Protein AF-A0A0D0S6A4-F1 (afdb_monomer)

Secondary structure (DSSP, 8-state):
-HHHHHHHHHTTPPPEEEEESSSS-HHHHHS--TTTTTT-S-TT-HHHHHIIIIIIS--SEEEEE-HHHHHTT--HHHHHHHHHHHHHHHHHHHTS--EEEE-SSS---GGGGGT-SEEE-SSPP-SSHHHHHHHHHHHGGGGGG-BTTBEEE---B-TTSS--HHHHHHHHHHHHHHT----B-S-TTS--HHHHHHHT-HHHHHHHT-TT-PPPEEEEEEE-TTS-SEEEEEEEEESSSTT-SEEEEEEEE-SSS-EEEE--TGGGTEEEEEEEEETTTTEEETT--SEEEE-TT-EEEEEEEEEEE-----GGGS--EEPPTTS-TTTS-TTSEEEE-S-HHHHHH---TTPEE--GGGHHHHHHHH---TTS-EEEEESSSHHHHHHHHHHHHTT--SEEEEE---

Sequence (410 aa):
MKSLADYIHHLGLKAGIYSEAGKNTCGHYYDDEGDNGKGVGLYGHEKEDLIMYLKEWGYDFIKVDYCGGIHLALDEQTQYTKIGHIIEQIRREEHRPIVYNVCRWQFPGEWVATIADSWRTGGDITPDFESVLYQIDRIKPLRRFCMPGHVNDLDMLQVGNGMSKNEDEAHFAMWCMMSTPLMLGCDLTKISKELIDLVSNEELIAINQDSACLQAFVVKEILSKDDTQCLAEVWVKNLGKDSSNSKAVAFLNRSTTPVKITVTPEELGLVGELKVRDVLLHKDLNNFNFEVEVPAHSCKVYRMEASDSCFVQEISTILPEYIESRYSLNELRKDAILIDVRDTEDFKTYHLEHAIHLPYQEIYHRIKSMVPDIHQEIIFYCNTGKKSSQAARNVFYLGYRNVHFCALYI

pLDDT: mean 91.74, std 9.39, range [52.12, 98.88]

Mean predicted aligned error: 6.6 Å

Solvent-accessible surface area (backbone atoms only — not comparable to full-atom values): 21883 Å² total; per-residue (Å²): 113,35,73,57,28,53,50,38,42,74,72,75,45,82,28,70,49,78,45,14,58,12,39,22,26,52,49,44,79,70,59,84,64,59,69,85,15,60,76,59,20,33,51,97,40,53,65,63,51,48,43,45,46,38,66,74,25,53,32,32,28,40,40,35,32,37,52,21,21,59,79,66,68,56,61,63,69,63,53,52,46,56,51,28,54,52,51,53,50,50,31,63,75,66,75,44,85,59,46,37,34,44,35,68,44,32,68,90,51,81,70,48,68,81,51,34,36,27,32,23,43,41,61,90,64,55,56,44,66,68,42,50,50,51,38,59,40,61,46,62,87,47,40,90,60,28,35,77,74,19,27,54,22,65,53,62,37,47,51,84,58,70,51,53,72,45,38,33,51,23,49,55,49,49,42,20,43,46,30,28,73,88,41,82,66,46,65,76,93,71,61,50,69,71,54,48,58,57,80,62,34,64,60,46,48,47,56,26,65,30,81,41,25,43,34,41,43,46,52,44,75,40,59,41,98,83,66,82,42,74,38,27,38,33,33,43,21,46,42,68,36,86,92,31,31,35,31,40,39,36,40,39,24,68,28,94,50,69,45,78,44,76,63,54,56,54,65,73,14,35,35,82,61,76,48,40,27,34,53,84,75,74,38,77,45,80,85,73,67,50,67,42,77,30,52,40,38,17,49,50,48,32,44,37,40,29,75,34,56,51,84,60,73,48,58,79,72,70,63,55,50,76,50,76,64,87,52,60,70,88,71,57,55,88,83,46,48,40,34,36,30,46,54,72,69,56,48,73,74,58,68,65,87,89,45,43,85,46,35,55,92,46,37,89,82,43,42,62,82,75,48,70,57,44,73,53,38,35,38,22,28,21,66,79,27,61,59,6,48,52,45,22,44,56,45,36,55,75,64,30,73,42,34,24,18,27,40,46,89,123

Structure (mmCIF, N/CA/C/O backbone):
data_AF-A0A0D0S6A4-F1
#
_entry.id   AF-A0A0D0S6A4-F1
#
loop_
_atom_site.group_PDB
_atom_site.id
_atom_site.type_symbol
_atom_site.label_atom_id
_atom_site.label_alt_id
_atom_site.label_comp_id
_atom_site.label_asym_id
_atom_site.label_entity_id
_atom_site.label_seq_id
_atom_site.pdbx_PDB_ins_code
_atom_site.Cartn_x
_atom_site.Cartn_y
_atom_site.Cartn_z
_atom_site.occupancy
_atom_site.B_iso_or_equiv
_atom_site.auth_seq_id
_atom_site.auth_comp_id
_atom_site.auth_asym_id
_atom_site.auth_atom_id
_atom_site.pdbx_PDB_model_num
ATOM 1 N N . MET A 1 1 ? 13.987 -17.748 -20.002 1.00 96.00 1 MET A N 1
ATOM 2 C CA . MET A 1 1 ? 12.970 -17.639 -18.934 1.00 96.00 1 MET A CA 1
ATOM 3 C C . MET A 1 1 ? 11.567 -18.087 -19.349 1.00 96.00 1 MET A C 1
ATOM 5 O O . MET A 1 1 ? 10.824 -18.488 -18.466 1.00 96.00 1 MET A O 1
ATOM 9 N N . LYS A 1 2 ? 11.212 -18.137 -20.649 1.00 98.06 2 LYS A N 1
ATOM 10 C CA . LYS A 1 2 ? 9.913 -18.672 -21.123 1.00 98.06 2 LYS A CA 1
ATOM 11 C C . LYS A 1 2 ? 9.473 -19.990 -20.470 1.00 98.06 2 LYS A C 1
ATOM 13 O O . LYS A 1 2 ? 8.337 -20.105 -20.042 1.00 98.06 2 LYS A O 1
ATOM 18 N N . SER A 1 3 ? 10.371 -20.970 -20.352 1.00 98.44 3 SER A N 1
ATOM 19 C CA . SER A 1 3 ? 10.052 -22.274 -19.752 1.00 98.44 3 SER A CA 1
ATOM 20 C C . SER A 1 3 ? 9.523 -22.180 -18.315 1.00 98.44 3 SER A C 1
ATOM 22 O O . SER A 1 3 ? 8.707 -23.006 -17.919 1.00 98.44 3 SER A O 1
ATOM 24 N N . LEU A 1 4 ? 9.967 -21.185 -17.539 1.00 98.50 4 LEU A N 1
ATOM 25 C CA . LEU A 1 4 ? 9.460 -20.941 -16.189 1.00 98.50 4 LEU A CA 1
ATOM 26 C C . LEU A 1 4 ? 8.057 -20.324 -16.232 1.00 98.50 4 LEU A C 1
ATOM 28 O O . LEU A 1 4 ? 7.189 -20.771 -15.489 1.00 98.50 4 LEU A O 1
ATOM 32 N N . ALA A 1 5 ? 7.823 -19.342 -17.108 1.00 98.38 5 ALA A N 1
ATOM 33 C CA . ALA A 1 5 ? 6.492 -18.768 -17.301 1.00 98.38 5 ALA A CA 1
ATOM 34 C C . ALA A 1 5 ? 5.485 -19.840 -17.755 1.00 98.38 5 ALA A C 1
ATOM 36 O O . ALA A 1 5 ? 4.446 -19.996 -17.122 1.00 98.38 5 ALA A O 1
ATOM 37 N N . ASP A 1 6 ? 5.852 -20.664 -18.744 1.00 98.50 6 ASP A N 1
ATOM 38 C CA . ASP A 1 6 ? 5.029 -21.780 -19.225 1.00 98.50 6 ASP A CA 1
ATOM 39 C C . ASP A 1 6 ? 4.690 -22.770 -18.095 1.00 98.50 6 ASP A C 1
ATOM 41 O O . ASP A 1 6 ? 3.560 -23.250 -18.001 1.00 98.50 6 ASP A O 1
ATOM 45 N N . TYR A 1 7 ? 5.653 -23.069 -17.213 1.00 98.69 7 TYR A N 1
ATOM 46 C CA . TYR A 1 7 ? 5.417 -23.924 -16.048 1.00 98.69 7 TYR A CA 1
ATOM 47 C C . TYR A 1 7 ? 4.428 -23.289 -15.059 1.00 98.69 7 TYR A C 1
ATOM 49 O O . TYR A 1 7 ? 3.493 -23.954 -14.621 1.00 98.69 7 TYR A O 1
ATOM 57 N N . ILE A 1 8 ? 4.591 -22.000 -14.743 1.00 98.56 8 ILE A N 1
ATOM 58 C CA . ILE A 1 8 ? 3.677 -21.255 -13.862 1.00 98.56 8 ILE A CA 1
ATOM 59 C C . ILE A 1 8 ? 2.259 -21.226 -14.458 1.00 98.56 8 ILE A C 1
ATOM 61 O O . ILE A 1 8 ? 1.286 -21.494 -13.752 1.00 98.56 8 ILE A O 1
ATOM 65 N N . HIS A 1 9 ? 2.131 -20.990 -15.766 1.00 98.38 9 HIS A N 1
ATOM 66 C CA . HIS A 1 9 ? 0.847 -21.023 -16.470 1.00 98.38 9 HIS A CA 1
ATOM 67 C C . HIS A 1 9 ? 0.217 -22.416 -16.484 1.00 98.38 9 HIS A C 1
ATOM 69 O O . HIS A 1 9 ? -0.999 -22.534 -16.346 1.00 98.38 9 HIS A O 1
ATOM 75 N N . HIS A 1 10 ? 1.017 -23.482 -16.601 1.00 98.44 10 HIS A N 1
ATOM 76 C CA . HIS A 1 10 ? 0.520 -24.859 -16.523 1.00 98.44 10 HIS A CA 1
ATOM 77 C C . HIS A 1 10 ? -0.121 -25.178 -15.161 1.00 98.44 10 HIS A C 1
ATOM 79 O O . HIS A 1 10 ? -1.022 -26.011 -15.088 1.00 98.44 10 HIS A O 1
ATOM 85 N N . LEU A 1 11 ? 0.291 -24.480 -14.098 1.00 98.38 11 LEU A N 1
ATOM 86 C CA . LEU 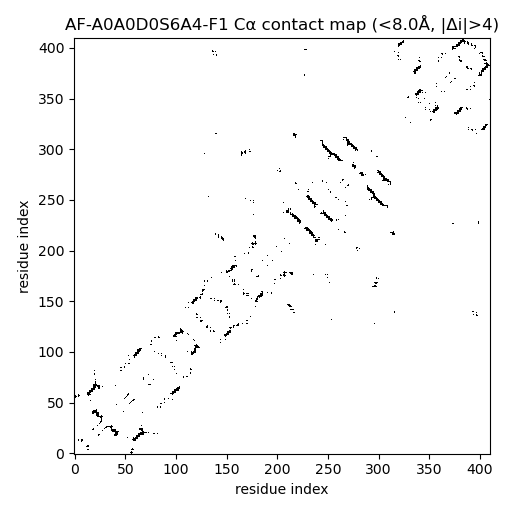A 1 11 ? -0.327 -24.553 -12.769 1.00 98.38 11 LEU A CA 1
ATOM 87 C C . LEU A 1 11 ? -1.590 -23.679 -12.632 1.00 98.38 11 LEU A C 1
ATOM 89 O O . LEU A 1 11 ? -2.187 -23.640 -11.559 1.00 98.38 11 LEU A O 1
ATOM 93 N N . GLY A 1 12 ? -2.005 -22.970 -13.688 1.00 98.12 12 GLY A N 1
ATOM 94 C CA . GLY A 1 12 ? -3.144 -22.046 -13.670 1.00 98.12 12 GLY A CA 1
ATOM 95 C C . GLY A 1 12 ? -2.846 -20.690 -13.020 1.00 98.12 12 GLY A C 1
ATOM 96 O O . GLY A 1 12 ? -3.774 -19.932 -12.739 1.00 98.12 12 GLY A O 1
ATOM 97 N N . LEU A 1 13 ? -1.571 -20.380 -12.771 1.00 98.31 13 LEU A N 1
ATOM 98 C CA . LEU A 1 13 ? -1.115 -19.122 -12.175 1.00 98.31 13 LEU A CA 1
ATOM 99 C C . LEU A 1 13 ? -0.635 -18.143 -13.256 1.00 98.31 13 LEU A C 1
ATOM 101 O O . LEU A 1 13 ? -0.488 -18.514 -14.416 1.00 98.31 13 LEU A O 1
ATOM 105 N N . LYS A 1 14 ? -0.374 -16.889 -12.870 1.00 98.19 14 LYS A N 1
ATOM 106 C CA . LYS A 1 14 ? 0.248 -15.858 -13.720 1.00 98.19 14 LYS A CA 1
ATOM 107 C C . LYS A 1 14 ? 1.717 -15.670 -13.350 1.00 98.19 14 LYS A C 1
ATOM 109 O O . LYS A 1 14 ? 2.070 -15.798 -12.179 1.00 98.19 14 LYS A O 1
ATOM 114 N N . ALA A 1 15 ? 2.559 -15.340 -14.326 1.00 98.38 15 ALA A N 1
ATOM 115 C CA . ALA A 1 15 ? 4.000 -15.194 -14.122 1.00 98.38 15 ALA A CA 1
ATOM 116 C C . ALA A 1 15 ? 4.416 -13.718 -14.021 1.00 98.38 15 ALA A C 1
ATOM 118 O O . ALA A 1 15 ? 4.031 -12.907 -14.859 1.00 98.38 15 ALA A O 1
ATOM 119 N N . GLY A 1 16 ? 5.245 -13.370 -13.032 1.00 98.25 16 GLY A N 1
ATOM 120 C CA . GLY A 1 16 ? 5.818 -12.028 -12.870 1.00 98.25 16 GLY A CA 1
ATOM 121 C C . GLY A 1 16 ? 7.334 -11.995 -13.060 1.00 98.25 16 GLY A C 1
ATOM 122 O O . GLY A 1 16 ? 8.014 -12.970 -12.745 1.00 98.25 16 GLY A O 1
ATOM 123 N N . ILE A 1 17 ? 7.857 -10.884 -13.581 1.00 98.12 17 ILE A N 1
ATOM 124 C CA . ILE A 1 17 ? 9.297 -10.624 -13.722 1.00 98.12 17 ILE A CA 1
ATOM 125 C C . ILE A 1 17 ? 9.681 -9.262 -13.129 1.00 98.12 17 ILE A C 1
ATOM 127 O O . ILE A 1 17 ? 8.827 -8.447 -12.775 1.00 98.12 17 ILE A O 1
ATOM 131 N N . TYR A 1 18 ? 10.982 -9.034 -13.004 1.00 97.69 18 TYR A N 1
ATOM 132 C CA . TYR A 1 18 ? 11.590 -7.819 -12.481 1.00 97.69 18 TYR A CA 1
ATOM 133 C C . TYR A 1 18 ? 12.518 -7.207 -13.530 1.00 97.69 18 TYR A C 1
ATOM 135 O O . TYR A 1 18 ? 13.186 -7.936 -14.263 1.00 97.69 18 TYR A O 1
ATOM 143 N N . SER A 1 19 ? 12.583 -5.879 -13.569 1.00 96.88 19 SER A N 1
ATOM 144 C CA . SER A 1 19 ? 13.639 -5.143 -14.258 1.00 96.88 19 SER A CA 1
ATOM 145 C C . SER A 1 19 ? 13.918 -3.809 -13.558 1.00 96.88 19 SER A C 1
ATOM 147 O O . SER A 1 19 ? 13.319 -3.494 -12.532 1.00 96.88 19 SER A O 1
ATOM 149 N N . GLU A 1 20 ? 14.816 -3.007 -14.120 1.00 96.75 20 GLU A N 1
ATOM 150 C CA . GLU A 1 20 ? 15.202 -1.691 -13.605 1.00 96.75 20 GLU A CA 1
ATOM 151 C C . GLU A 1 20 ? 15.084 -0.626 -14.708 1.00 96.75 20 GLU A C 1
ATOM 153 O O . GLU A 1 20 ? 15.278 -0.922 -15.888 1.00 96.75 20 GLU A O 1
ATOM 158 N N . ALA A 1 21 ? 14.704 0.602 -14.350 1.00 97.75 21 ALA A N 1
ATOM 159 C CA . ALA A 1 21 ? 14.449 1.685 -15.301 1.00 97.75 21 ALA A CA 1
ATOM 160 C C . ALA A 1 21 ? 15.726 2.265 -15.938 1.00 97.75 21 ALA A C 1
ATOM 162 O O . ALA A 1 21 ? 15.676 2.779 -17.058 1.00 97.75 21 ALA A O 1
ATOM 163 N N . GLY A 1 22 ? 16.846 2.223 -15.222 1.00 97.00 22 GLY A N 1
ATOM 164 C CA . GLY A 1 22 ? 18.198 2.535 -15.672 1.00 97.00 22 GLY A CA 1
ATOM 165 C C . GLY A 1 22 ? 18.943 1.329 -16.264 1.00 97.00 22 GLY A C 1
ATOM 166 O O . GLY A 1 22 ? 18.351 0.437 -16.866 1.00 97.00 22 GLY A O 1
ATOM 167 N N . LYS A 1 23 ? 20.283 1.353 -16.184 1.00 94.62 23 LYS A N 1
ATOM 168 C CA . LYS A 1 23 ? 21.171 0.345 -16.808 1.00 94.62 23 LYS A CA 1
ATOM 169 C C . LYS A 1 23 ? 21.519 -0.835 -15.901 1.00 94.62 23 LYS A C 1
ATOM 171 O O . LYS A 1 23 ? 21.931 -1.875 -16.406 1.00 94.62 23 LYS A O 1
ATOM 176 N N . ASN A 1 24 ? 21.449 -0.657 -14.584 1.00 92.94 24 ASN A N 1
ATOM 177 C CA . ASN A 1 24 ? 21.914 -1.645 -13.614 1.00 92.94 24 ASN A CA 1
ATOM 178 C C . ASN A 1 24 ? 20.885 -1.779 -12.496 1.00 92.94 24 ASN A C 1
ATOM 180 O O . ASN A 1 24 ? 20.348 -0.778 -12.022 1.00 92.94 24 ASN A O 1
ATOM 184 N N . THR A 1 25 ? 20.657 -3.008 -12.049 1.00 92.00 25 THR A N 1
ATOM 185 C CA . THR A 1 25 ? 19.686 -3.305 -10.996 1.00 92.00 25 THR A CA 1
ATOM 186 C C . THR A 1 25 ? 20.186 -2.858 -9.624 1.00 92.00 25 THR A C 1
ATOM 188 O O . THR A 1 25 ? 21.360 -2.533 -9.438 1.00 92.00 25 THR A O 1
ATOM 191 N N . CYS A 1 26 ? 19.302 -2.881 -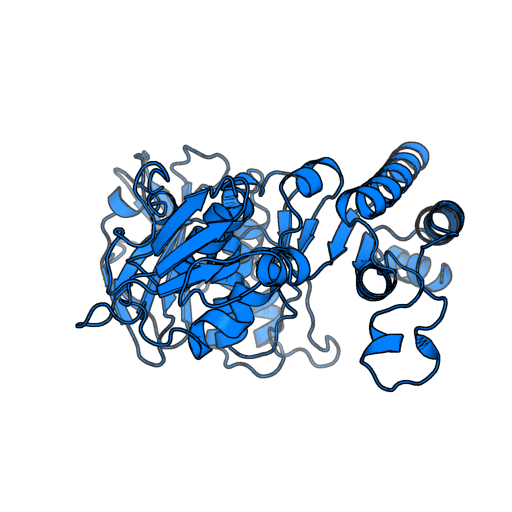8.631 1.00 88.06 26 CYS A N 1
ATOM 192 C CA . CYS A 1 26 ? 19.671 -2.614 -7.242 1.00 88.06 26 CYS A CA 1
ATOM 193 C C . CYS A 1 26 ? 20.741 -3.568 -6.709 1.00 88.06 26 CYS A C 1
ATOM 195 O O . CYS A 1 26 ? 21.664 -3.113 -6.038 1.00 88.06 26 CYS A O 1
ATOM 197 N N . GLY A 1 27 ? 20.702 -4.842 -7.114 1.00 87.12 27 GLY A N 1
ATOM 198 C CA . GLY A 1 27 ? 21.715 -5.820 -6.720 1.00 87.12 27 GLY A CA 1
ATOM 199 C C . GLY A 1 27 ? 23.133 -5.479 -7.182 1.00 87.12 27 GLY A C 1
ATOM 200 O O . GLY A 1 27 ? 24.096 -5.865 -6.530 1.00 87.12 27 GLY A O 1
ATOM 201 N N . HIS A 1 28 ? 23.295 -4.677 -8.245 1.00 87.38 28 HIS A N 1
ATOM 202 C CA . HIS A 1 28 ? 24.613 -4.154 -8.621 1.00 87.38 28 HIS A CA 1
ATOM 203 C C . HIS A 1 28 ? 25.152 -3.119 -7.629 1.00 87.38 28 HIS A C 1
ATOM 205 O O . HIS A 1 28 ? 26.359 -3.043 -7.414 1.00 87.38 28 HIS A O 1
ATOM 211 N N . TYR A 1 29 ? 24.270 -2.279 -7.087 1.00 84.38 29 TYR A N 1
ATOM 212 C CA . TYR A 1 29 ? 24.662 -1.143 -6.258 1.00 84.38 29 TYR A CA 1
ATOM 213 C C . TYR A 1 29 ? 24.727 -1.479 -4.768 1.00 84.38 29 TYR A C 1
ATOM 215 O O . TYR A 1 29 ? 25.488 -0.826 -4.056 1.00 84.38 29 TYR A O 1
ATOM 223 N N . TYR A 1 30 ? 23.948 -2.462 -4.303 1.00 82.69 30 TYR A N 1
ATOM 224 C CA . TYR A 1 30 ? 23.718 -2.673 -2.871 1.00 82.69 30 TYR A CA 1
ATOM 225 C C . TYR A 1 30 ? 23.992 -4.091 -2.356 1.00 82.69 30 TYR A C 1
ATOM 227 O O . TYR A 1 30 ? 24.316 -4.217 -1.178 1.00 82.69 30 TYR A O 1
ATOM 235 N N . ASP A 1 31 ? 23.925 -5.136 -3.189 1.00 74.25 31 ASP A N 1
ATOM 236 C CA . ASP A 1 31 ? 23.891 -6.514 -2.666 1.00 74.25 31 ASP A CA 1
ATOM 237 C C . ASP A 1 31 ? 25.271 -7.190 -2.544 1.00 74.25 31 ASP A C 1
ATOM 239 O O . ASP A 1 31 ? 25.351 -8.352 -2.164 1.00 74.25 31 ASP A O 1
ATOM 243 N N . ASP A 1 32 ? 26.386 -6.502 -2.827 1.00 63.44 32 ASP A N 1
ATOM 244 C CA . ASP A 1 32 ? 27.756 -7.068 -2.785 1.00 63.44 32 ASP A CA 1
ATOM 245 C C . ASP A 1 32 ? 27.929 -8.400 -3.575 1.00 63.44 32 ASP A C 1
ATOM 247 O O . ASP A 1 32 ? 28.955 -9.077 -3.479 1.00 63.44 32 ASP A O 1
ATOM 251 N N . GLU A 1 33 ? 26.969 -8.765 -4.437 1.00 62.22 33 GLU A N 1
ATOM 252 C CA . GLU A 1 33 ? 26.934 -10.022 -5.205 1.00 62.22 33 GLU A CA 1
ATOM 253 C C . GLU A 1 33 ? 27.772 -9.980 -6.503 1.00 62.22 33 GLU A C 1
ATOM 255 O O . GLU A 1 33 ? 27.601 -10.793 -7.417 1.00 62.22 33 GLU A O 1
ATOM 260 N N . GLY A 1 34 ? 28.704 -9.033 -6.617 1.00 64.38 34 GLY A N 1
ATOM 261 C CA . GLY A 1 34 ? 29.550 -8.863 -7.800 1.00 64.38 34 GLY A CA 1
ATOM 262 C C . GLY A 1 34 ? 28.807 -8.288 -9.017 1.00 64.38 34 GLY A C 1
ATOM 263 O O . GLY A 1 34 ? 28.071 -7.310 -8.913 1.00 64.38 34 GLY A O 1
ATOM 264 N N . ASP A 1 35 ? 29.036 -8.852 -10.209 1.00 69.75 35 ASP A N 1
ATOM 265 C CA . ASP A 1 35 ? 28.526 -8.314 -11.488 1.00 69.75 35 ASP A CA 1
ATOM 266 C C . ASP A 1 35 ? 27.063 -8.719 -11.813 1.00 69.75 35 ASP A C 1
ATOM 268 O O . ASP A 1 35 ? 26.544 -8.322 -12.857 1.00 69.75 35 ASP A O 1
ATOM 272 N N . ASN A 1 36 ? 26.364 -9.462 -10.942 1.00 72.88 36 ASN A N 1
ATOM 273 C CA . ASN A 1 36 ? 25.054 -10.083 -11.231 1.00 72.88 36 ASN A CA 1
ATOM 274 C C . ASN A 1 36 ? 23.898 -9.098 -11.531 1.00 72.88 36 ASN A C 1
ATOM 276 O O . ASN A 1 36 ? 22.868 -9.512 -12.059 1.00 72.88 36 ASN A O 1
ATOM 280 N N . GLY A 1 37 ? 24.064 -7.802 -11.249 1.00 82.44 37 GLY A N 1
ATOM 281 C CA . GLY A 1 37 ? 23.089 -6.747 -11.570 1.00 82.44 37 GLY A CA 1
ATOM 282 C C . GLY A 1 37 ? 23.531 -5.750 -12.648 1.00 82.44 37 GLY A C 1
ATOM 283 O O . GLY A 1 37 ? 22.812 -4.791 -12.947 1.00 82.44 37 GLY A O 1
ATOM 284 N N . LYS A 1 38 ? 24.734 -5.916 -13.206 1.00 90.12 38 LYS A N 1
ATOM 285 C CA . LYS A 1 38 ? 25.349 -4.941 -14.111 1.00 90.12 38 LYS A CA 1
ATOM 286 C C . LYS A 1 38 ? 24.894 -5.151 -15.553 1.00 90.12 38 LYS A C 1
ATOM 288 O O . LYS A 1 38 ? 25.062 -6.229 -16.110 1.00 90.12 38 LYS A O 1
ATOM 293 N N . GLY A 1 39 ? 24.377 -4.101 -16.187 1.00 90.62 39 GLY A N 1
ATOM 294 C CA . GLY A 1 39 ? 23.879 -4.145 -17.564 1.00 90.62 39 GLY A CA 1
ATOM 295 C C . GLY A 1 39 ? 22.566 -4.914 -17.725 1.00 90.62 39 GLY A C 1
ATOM 296 O O . GLY A 1 39 ? 22.258 -5.332 -18.835 1.00 90.62 39 GLY A O 1
ATOM 297 N N . VAL A 1 40 ? 21.823 -5.124 -16.631 1.00 89.94 40 VAL A N 1
ATOM 298 C CA . VAL A 1 40 ? 20.569 -5.904 -16.585 1.00 89.94 40 VAL A CA 1
ATOM 299 C C . VAL A 1 40 ? 19.345 -4.997 -16.338 1.00 89.94 40 VAL A C 1
ATOM 301 O O . VAL A 1 40 ? 18.326 -5.433 -15.813 1.00 89.94 40 VAL A O 1
ATOM 304 N N . GLY A 1 41 ? 19.450 -3.706 -16.666 1.00 94.94 41 GLY A N 1
ATOM 305 C CA . GLY A 1 41 ? 18.332 -2.755 -16.662 1.00 94.94 41 GLY A CA 1
ATOM 306 C C . GLY A 1 41 ? 17.864 -2.401 -18.080 1.00 94.94 41 GLY A C 1
ATOM 307 O O . GLY A 1 41 ? 18.590 -2.612 -19.048 1.00 94.94 41 GLY A O 1
ATOM 308 N N . LEU A 1 42 ? 16.660 -1.837 -18.204 1.00 98.12 42 LEU A N 1
ATOM 309 C CA . LEU A 1 42 ? 15.994 -1.573 -19.488 1.00 98.12 42 LEU A CA 1
ATOM 310 C C . LEU A 1 42 ? 16.602 -0.410 -20.286 1.00 98.12 42 LEU A C 1
ATOM 312 O O . LEU A 1 42 ? 16.291 -0.245 -21.464 1.00 98.12 42 LEU A O 1
ATOM 316 N N . TYR A 1 43 ? 17.398 0.464 -19.669 1.00 97.81 43 TYR A N 1
ATOM 317 C CA . TYR A 1 43 ? 17.796 1.722 -20.302 1.00 97.81 43 TYR A CA 1
ATOM 318 C C . TYR A 1 43 ? 18.615 1.514 -21.584 1.00 97.81 43 TYR A C 1
ATOM 320 O O . TYR A 1 43 ? 19.740 1.012 -21.551 1.00 97.81 43 TYR A O 1
ATOM 328 N N . GLY A 1 44 ? 18.075 1.988 -22.712 1.00 97.44 44 GLY A N 1
ATOM 329 C CA . GLY A 1 44 ? 18.653 1.811 -24.049 1.00 97.44 44 GLY A CA 1
ATOM 330 C C . GLY A 1 44 ? 18.182 0.554 -24.790 1.00 97.44 44 GLY A C 1
ATOM 331 O O . GLY A 1 44 ? 18.485 0.426 -25.975 1.00 97.44 44 GLY A O 1
ATOM 332 N N . HIS A 1 45 ? 17.427 -0.320 -24.120 1.00 98.00 45 HIS A N 1
ATOM 333 C CA . HIS A 1 45 ? 16.885 -1.581 -24.636 1.00 98.00 45 HIS A CA 1
ATOM 334 C C . HIS A 1 45 ? 15.409 -1.775 -24.245 1.00 98.00 45 HIS A C 1
ATOM 336 O O . HIS A 1 45 ? 14.901 -2.894 -24.251 1.00 98.00 45 HIS A O 1
ATOM 342 N N . GLU A 1 46 ? 14.696 -0.696 -23.883 1.00 98.38 46 GLU A N 1
ATOM 343 C CA . GLU A 1 46 ? 13.388 -0.808 -23.231 1.00 98.38 46 GLU A CA 1
ATOM 344 C C . GLU A 1 46 ? 12.396 -1.585 -24.096 1.00 98.38 46 GLU A C 1
ATOM 346 O O . GLU A 1 46 ? 11.625 -2.392 -23.589 1.00 98.38 46 GLU A O 1
ATOM 351 N N . LYS A 1 47 ? 12.404 -1.352 -25.412 1.00 98.50 47 LYS A N 1
ATOM 352 C CA . LYS A 1 47 ? 11.460 -1.997 -26.324 1.00 98.50 47 LYS A CA 1
ATOM 353 C C . LYS A 1 47 ? 11.809 -3.463 -26.545 1.00 98.50 47 LYS A C 1
ATOM 355 O O . LYS A 1 47 ? 10.918 -4.307 -26.500 1.00 98.50 47 LYS A O 1
ATOM 360 N N . GLU A 1 48 ? 13.075 -3.745 -26.817 1.00 98.50 48 GLU A N 1
ATOM 361 C CA . GLU A 1 48 ? 13.589 -5.083 -27.087 1.00 98.50 48 GLU A CA 1
ATOM 362 C C . GLU A 1 48 ? 13.352 -6.002 -25.884 1.00 98.50 48 GLU A C 1
ATOM 364 O O . GLU A 1 48 ? 12.752 -7.069 -26.031 1.00 98.50 48 GLU A O 1
ATOM 369 N N . ASP A 1 49 ? 13.718 -5.544 -24.687 1.00 98.44 49 ASP A N 1
ATOM 370 C CA . ASP A 1 49 ? 13.588 -6.327 -23.461 1.00 98.44 49 ASP A CA 1
ATOM 371 C C . ASP A 1 49 ? 12.124 -6.524 -23.064 1.00 98.44 49 ASP A C 1
ATOM 373 O O . ASP A 1 49 ? 11.725 -7.633 -22.715 1.00 98.44 49 ASP A O 1
ATOM 377 N N . LEU A 1 50 ? 11.277 -5.492 -23.171 1.00 98.69 50 LEU A N 1
ATOM 378 C CA . LEU A 1 50 ? 9.852 -5.633 -22.854 1.00 98.69 50 LEU A CA 1
ATOM 379 C C . LEU A 1 50 ? 9.131 -6.567 -23.834 1.00 98.69 50 LEU A C 1
ATOM 381 O O . LEU A 1 50 ? 8.271 -7.336 -23.404 1.00 98.69 50 LEU A O 1
ATOM 385 N N . ILE A 1 51 ? 9.484 -6.555 -25.125 1.00 98.50 51 ILE A N 1
ATOM 386 C CA . ILE A 1 51 ? 8.969 -7.539 -26.090 1.00 98.50 51 ILE A CA 1
ATOM 387 C C . ILE A 1 51 ? 9.418 -8.945 -25.686 1.00 98.50 51 ILE A C 1
ATOM 389 O O . ILE A 1 51 ? 8.586 -9.849 -25.600 1.00 98.50 51 ILE A O 1
ATOM 393 N N . MET A 1 52 ? 10.699 -9.133 -25.373 1.00 98.56 52 MET A N 1
ATOM 394 C CA . MET A 1 52 ? 11.213 -10.433 -24.949 1.00 98.56 52 MET A CA 1
ATOM 395 C C . MET A 1 52 ? 10.509 -10.941 -23.680 1.00 98.56 52 MET A C 1
ATOM 397 O O . MET A 1 52 ? 10.022 -12.071 -23.647 1.00 98.56 52 MET A O 1
ATOM 401 N N . TYR A 1 53 ? 10.399 -10.111 -22.642 1.00 98.50 53 TYR A N 1
ATOM 402 C CA . TYR A 1 53 ? 9.810 -10.490 -21.357 1.00 98.50 53 TYR A CA 1
ATOM 403 C C . TYR A 1 53 ? 8.316 -10.754 -21.470 1.00 98.50 53 TYR A C 1
ATOM 405 O O . TYR A 1 53 ? 7.818 -11.803 -21.055 1.00 98.50 53 TYR A O 1
ATOM 413 N N . LEU A 1 54 ? 7.586 -9.793 -22.023 1.00 98.62 54 LEU A N 1
ATOM 414 C CA . LEU A 1 54 ? 6.140 -9.815 -21.962 1.00 98.62 54 LEU A CA 1
ATOM 415 C C . LEU A 1 54 ? 5.587 -10.654 -23.104 1.00 98.62 54 LEU A C 1
ATOM 417 O O . LEU A 1 54 ? 4.776 -11.530 -22.842 1.00 98.62 54 LEU A O 1
ATOM 421 N N . LYS A 1 55 ? 6.030 -10.460 -24.347 1.00 97.50 55 LYS A N 1
ATOM 422 C CA . LYS A 1 55 ? 5.461 -11.138 -25.521 1.00 97.50 55 LYS A CA 1
ATOM 423 C C . LYS A 1 55 ? 6.088 -12.505 -25.783 1.00 97.50 55 LYS A C 1
ATOM 425 O O . LYS A 1 55 ? 5.369 -13.492 -25.893 1.00 97.50 55 LYS A O 1
ATOM 430 N N . GLU A 1 56 ? 7.412 -12.592 -25.866 1.00 98.12 56 GLU A N 1
ATOM 431 C CA . GLU A 1 56 ? 8.074 -13.846 -26.256 1.00 98.12 56 GLU A CA 1
ATOM 432 C C . GLU A 1 56 ? 8.110 -14.872 -25.117 1.00 98.12 56 GLU A C 1
ATOM 434 O O . GLU A 1 56 ? 7.895 -16.069 -25.335 1.00 98.12 56 GLU A O 1
ATOM 439 N N . TRP A 1 57 ? 8.383 -14.418 -23.891 1.00 98.50 57 TRP A N 1
ATOM 440 C CA . TRP A 1 57 ? 8.407 -15.278 -22.709 1.00 98.50 57 TRP A CA 1
ATOM 441 C C . TRP A 1 57 ? 7.055 -15.405 -22.011 1.00 98.50 57 TRP A C 1
ATOM 443 O O . TRP A 1 57 ? 6.875 -16.372 -21.278 1.00 98.50 57 TRP A O 1
ATOM 453 N N . GLY A 1 58 ? 6.115 -14.489 -22.256 1.00 97.88 58 GLY A N 1
ATOM 454 C CA . GLY A 1 58 ? 4.743 -14.590 -21.757 1.00 97.88 58 GLY A CA 1
ATOM 455 C C . GLY A 1 58 ? 4.531 -14.113 -20.317 1.00 97.88 58 GLY A C 1
ATOM 456 O O . GLY A 1 58 ? 3.554 -14.517 -19.700 1.00 97.88 58 GLY A O 1
ATOM 457 N N . TYR A 1 59 ? 5.403 -13.273 -19.751 1.00 98.69 59 TYR A N 1
ATOM 458 C CA . TYR A 1 59 ? 5.199 -12.750 -18.392 1.00 98.69 59 TYR A CA 1
ATOM 459 C C . TYR A 1 59 ? 4.020 -11.769 -18.316 1.00 98.69 59 TYR A C 1
ATOM 461 O O . TYR A 1 59 ? 3.874 -10.895 -19.171 1.00 98.69 59 TYR A O 1
ATOM 469 N N . ASP A 1 60 ? 3.186 -11.902 -17.284 1.00 98.44 60 ASP A N 1
ATOM 470 C CA . ASP A 1 60 ? 1.914 -11.188 -17.070 1.00 98.44 60 ASP A CA 1
ATOM 471 C C . ASP A 1 60 ? 2.012 -10.047 -16.056 1.00 98.44 60 ASP A C 1
ATOM 473 O O . ASP A 1 60 ? 1.055 -9.302 -15.852 1.00 98.44 60 ASP A O 1
ATOM 477 N N . PHE A 1 61 ? 3.146 -9.933 -15.378 1.00 98.62 61 PHE A N 1
ATOM 478 C CA . PHE A 1 61 ? 3.435 -8.884 -14.415 1.00 98.62 61 PHE A CA 1
ATOM 479 C C . PHE A 1 61 ? 4.888 -8.445 -14.582 1.00 98.62 61 PHE A C 1
ATOM 481 O O . PHE A 1 61 ? 5.774 -9.284 -14.764 1.00 98.62 61 PHE A O 1
ATOM 488 N N . ILE A 1 62 ? 5.145 -7.145 -14.480 1.00 98.69 62 ILE A N 1
ATOM 489 C CA . ILE A 1 62 ? 6.499 -6.603 -14.394 1.00 98.69 62 ILE A CA 1
ATOM 490 C C . ILE A 1 62 ? 6.595 -5.539 -13.301 1.00 98.69 62 ILE A C 1
ATOM 492 O O . ILE A 1 62 ? 5.850 -4.557 -13.303 1.00 98.69 62 ILE A O 1
ATOM 496 N N . LYS A 1 63 ? 7.549 -5.733 -12.386 1.00 98.75 63 LYS A N 1
ATOM 497 C CA . LYS A 1 63 ? 8.041 -4.701 -11.465 1.00 98.75 63 LYS A CA 1
ATOM 498 C C . LYS A 1 63 ? 9.241 -4.017 -12.103 1.00 98.75 63 LYS A C 1
ATOM 500 O O . LYS A 1 63 ? 10.176 -4.702 -12.515 1.00 98.75 63 LYS A O 1
ATOM 505 N N . VAL A 1 64 ? 9.220 -2.689 -12.177 1.00 98.62 64 VAL A N 1
ATOM 506 C CA . VAL A 1 64 ? 10.351 -1.897 -12.677 1.00 98.62 64 VAL A CA 1
ATOM 507 C C . VAL A 1 64 ? 10.877 -1.015 -11.559 1.00 98.62 64 VAL A C 1
ATOM 509 O O . VAL A 1 64 ? 10.154 -0.151 -11.070 1.00 98.62 64 VAL A O 1
ATOM 512 N N . ASP A 1 65 ? 12.120 -1.271 -11.170 1.00 97.75 65 ASP A N 1
ATOM 513 C CA . ASP A 1 65 ? 12.835 -0.578 -10.099 1.00 97.75 65 ASP A CA 1
ATOM 514 C C . ASP A 1 65 ? 13.564 0.691 -10.574 1.00 97.75 65 ASP A C 1
ATOM 516 O O . ASP A 1 65 ? 13.575 0.970 -11.776 1.00 97.75 65 ASP A O 1
ATOM 520 N N . TYR A 1 66 ? 14.202 1.442 -9.662 1.00 96.19 66 TYR A N 1
ATOM 521 C CA . TYR A 1 66 ? 14.811 2.745 -10.000 1.00 96.19 66 TYR A CA 1
ATOM 522 C C . TYR A 1 66 ? 16.275 2.981 -9.578 1.00 96.19 66 TYR A C 1
ATOM 524 O O . TYR A 1 66 ? 16.752 4.117 -9.647 1.00 96.19 66 TYR A O 1
ATOM 532 N N . CYS A 1 67 ? 17.019 1.959 -9.136 1.00 92.62 67 CYS A N 1
ATOM 533 C CA . CYS A 1 67 ? 18.403 2.141 -8.664 1.00 92.62 67 CYS A CA 1
ATOM 534 C C . CYS A 1 67 ? 19.326 2.735 -9.736 1.00 92.62 67 CYS A C 1
ATOM 536 O O . CYS A 1 67 ? 19.910 3.805 -9.549 1.00 92.62 67 CYS A O 1
ATOM 538 N N . GLY A 1 68 ? 19.437 2.082 -10.891 1.00 92.81 68 GLY A N 1
ATOM 539 C CA . GLY A 1 68 ? 20.200 2.595 -12.024 1.00 92.81 68 GLY A CA 1
ATOM 540 C C . GLY A 1 68 ? 19.649 3.910 -12.569 1.00 92.81 68 GLY A C 1
ATOM 541 O O . GLY A 1 68 ? 20.434 4.735 -13.037 1.00 92.81 68 GLY A O 1
ATOM 542 N N . GLY A 1 69 ? 18.337 4.144 -12.471 1.00 93.19 69 GLY A N 1
ATOM 543 C CA . GLY A 1 69 ? 17.712 5.423 -12.810 1.00 93.19 69 GLY A CA 1
ATOM 544 C C . GLY A 1 69 ? 18.278 6.595 -12.002 1.00 93.19 69 GLY A C 1
ATOM 545 O O . GLY A 1 69 ? 18.653 7.616 -12.585 1.00 93.19 69 GLY A O 1
ATOM 546 N N . ILE A 1 70 ? 18.434 6.423 -10.682 1.00 88.44 70 ILE A N 1
ATOM 547 C CA . ILE A 1 70 ? 19.071 7.417 -9.800 1.00 88.44 70 ILE A CA 1
ATOM 548 C C . ILE A 1 70 ? 20.519 7.670 -10.216 1.00 88.44 70 ILE A C 1
ATOM 550 O O . ILE A 1 70 ? 20.922 8.820 -10.384 1.00 88.44 70 ILE A O 1
ATOM 554 N N . HIS A 1 71 ? 21.305 6.611 -10.417 1.00 89.00 71 HIS A N 1
ATOM 555 C CA . HIS A 1 71 ? 22.727 6.741 -10.752 1.00 89.00 71 HIS A CA 1
ATOM 556 C C . HIS A 1 71 ? 22.984 7.378 -12.123 1.00 89.00 71 HIS A C 1
ATOM 558 O O . HIS A 1 71 ? 24.041 7.969 -12.343 1.00 89.00 71 HIS A O 1
ATOM 564 N N . LEU A 1 72 ? 22.025 7.273 -13.041 1.00 92.50 72 LEU A N 1
ATOM 565 C CA . LEU A 1 72 ? 22.058 7.939 -14.341 1.00 92.50 72 LEU A CA 1
ATOM 566 C C . LEU A 1 72 ? 21.430 9.338 -14.319 1.00 92.50 72 LEU A C 1
ATOM 568 O O . LEU A 1 72 ? 21.412 9.991 -15.362 1.00 92.50 72 LEU A O 1
ATOM 572 N N . ALA A 1 73 ? 20.928 9.791 -13.165 1.00 90.12 73 ALA A N 1
ATOM 573 C CA . ALA A 1 73 ? 20.190 11.041 -13.010 1.00 90.12 73 ALA A CA 1
ATOM 574 C C . ALA A 1 73 ? 19.035 11.174 -14.023 1.00 90.12 73 ALA A C 1
ATOM 576 O O . ALA A 1 73 ? 18.838 12.229 -14.630 1.00 90.12 73 ALA A O 1
ATOM 577 N N . LEU A 1 74 ? 18.293 10.082 -14.241 1.00 92.12 74 LEU A N 1
ATOM 578 C CA . LEU A 1 74 ? 17.144 10.086 -15.143 1.00 92.12 74 LEU A CA 1
ATOM 579 C C . LEU A 1 74 ? 15.966 10.845 -14.527 1.00 92.12 74 LEU A C 1
ATOM 581 O O . LEU A 1 74 ? 15.711 10.763 -13.323 1.00 92.12 74 LEU A O 1
ATOM 585 N N . ASP A 1 75 ? 15.197 11.510 -15.386 1.00 93.62 75 ASP A N 1
ATOM 586 C CA . ASP A 1 75 ? 13.875 12.015 -15.029 1.00 93.62 75 ASP A CA 1
ATOM 587 C C . ASP A 1 75 ? 12.885 10.843 -14.906 1.00 93.62 75 ASP A C 1
ATOM 589 O O . ASP A 1 75 ? 12.592 10.155 -15.890 1.00 93.62 75 ASP A O 1
ATOM 593 N N . GLU A 1 76 ? 12.380 10.614 -13.691 1.00 92.75 76 GLU A N 1
ATOM 594 C CA . GLU A 1 76 ? 11.552 9.442 -13.369 1.00 92.75 76 GLU A CA 1
ATOM 595 C C . GLU A 1 76 ? 10.237 9.428 -14.142 1.00 92.75 76 GLU A C 1
ATOM 597 O O . GLU A 1 76 ? 9.846 8.385 -14.668 1.00 92.75 76 GLU A O 1
ATOM 602 N N . GLN A 1 77 ? 9.589 10.586 -14.292 1.00 95.00 77 GLN A N 1
ATOM 603 C CA . GLN A 1 77 ? 8.335 10.681 -15.028 1.00 95.00 77 GLN A CA 1
ATOM 604 C C . GLN A 1 77 ? 8.544 10.323 -16.502 1.00 95.00 77 GLN A C 1
ATOM 606 O O . GLN A 1 77 ? 7.787 9.519 -17.049 1.00 95.00 77 GLN A O 1
ATOM 611 N N . THR A 1 78 ? 9.574 10.872 -17.146 1.00 97.75 78 THR A N 1
ATOM 612 C CA . THR A 1 78 ? 9.892 10.592 -18.551 1.00 97.75 78 THR A CA 1
ATOM 613 C C . THR A 1 78 ? 10.208 9.115 -18.761 1.00 97.75 78 THR A C 1
ATOM 615 O O . THR A 1 78 ? 9.637 8.490 -19.660 1.00 97.75 78 THR A O 1
ATOM 618 N N . GLN A 1 79 ? 11.080 8.536 -17.929 1.00 98.44 79 GLN A N 1
ATOM 619 C CA . GLN A 1 79 ? 11.525 7.157 -18.120 1.00 98.44 79 GLN A CA 1
ATOM 620 C C . GLN A 1 79 ? 10.406 6.146 -17.845 1.00 98.44 79 GLN A C 1
ATOM 622 O O . GLN A 1 79 ? 10.165 5.263 -18.672 1.00 98.44 79 GLN A O 1
ATOM 627 N N . TYR A 1 80 ? 9.660 6.299 -16.748 1.00 98.62 80 TYR A N 1
ATOM 628 C CA . TYR A 1 80 ? 8.537 5.408 -16.458 1.00 98.62 80 TYR A CA 1
ATOM 629 C C . TYR A 1 80 ? 7.396 5.556 -17.467 1.00 98.62 80 TYR A C 1
ATOM 631 O O . TYR A 1 80 ? 6.819 4.553 -17.879 1.00 98.62 80 TYR A O 1
ATOM 639 N N . THR A 1 81 ? 7.115 6.770 -17.955 1.00 98.56 81 THR A N 1
ATOM 640 C CA . THR A 1 81 ? 6.104 6.977 -19.009 1.00 98.56 81 THR A CA 1
ATOM 641 C C . THR A 1 81 ? 6.500 6.275 -20.309 1.00 98.56 81 THR A C 1
ATOM 643 O O . THR A 1 81 ? 5.665 5.625 -20.938 1.00 98.56 81 THR A O 1
ATOM 646 N N . LYS A 1 82 ? 7.780 6.348 -20.710 1.00 98.69 82 LYS A N 1
ATOM 647 C CA . LYS A 1 82 ? 8.297 5.627 -21.885 1.00 98.69 82 LYS A CA 1
ATOM 648 C C . LYS A 1 82 ? 8.077 4.117 -21.752 1.00 98.69 82 LYS A C 1
ATOM 650 O O . LYS A 1 82 ? 7.574 3.495 -22.686 1.00 98.69 82 LYS A O 1
ATOM 655 N N . ILE A 1 83 ? 8.423 3.548 -20.598 1.00 98.75 83 ILE A N 1
ATOM 656 C CA . ILE A 1 83 ? 8.243 2.122 -20.290 1.00 98.75 83 ILE A CA 1
ATOM 657 C C . ILE A 1 83 ? 6.753 1.747 -20.309 1.00 98.75 83 ILE A C 1
ATOM 659 O O . ILE A 1 83 ? 6.367 0.819 -21.019 1.00 98.75 83 ILE A O 1
ATOM 663 N N . GLY A 1 84 ? 5.902 2.511 -19.617 1.00 98.56 84 GLY A N 1
ATOM 664 C CA . GLY A 1 84 ? 4.456 2.284 -19.559 1.00 98.56 84 GLY A CA 1
ATOM 665 C C . GLY A 1 84 ? 3.781 2.307 -20.933 1.00 98.56 84 GLY A C 1
ATOM 666 O O . GLY A 1 84 ? 2.964 1.437 -21.228 1.00 98.56 84 GLY A O 1
ATOM 667 N N . HIS A 1 85 ? 4.170 3.225 -21.825 1.00 98.69 85 HIS A N 1
ATOM 668 C CA . HIS A 1 85 ? 3.652 3.258 -23.199 1.00 98.69 85 HIS A CA 1
ATOM 669 C C . HIS A 1 85 ? 3.994 1.995 -24.002 1.00 98.69 85 HIS A C 1
ATOM 671 O O . HIS A 1 85 ? 3.152 1.507 -24.756 1.00 98.69 85 HIS A O 1
ATOM 677 N N . ILE A 1 86 ? 5.208 1.455 -23.846 1.00 98.75 86 ILE A N 1
ATOM 678 C CA . ILE A 1 86 ? 5.611 0.210 -24.515 1.00 98.75 86 ILE A CA 1
ATOM 679 C C . ILE A 1 86 ? 4.811 -0.971 -23.952 1.00 98.75 86 ILE A C 1
ATOM 681 O O . ILE A 1 86 ? 4.296 -1.781 -24.722 1.00 98.75 86 ILE A O 1
ATOM 685 N N . ILE A 1 87 ? 4.658 -1.052 -22.626 1.00 98.69 87 ILE A N 1
ATOM 686 C CA . ILE A 1 87 ? 3.871 -2.109 -21.973 1.00 98.69 87 ILE A CA 1
ATOM 687 C C . ILE A 1 87 ? 2.412 -2.062 -22.439 1.00 98.69 87 ILE A C 1
ATOM 689 O O . ILE A 1 87 ? 1.860 -3.096 -22.804 1.00 98.69 87 ILE A O 1
ATOM 693 N N . GLU A 1 88 ? 1.797 -0.879 -22.488 1.00 98.12 88 GLU A N 1
ATOM 694 C CA . GLU A 1 88 ? 0.416 -0.712 -22.955 1.00 98.12 88 GLU A CA 1
ATOM 695 C C . GLU A 1 88 ? 0.261 -1.081 -24.439 1.00 98.12 88 GLU A C 1
ATOM 697 O O . GLU A 1 88 ? -0.740 -1.689 -24.822 1.00 98.12 88 GLU A O 1
ATOM 702 N N . GLN A 1 89 ? 1.257 -0.782 -25.281 1.00 98.31 89 GLN A N 1
ATOM 703 C CA . GLN A 1 89 ? 1.270 -1.257 -26.664 1.00 98.31 89 GLN A CA 1
ATOM 704 C C . GLN A 1 89 ? 1.250 -2.793 -26.716 1.00 98.31 89 GLN A C 1
ATOM 706 O O . GLN A 1 89 ? 0.396 -3.368 -27.391 1.00 98.31 89 GLN A O 1
ATOM 711 N N . ILE A 1 90 ? 2.142 -3.458 -25.974 1.00 98.44 90 ILE A N 1
ATOM 712 C CA . ILE A 1 90 ? 2.207 -4.926 -25.924 1.00 98.44 90 ILE A CA 1
ATOM 713 C C . ILE A 1 90 ? 0.892 -5.502 -25.384 1.00 98.44 90 ILE A C 1
ATOM 715 O O . ILE A 1 90 ? 0.343 -6.437 -25.961 1.00 98.44 90 ILE A O 1
ATOM 719 N N . ARG A 1 91 ? 0.335 -4.915 -24.319 1.00 97.44 91 ARG A N 1
ATOM 720 C CA . ARG A 1 91 ? -0.941 -5.323 -23.713 1.00 97.44 91 ARG A CA 1
ATOM 721 C C . ARG A 1 91 ? -2.082 -5.329 -24.737 1.00 97.44 91 ARG A C 1
ATOM 723 O O . ARG A 1 91 ? -2.881 -6.266 -24.761 1.00 97.44 91 ARG A O 1
ATOM 730 N N . ARG A 1 92 ? -2.141 -4.311 -25.605 1.00 97.12 92 ARG A N 1
ATOM 731 C CA . ARG A 1 92 ? -3.137 -4.207 -26.686 1.00 97.12 92 ARG A CA 1
ATOM 732 C C . ARG A 1 92 ? -2.913 -5.215 -27.804 1.00 97.12 92 ARG A C 1
ATOM 734 O O . ARG A 1 92 ? -3.889 -5.782 -28.279 1.00 97.12 92 ARG A O 1
ATOM 741 N N . GLU A 1 93 ? -1.666 -5.421 -28.223 1.00 97.62 93 GLU A N 1
ATOM 742 C CA . GLU A 1 93 ? -1.314 -6.372 -29.287 1.00 97.62 93 GLU A CA 1
ATOM 743 C C . GLU A 1 93 ? -1.577 -7.826 -28.876 1.00 97.62 93 GLU A C 1
ATOM 745 O O . GLU A 1 93 ? -2.080 -8.613 -29.673 1.00 97.62 93 GLU A O 1
ATOM 750 N N . GLU A 1 94 ? -1.260 -8.174 -27.628 1.00 96.25 94 GLU A N 1
ATOM 751 C CA . GLU A 1 94 ? -1.388 -9.539 -27.108 1.00 96.25 94 GLU A CA 1
ATOM 752 C C . GLU A 1 94 ? -2.797 -9.860 -26.593 1.00 96.25 94 GLU A C 1
ATOM 754 O O . GLU A 1 94 ? -3.088 -11.014 -26.286 1.00 96.25 94 GLU A O 1
ATOM 759 N N . HIS A 1 95 ? -3.670 -8.852 -26.463 1.00 95.44 95 HIS A N 1
ATOM 760 C CA . HIS A 1 95 ? -5.010 -8.982 -25.877 1.00 95.44 95 HIS A CA 1
ATOM 761 C C . HIS A 1 95 ? -5.008 -9.712 -24.520 1.00 95.44 95 HIS A C 1
ATOM 763 O O . HIS A 1 95 ? -5.912 -10.486 -24.197 1.00 95.44 95 HIS A O 1
ATOM 769 N N . ARG A 1 96 ? -3.973 -9.451 -23.716 1.00 94.12 96 ARG A N 1
ATOM 770 C CA . ARG A 1 96 ? -3.685 -10.135 -22.454 1.00 94.12 96 ARG A CA 1
ATOM 771 C C . ARG A 1 96 ? -3.525 -9.118 -21.327 1.00 94.12 96 ARG A C 1
ATOM 773 O O . ARG A 1 96 ? -2.864 -8.102 -21.534 1.00 94.12 96 ARG A O 1
ATOM 780 N N . PRO A 1 97 ? -4.074 -9.374 -20.126 1.00 93.06 97 PRO A N 1
ATOM 781 C CA . PRO A 1 97 ? -3.807 -8.527 -18.972 1.00 93.06 97 PRO A CA 1
ATOM 782 C C . PRO A 1 97 ? -2.328 -8.635 -18.581 1.00 93.06 97 PRO A C 1
ATOM 784 O O . PRO A 1 97 ? -1.872 -9.709 -18.196 1.00 93.06 97 PRO A O 1
ATOM 787 N N . ILE A 1 98 ? -1.609 -7.517 -18.666 1.00 98.00 98 ILE A N 1
ATOM 788 C CA . ILE A 1 98 ? -0.222 -7.375 -18.210 1.00 98.00 98 ILE A CA 1
ATOM 789 C C . ILE A 1 98 ? -0.205 -6.295 -17.140 1.00 98.00 98 ILE A C 1
ATOM 791 O O . ILE A 1 98 ? -0.584 -5.167 -17.442 1.00 98.00 98 ILE A O 1
ATOM 795 N N . VAL A 1 99 ? 0.219 -6.626 -15.925 1.00 98.12 99 VAL A N 1
ATOM 796 C CA . VAL A 1 99 ? 0.279 -5.697 -14.793 1.00 98.12 99 VAL A CA 1
ATOM 797 C C . VAL A 1 99 ? 1.645 -5.018 -14.735 1.00 98.12 99 VAL A C 1
ATOM 799 O O . VAL A 1 99 ? 2.681 -5.679 -14.785 1.00 98.12 99 VAL A O 1
ATOM 802 N N . TYR A 1 100 ? 1.644 -3.699 -14.602 1.00 98.75 100 TYR A N 1
ATOM 803 C CA . TYR A 1 100 ? 2.822 -2.859 -14.494 1.00 98.75 100 TYR A CA 1
ATOM 804 C C . TYR A 1 100 ? 2.904 -2.215 -13.106 1.00 98.75 100 TYR A C 1
ATOM 806 O O . TYR A 1 100 ? 2.042 -1.420 -12.722 1.00 98.75 100 TYR A O 1
ATOM 814 N N . ASN A 1 101 ? 3.957 -2.561 -12.363 1.00 98.69 101 ASN A N 1
ATOM 815 C CA . ASN A 1 101 ? 4.291 -1.982 -11.068 1.00 98.69 101 ASN A CA 1
ATOM 816 C C . ASN A 1 101 ? 5.505 -1.045 -11.181 1.00 98.69 101 ASN A C 1
ATOM 818 O O . ASN A 1 101 ? 6.575 -1.442 -11.654 1.00 98.69 101 ASN A O 1
ATOM 822 N N . VAL A 1 102 ? 5.328 0.194 -10.723 1.00 98.69 102 VAL A N 1
ATOM 823 C CA . VAL A 1 102 ? 6.384 1.210 -10.627 1.00 98.69 102 VAL A CA 1
ATOM 824 C C . VAL A 1 102 ? 7.003 1.169 -9.234 1.00 98.69 102 VAL A C 1
ATOM 826 O O . VAL A 1 102 ? 6.352 1.485 -8.236 1.00 98.69 102 VAL A O 1
ATOM 829 N N . CYS A 1 103 ? 8.287 0.836 -9.157 1.00 97.81 103 CYS A N 1
ATOM 830 C CA . CYS A 1 103 ? 9.020 0.737 -7.907 1.00 97.81 103 CYS A CA 1
ATOM 831 C C . CYS A 1 103 ? 10.133 1.777 -7.877 1.00 97.81 103 CYS A C 1
ATOM 833 O O . CYS A 1 103 ? 11.245 1.540 -8.320 1.00 97.81 103 CYS A O 1
ATOM 835 N N . ARG A 1 104 ? 9.845 2.951 -7.315 1.00 91.81 104 ARG A N 1
ATOM 836 C CA . ARG A 1 104 ? 10.921 3.869 -6.925 1.00 91.81 104 ARG A CA 1
ATOM 837 C C . ARG A 1 104 ? 11.045 4.057 -5.424 1.00 91.81 104 ARG A C 1
ATOM 839 O O . ARG A 1 104 ? 11.815 4.893 -5.017 1.00 91.81 104 ARG A O 1
ATOM 846 N N . TRP A 1 105 ? 10.320 3.312 -4.586 1.00 89.75 105 TRP A N 1
ATOM 847 C CA . TRP A 1 105 ? 10.347 3.411 -3.107 1.00 89.75 105 TRP A CA 1
ATOM 848 C C . TRP A 1 105 ? 9.757 4.708 -2.490 1.00 89.75 105 TRP A C 1
ATOM 850 O O . TRP A 1 105 ? 10.069 5.102 -1.366 1.00 89.75 105 TRP A O 1
ATOM 860 N N . GLN A 1 106 ? 8.927 5.449 -3.235 1.00 85.94 106 GLN A N 1
ATOM 861 C CA . GLN A 1 106 ? 8.082 6.569 -2.760 1.00 85.94 106 GLN A CA 1
ATOM 862 C C . GLN A 1 106 ? 6.999 6.818 -3.795 1.00 85.94 106 GLN A C 1
ATOM 864 O O . GLN A 1 106 ? 7.196 6.494 -4.963 1.00 85.94 106 GLN A O 1
ATOM 869 N N . PHE A 1 107 ? 5.927 7.499 -3.398 1.00 86.81 107 PHE A N 1
ATOM 870 C CA . PHE A 1 107 ? 4.961 8.012 -4.358 1.00 86.81 107 PHE A CA 1
ATOM 871 C C . PHE A 1 107 ? 5.652 8.960 -5.361 1.00 86.81 107 PHE A C 1
ATOM 873 O O . PHE A 1 107 ? 6.096 10.038 -4.955 1.00 86.81 107 PHE A O 1
ATOM 880 N N . PRO A 1 108 ? 5.765 8.583 -6.646 1.00 83.75 108 PRO A N 1
ATOM 881 C CA . PRO A 1 108 ? 6.553 9.335 -7.627 1.00 83.75 108 PRO A CA 1
ATOM 882 C C . PRO A 1 108 ? 5.798 10.567 -8.167 1.00 83.75 108 PRO A C 1
ATOM 884 O O . PRO A 1 108 ? 6.350 11.426 -8.852 1.00 83.75 108 PRO A O 1
ATOM 887 N N . GLY A 1 109 ? 4.513 10.691 -7.829 1.00 83.56 109 GLY A N 1
ATOM 888 C CA . GLY A 1 109 ? 3.647 11.797 -8.214 1.00 83.56 109 GLY A CA 1
ATOM 889 C C . GLY A 1 109 ? 2.386 11.315 -8.916 1.00 83.56 109 GLY A C 1
ATOM 890 O O . GLY A 1 109 ? 2.302 10.188 -9.383 1.00 83.56 109 GLY A O 1
ATOM 891 N N . GLU A 1 110 ? 1.395 12.201 -9.007 1.00 87.44 110 GLU A N 1
ATOM 892 C CA . GLU A 1 110 ? 0.044 11.882 -9.503 1.00 87.44 110 GLU A CA 1
ATOM 893 C C . GLU A 1 110 ? 0.026 11.315 -10.931 1.00 87.44 110 GLU A C 1
ATOM 895 O O . GLU A 1 110 ? -0.880 10.571 -11.291 1.00 87.44 110 GLU A O 1
ATOM 900 N N . TRP A 1 111 ? 1.049 11.627 -11.732 1.00 91.62 111 TRP A N 1
ATOM 901 C CA . TRP A 1 111 ? 1.204 11.135 -13.100 1.00 91.62 111 TRP A CA 1
ATOM 902 C C . TRP A 1 111 ? 1.309 9.608 -13.185 1.00 91.62 111 TRP A C 1
ATOM 904 O O . TRP A 1 111 ? 0.978 9.043 -14.219 1.00 91.62 111 TRP A O 1
ATOM 914 N N . VAL A 1 112 ? 1.742 8.918 -12.124 1.00 95.12 112 VAL A N 1
ATOM 915 C CA . VAL A 1 112 ? 1.911 7.457 -12.166 1.00 95.12 112 VAL A CA 1
ATOM 916 C C . VAL A 1 112 ? 0.585 6.726 -12.346 1.00 95.12 112 VAL A C 1
ATOM 918 O O . VAL A 1 112 ? 0.527 5.711 -13.038 1.00 95.12 112 VAL A O 1
ATOM 921 N N . ALA A 1 113 ? -0.496 7.299 -11.809 1.00 93.88 113 ALA A N 1
ATOM 922 C CA . ALA A 1 113 ? -1.836 6.735 -11.894 1.00 93.88 113 ALA A CA 1
ATOM 923 C C . ALA A 1 113 ? -2.380 6.701 -13.332 1.00 93.88 113 ALA A C 1
ATOM 925 O O . ALA A 1 113 ? -3.370 6.028 -13.589 1.00 93.88 113 ALA A O 1
ATOM 926 N N . THR A 1 114 ? -1.755 7.408 -14.283 1.00 94.56 114 THR A N 1
ATOM 927 C CA . THR A 1 114 ? -2.171 7.386 -15.693 1.00 94.56 114 THR A CA 1
ATOM 928 C C . THR A 1 114 ? -1.381 6.398 -16.548 1.00 94.56 114 THR A C 1
ATOM 930 O O . THR A 1 114 ? -1.752 6.186 -17.703 1.00 94.56 114 THR A O 1
ATOM 933 N N . ILE A 1 115 ? -0.308 5.798 -16.016 1.00 96.44 115 ILE A N 1
ATOM 934 C CA . ILE A 1 115 ? 0.605 4.951 -16.798 1.00 96.44 115 ILE A CA 1
ATOM 935 C C . ILE A 1 115 ? 0.860 3.557 -16.209 1.00 96.44 115 ILE A C 1
ATOM 937 O O . ILE A 1 115 ? 1.378 2.707 -16.929 1.00 96.44 115 ILE A O 1
ATOM 941 N N . ALA A 1 116 ? 0.543 3.315 -14.933 1.00 98.06 116 ALA A N 1
ATOM 942 C CA . ALA A 1 116 ? 0.843 2.065 -14.230 1.00 98.06 116 ALA A CA 1
ATOM 943 C C . ALA A 1 116 ? -0.358 1.566 -13.419 1.00 98.06 116 ALA A C 1
ATOM 945 O O . ALA A 1 116 ? -1.214 2.352 -13.011 1.00 98.06 116 ALA A O 1
ATOM 946 N N . ASP A 1 117 ? -0.402 0.259 -13.156 1.00 98.12 117 ASP A N 1
ATOM 947 C CA . ASP A 1 117 ? -1.503 -0.366 -12.413 1.00 98.12 117 ASP A CA 1
ATOM 948 C C . ASP A 1 117 ? -1.246 -0.359 -10.894 1.00 98.12 117 ASP A C 1
ATOM 950 O O . ASP A 1 117 ? -2.169 -0.434 -10.084 1.00 98.12 117 ASP A O 1
ATOM 954 N N . SER A 1 118 ? 0.022 -0.262 -10.482 1.00 98.19 118 SER A N 1
ATOM 955 C CA . SER A 1 118 ? 0.405 -0.064 -9.081 1.00 98.19 118 SER A CA 1
ATOM 956 C C . SER A 1 118 ? 1.743 0.660 -8.937 1.00 98.19 118 SER A C 1
ATOM 958 O O . SER A 1 118 ? 2.559 0.666 -9.863 1.00 98.19 118 SER A O 1
ATOM 960 N N . TRP A 1 119 ? 1.979 1.286 -7.783 1.00 98.12 119 TRP A N 1
ATOM 961 C CA . TRP A 1 119 ? 3.226 2.004 -7.507 1.00 98.12 119 TRP A CA 1
ATOM 962 C C . TRP A 1 119 ? 3.604 1.973 -6.030 1.00 98.12 119 TRP A C 1
ATOM 964 O O . TRP A 1 119 ? 2.779 2.248 -5.154 1.00 98.12 119 TRP A O 1
ATOM 974 N N . ARG A 1 120 ? 4.880 1.697 -5.752 1.00 97.19 120 ARG A N 1
ATOM 975 C CA . ARG A 1 120 ? 5.425 1.684 -4.391 1.00 97.19 120 ARG A CA 1
ATOM 976 C C . ARG A 1 120 ? 5.303 3.061 -3.758 1.00 97.19 120 ARG A C 1
ATOM 978 O O . ARG A 1 120 ? 5.812 4.044 -4.294 1.00 97.19 120 ARG A O 1
ATOM 985 N N . THR A 1 121 ? 4.671 3.148 -2.592 1.00 92.00 121 THR A N 1
ATOM 986 C CA . THR A 1 121 ? 4.467 4.430 -1.901 1.00 92.00 121 THR A CA 1
ATOM 987 C C . THR A 1 121 ? 5.545 4.754 -0.879 1.00 92.00 121 THR A C 1
ATOM 989 O O . THR A 1 121 ? 5.635 5.916 -0.468 1.00 92.00 121 THR A O 1
ATOM 992 N N . GLY A 1 122 ? 6.390 3.782 -0.517 1.00 88.81 122 GLY A N 1
ATOM 993 C CA . GLY A 1 122 ? 7.502 3.964 0.411 1.00 88.81 122 GLY A CA 1
ATOM 994 C C . GLY A 1 122 ? 8.652 2.975 0.278 1.00 88.81 122 GLY A C 1
ATOM 995 O O . GLY A 1 122 ? 8.661 2.181 -0.662 1.00 88.81 122 GLY A O 1
ATOM 996 N N . GLY A 1 123 ? 9.625 3.098 1.194 1.00 89.44 123 GLY A N 1
ATOM 997 C CA . GLY A 1 123 ? 10.824 2.255 1.319 1.00 89.44 123 GLY A CA 1
ATOM 998 C C . GLY A 1 123 ? 10.504 0.769 1.441 1.00 89.44 123 GLY A C 1
ATOM 999 O O . GLY A 1 123 ? 9.331 0.413 1.530 1.00 89.44 123 GLY A O 1
ATOM 1000 N N . ASP A 1 124 ? 11.516 -0.092 1.380 1.00 94.50 124 ASP A N 1
ATOM 1001 C CA . ASP A 1 124 ? 11.294 -1.535 1.518 1.00 94.50 124 ASP A CA 1
ATOM 1002 C C . ASP A 1 124 ? 10.831 -1.881 2.934 1.00 94.50 124 ASP A C 1
ATOM 1004 O O . ASP A 1 124 ? 11.363 -1.360 3.917 1.00 94.50 124 ASP A O 1
ATOM 1008 N N . ILE A 1 125 ? 9.811 -2.733 3.026 1.00 97.06 125 ILE A N 1
ATOM 1009 C CA . ILE A 1 125 ? 9.271 -3.184 4.309 1.00 97.06 125 ILE A CA 1
ATOM 1010 C C . ILE A 1 125 ? 10.154 -4.274 4.925 1.00 97.06 125 ILE A C 1
ATOM 1012 O O . ILE A 1 125 ? 10.571 -5.227 4.263 1.00 97.06 125 ILE A O 1
ATOM 1016 N N . THR A 1 126 ? 10.384 -4.158 6.227 1.00 96.50 126 THR A N 1
ATOM 1017 C CA . THR A 1 126 ? 11.130 -5.107 7.064 1.00 96.50 126 THR A CA 1
ATOM 1018 C C . THR A 1 126 ? 10.174 -5.874 7.986 1.00 96.50 126 THR A C 1
ATOM 1020 O O . THR A 1 126 ? 9.068 -5.396 8.244 1.00 96.50 126 THR A O 1
ATOM 1023 N N . PRO A 1 127 ? 10.535 -7.084 8.460 1.00 96.69 127 PRO A N 1
ATOM 1024 C CA . PRO A 1 127 ? 9.657 -7.925 9.279 1.00 96.69 127 PRO A CA 1
ATOM 1025 C C . PRO A 1 127 ? 9.598 -7.456 10.744 1.00 96.69 127 PRO A C 1
ATOM 1027 O O . PRO A 1 127 ? 9.896 -8.206 11.672 1.00 96.69 127 PRO A O 1
ATOM 1030 N N . ASP A 1 128 ? 9.219 -6.200 10.948 1.00 97.06 128 ASP A N 1
ATOM 1031 C CA . ASP A 1 128 ? 8.970 -5.589 12.246 1.00 97.06 128 ASP A CA 1
ATOM 1032 C C . ASP A 1 128 ? 7.763 -4.643 12.166 1.00 97.06 128 ASP A C 1
ATOM 1034 O O . ASP A 1 128 ? 7.446 -4.076 11.116 1.00 97.06 128 ASP A O 1
ATOM 1038 N N . PHE A 1 129 ? 7.065 -4.480 13.290 1.00 97.75 129 PHE A N 1
ATOM 1039 C CA . PHE A 1 129 ? 5.796 -3.759 13.304 1.00 97.75 129 PHE A CA 1
ATOM 1040 C C . PHE A 1 129 ? 5.948 -2.248 13.080 1.00 97.75 129 PHE A C 1
ATOM 1042 O O . PHE A 1 129 ? 5.045 -1.616 12.538 1.00 97.75 129 PHE A O 1
ATOM 1049 N N . GLU A 1 130 ? 7.098 -1.662 13.417 1.00 94.94 130 GLU A N 1
ATOM 1050 C CA . GLU A 1 130 ? 7.372 -0.251 13.120 1.00 94.94 130 GLU A CA 1
ATOM 1051 C C . GLU A 1 130 ? 7.430 -0.010 11.606 1.00 94.94 130 GLU A C 1
ATOM 1053 O O . GLU A 1 130 ? 6.890 0.982 11.116 1.00 94.94 130 GLU A O 1
ATOM 1058 N N . SER A 1 131 ? 8.010 -0.944 10.849 1.00 95.44 131 SER A N 1
ATOM 1059 C CA . SER A 1 131 ? 8.016 -0.930 9.382 1.00 95.44 131 SER A CA 1
ATOM 1060 C C . SER A 1 131 ? 6.614 -1.106 8.783 1.00 95.44 131 SER A C 1
ATOM 1062 O O . SER A 1 131 ? 6.249 -0.432 7.818 1.00 95.44 131 SER A O 1
ATOM 1064 N N . VAL A 1 132 ? 5.771 -1.945 9.393 1.00 98.25 132 VAL A N 1
ATOM 1065 C CA . VAL A 1 132 ? 4.348 -2.079 9.022 1.00 98.25 132 VAL A CA 1
ATOM 1066 C C . VAL A 1 132 ? 3.613 -0.747 9.218 1.00 98.25 132 VAL A C 1
ATOM 1068 O O . VAL A 1 132 ? 2.969 -0.241 8.294 1.00 98.25 132 VAL A O 1
ATOM 1071 N N . LEU A 1 133 ? 3.747 -0.133 10.399 1.00 95.69 133 LEU A N 1
ATOM 1072 C CA . LEU A 1 133 ? 3.135 1.161 10.713 1.00 95.69 133 LEU A CA 1
ATOM 1073 C C . LEU A 1 133 ? 3.669 2.282 9.813 1.00 95.69 133 LEU A C 1
ATOM 1075 O O . LEU A 1 133 ? 2.897 3.129 9.361 1.00 95.69 133 LEU A O 1
ATOM 1079 N N . TYR A 1 134 ? 4.963 2.251 9.487 1.00 90.88 134 TYR A N 1
ATOM 1080 C CA . TYR A 1 134 ? 5.592 3.163 8.538 1.00 90.88 134 TYR A CA 1
ATOM 1081 C C . TYR A 1 134 ? 4.851 3.169 7.196 1.00 90.88 134 TYR A C 1
ATOM 1083 O O . TYR A 1 134 ? 4.528 4.248 6.698 1.00 90.88 134 TYR A O 1
ATOM 1091 N N . GLN A 1 135 ? 4.533 2.002 6.623 1.00 94.56 135 GLN A N 1
ATOM 1092 C CA . GLN A 1 135 ? 3.832 1.943 5.334 1.00 94.56 135 GLN A CA 1
ATOM 1093 C C . GLN A 1 135 ? 2.378 2.421 5.448 1.00 94.56 135 GLN A C 1
ATOM 1095 O O . GLN A 1 135 ? 1.900 3.156 4.578 1.00 94.56 135 GLN A O 1
ATOM 1100 N N . ILE A 1 136 ? 1.695 2.061 6.541 1.00 95.38 136 ILE A N 1
ATOM 1101 C CA . ILE A 1 136 ? 0.314 2.486 6.826 1.00 95.38 136 ILE A CA 1
ATOM 1102 C C . ILE A 1 136 ? 0.216 4.014 6.937 1.00 95.38 136 ILE A C 1
ATOM 1104 O O . ILE A 1 136 ? -0.719 4.621 6.415 1.00 95.38 136 ILE A O 1
ATOM 1108 N N . ASP A 1 137 ? 1.183 4.669 7.575 1.00 89.31 137 ASP A N 1
ATOM 1109 C CA . ASP A 1 137 ? 1.177 6.126 7.711 1.00 89.31 137 ASP A CA 1
ATOM 1110 C C . ASP A 1 137 ? 1.428 6.829 6.372 1.00 89.31 137 ASP A C 1
ATOM 1112 O O . ASP A 1 137 ? 0.763 7.819 6.049 1.00 89.31 137 ASP A O 1
ATOM 1116 N N . ARG A 1 138 ? 2.327 6.284 5.542 1.00 84.62 138 ARG A N 1
ATOM 1117 C CA . ARG A 1 138 ? 2.672 6.852 4.228 1.00 84.62 138 ARG A CA 1
ATOM 1118 C C . ARG A 1 138 ? 1.528 6.867 3.234 1.00 84.62 138 ARG A C 1
ATOM 1120 O O . ARG A 1 138 ? 1.511 7.731 2.357 1.00 84.62 138 ARG A O 1
ATOM 1127 N N . ILE A 1 139 ? 0.607 5.913 3.328 1.00 89.12 139 ILE A N 1
ATOM 1128 C CA . ILE A 1 139 ? -0.477 5.787 2.354 1.00 89.12 139 ILE A CA 1
ATOM 1129 C C . ILE A 1 139 ? -1.698 6.660 2.694 1.00 89.12 139 ILE A C 1
ATOM 1131 O O . ILE A 1 139 ? -2.501 6.960 1.808 1.00 89.12 139 ILE A O 1
ATOM 1135 N N . LYS A 1 140 ? -1.827 7.158 3.933 1.00 88.88 140 LYS A N 1
ATOM 1136 C CA . LYS A 1 140 ? -2.918 8.064 4.356 1.00 88.88 140 LYS A CA 1
ATOM 1137 C C . LYS A 1 140 ? -3.230 9.198 3.352 1.00 88.88 140 LYS A C 1
ATOM 1139 O O . LYS A 1 140 ? -4.395 9.344 2.986 1.00 88.88 140 LYS A O 1
ATOM 1144 N N . PRO A 1 141 ? -2.256 9.968 2.816 1.00 81.94 141 PRO A N 1
ATOM 1145 C CA . PRO A 1 141 ? -2.548 11.035 1.852 1.00 81.94 141 PRO A CA 1
ATOM 1146 C C . PRO A 1 141 ? -3.015 10.567 0.476 1.00 81.94 141 PRO A C 1
ATOM 1148 O O . PRO A 1 141 ? -3.501 11.395 -0.307 1.00 81.94 141 PRO A O 1
ATOM 1151 N N . LEU A 1 142 ? -2.771 9.298 0.150 1.00 87.31 142 LEU A N 1
ATOM 1152 C CA . LEU A 1 142 ? -2.772 8.771 -1.212 1.00 87.31 142 LEU A CA 1
ATOM 1153 C C . LEU A 1 142 ? -4.065 8.041 -1.570 1.00 87.31 142 LEU A C 1
ATOM 1155 O O . LEU A 1 142 ? -4.208 7.607 -2.711 1.00 87.31 142 LEU A O 1
ATOM 1159 N N . ARG A 1 143 ? -5.034 7.976 -0.647 1.00 89.44 143 ARG A N 1
ATOM 1160 C CA . ARG A 1 143 ? -6.352 7.352 -0.852 1.00 89.44 143 ARG A CA 1
ATOM 1161 C C . ARG A 1 143 ? -7.007 7.733 -2.180 1.00 89.44 143 ARG A C 1
ATOM 1163 O O . ARG A 1 143 ? -7.567 6.874 -2.848 1.00 89.44 143 ARG A O 1
ATOM 1170 N N . ARG A 1 144 ? -6.896 9.002 -2.591 1.00 87.12 144 ARG A N 1
ATOM 1171 C CA . ARG A 1 144 ? -7.482 9.526 -3.842 1.00 87.12 144 ARG A CA 1
ATOM 1172 C C . ARG A 1 144 ? -6.949 8.873 -5.125 1.00 87.12 144 ARG A C 1
ATOM 1174 O O . ARG A 1 144 ? -7.562 9.042 -6.170 1.00 87.12 144 ARG A O 1
ATOM 1181 N N . PHE A 1 145 ? -5.799 8.206 -5.055 1.00 90.94 145 PHE A N 1
ATOM 1182 C CA . PHE A 1 145 ? -5.171 7.531 -6.191 1.00 90.94 145 PHE A CA 1
ATOM 1183 C C . PHE A 1 145 ? -5.468 6.029 -6.219 1.00 90.94 145 PHE A C 1
ATOM 1185 O O . PHE A 1 145 ? -5.060 5.360 -7.158 1.00 90.94 145 PHE A O 1
ATOM 1192 N N . CYS A 1 146 ? -6.167 5.496 -5.212 1.00 93.75 146 CYS A N 1
ATOM 1193 C CA . CYS A 1 146 ? -6.601 4.107 -5.194 1.00 93.75 146 CYS A CA 1
ATOM 1194 C C . CYS A 1 146 ? -7.982 3.993 -5.853 1.00 93.75 146 CYS A C 1
ATOM 1196 O O . CYS A 1 146 ? -8.964 4.556 -5.363 1.00 93.75 146 CYS A O 1
ATOM 1198 N N . MET A 1 147 ? -8.036 3.308 -6.992 1.00 92.44 147 MET A N 1
ATOM 1199 C CA . MET A 1 147 ? -9.240 3.091 -7.794 1.00 92.44 147 MET A CA 1
ATOM 1200 C C . MET A 1 147 ? -9.112 1.787 -8.599 1.00 92.44 147 MET A C 1
ATOM 1202 O O . MET A 1 147 ? -8.012 1.245 -8.705 1.00 92.44 147 MET A O 1
ATOM 1206 N N . PRO A 1 148 ? -10.194 1.254 -9.196 1.00 94.12 148 PRO A N 1
ATOM 1207 C CA . PRO A 1 148 ? -10.112 0.008 -9.951 1.00 9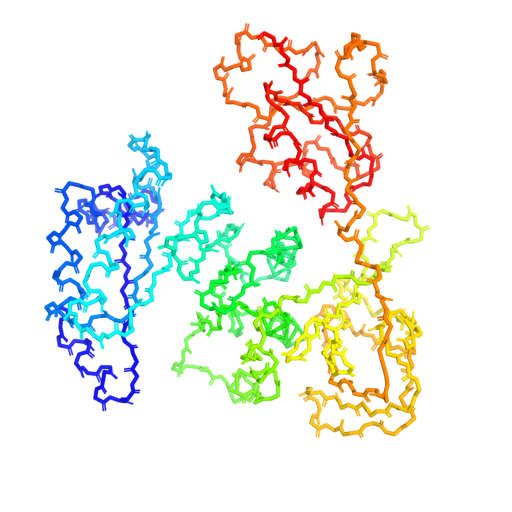4.12 148 PRO A CA 1
ATOM 1208 C C . PRO A 1 148 ? -9.024 0.054 -11.034 1.00 94.12 148 PRO A C 1
ATOM 1210 O O . PRO A 1 148 ? -9.041 0.927 -11.900 1.00 94.12 148 PRO A O 1
ATOM 1213 N N . GLY A 1 149 ? -8.082 -0.889 -10.966 1.00 92.00 149 GLY A N 1
ATOM 1214 C CA . GLY A 1 149 ? -6.941 -0.981 -11.882 1.00 92.00 149 GLY A CA 1
ATOM 1215 C C . GLY A 1 149 ? -5.725 -0.124 -11.515 1.00 92.00 149 GLY A C 1
ATOM 1216 O O . GLY A 1 149 ? -4.700 -0.280 -12.161 1.00 92.00 149 GLY A O 1
ATOM 1217 N N . HIS A 1 150 ? -5.805 0.729 -10.488 1.00 95.69 150 HIS A N 1
ATOM 1218 C CA . HIS A 1 150 ? -4.725 1.631 -10.079 1.00 95.69 150 HIS A CA 1
ATOM 1219 C C . HIS A 1 150 ? -4.629 1.696 -8.552 1.00 95.69 150 HIS A C 1
ATOM 1221 O O . HIS A 1 150 ? -5.487 2.284 -7.891 1.00 95.69 150 HIS A O 1
ATOM 1227 N N . VAL A 1 151 ? -3.595 1.085 -7.971 1.00 97.56 151 VAL A N 1
ATOM 1228 C CA . VAL A 1 151 ? -3.482 0.950 -6.510 1.00 97.56 151 VAL A CA 1
ATOM 1229 C C . VAL A 1 151 ? -2.141 1.419 -5.957 1.00 97.56 151 VAL A C 1
ATOM 1231 O O . VAL A 1 151 ? -1.075 1.215 -6.534 1.00 97.56 151 VAL A O 1
ATOM 1234 N N . ASN A 1 152 ? -2.200 2.010 -4.769 1.00 97.69 152 ASN A N 1
ATOM 1235 C CA . ASN A 1 152 ? -1.022 2.274 -3.957 1.00 97.69 152 ASN A CA 1
ATOM 1236 C C . ASN A 1 152 ? -0.437 0.943 -3.445 1.00 97.69 152 ASN A C 1
ATOM 1238 O O . ASN A 1 152 ? -1.164 0.107 -2.902 1.00 97.69 152 ASN A O 1
ATOM 1242 N N . ASP A 1 153 ? 0.872 0.761 -3.582 1.00 98.19 153 ASP A N 1
ATOM 1243 C CA . ASP A 1 153 ? 1.596 -0.444 -3.171 1.00 98.19 153 ASP A CA 1
ATOM 1244 C C . ASP A 1 153 ? 2.407 -0.182 -1.887 1.00 98.19 153 ASP A C 1
ATOM 1246 O O . ASP A 1 153 ? 3.366 0.600 -1.896 1.00 98.19 153 ASP A O 1
ATOM 1250 N N . LEU A 1 154 ? 1.998 -0.825 -0.783 1.00 97.88 154 LEU A N 1
ATOM 1251 C CA . LEU A 1 154 ? 2.665 -0.759 0.528 1.00 97.88 154 LEU A CA 1
ATOM 1252 C C . LEU A 1 154 ? 3.878 -1.697 0.637 1.00 97.88 154 LEU A C 1
ATOM 1254 O O . LEU A 1 154 ? 4.449 -1.807 1.720 1.00 97.88 154 LEU A O 1
ATOM 1258 N N . ASP A 1 155 ? 4.292 -2.321 -0.466 1.00 98.31 155 ASP A N 1
ATOM 1259 C CA . ASP A 1 155 ? 5.296 -3.379 -0.533 1.00 98.31 155 ASP A CA 1
ATOM 1260 C C . ASP A 1 155 ? 4.778 -4.765 -0.108 1.00 98.31 155 ASP A C 1
ATOM 1262 O O . ASP A 1 155 ? 3.654 -4.940 0.379 1.00 98.31 155 ASP A O 1
ATOM 1266 N N . MET A 1 156 ? 5.613 -5.775 -0.353 1.00 98.31 156 MET A N 1
ATOM 1267 C CA . MET A 1 156 ? 5.301 -7.190 -0.150 1.00 98.31 156 MET A CA 1
ATOM 1268 C C . MET A 1 156 ? 4.998 -7.534 1.318 1.00 98.31 156 MET A C 1
ATOM 1270 O O . MET A 1 156 ? 5.544 -6.965 2.259 1.00 98.31 156 MET A O 1
ATOM 1274 N N . LEU A 1 157 ? 4.149 -8.533 1.537 1.00 98.56 157 LEU A N 1
ATOM 1275 C CA . LEU A 1 157 ? 3.779 -9.001 2.867 1.00 98.56 157 LEU A CA 1
ATOM 1276 C C . LEU A 1 157 ? 4.955 -9.711 3.561 1.00 98.56 157 LEU A C 1
ATOM 1278 O O . LEU A 1 157 ? 5.415 -10.754 3.100 1.00 98.56 157 LEU A O 1
ATOM 1282 N N . GLN A 1 158 ? 5.349 -9.203 4.731 1.00 98.19 158 GLN A N 1
ATOM 1283 C CA . GLN A 1 158 ? 6.286 -9.833 5.675 1.00 98.19 158 GLN A CA 1
ATOM 1284 C C . GLN A 1 158 ? 5.639 -10.818 6.668 1.00 98.19 158 GLN A C 1
ATOM 1286 O O . GLN A 1 158 ? 6.275 -11.214 7.644 1.00 98.19 158 GLN A O 1
ATOM 1291 N N . VAL A 1 159 ? 4.380 -11.212 6.448 1.00 97.62 159 VAL A N 1
ATOM 1292 C CA . VAL A 1 159 ? 3.708 -12.176 7.331 1.00 97.62 159 VAL A CA 1
ATOM 1293 C C . VAL A 1 159 ? 4.487 -13.491 7.389 1.00 97.62 159 VAL A C 1
ATOM 1295 O O . VAL A 1 159 ? 4.885 -14.021 6.350 1.00 97.62 159 VAL A O 1
ATOM 1298 N N . GLY A 1 160 ? 4.730 -14.014 8.591 1.00 96.31 160 GLY A N 1
ATOM 1299 C CA . GLY A 1 160 ? 5.520 -15.232 8.791 1.00 96.31 160 GLY A CA 1
ATOM 1300 C C . GLY A 1 160 ? 7.040 -15.074 8.686 1.00 96.31 160 GLY A C 1
ATOM 1301 O O . GLY A 1 160 ? 7.743 -16.079 8.779 1.00 96.31 160 GLY A O 1
ATOM 1302 N N . ASN A 1 161 ? 7.566 -13.851 8.538 1.00 96.25 161 ASN A N 1
ATOM 1303 C CA . ASN A 1 161 ? 9.012 -13.588 8.475 1.00 96.25 161 ASN A CA 1
ATOM 1304 C C . ASN A 1 161 ? 9.633 -13.159 9.821 1.00 96.25 161 ASN A C 1
ATOM 1306 O O . ASN A 1 161 ? 10.767 -12.686 9.848 1.00 96.25 161 ASN A O 1
ATOM 1310 N N . GLY A 1 162 ? 8.931 -13.360 10.945 1.00 92.94 162 GLY A N 1
ATOM 1311 C CA . GLY A 1 162 ? 9.504 -13.219 12.295 1.00 92.94 162 GLY A CA 1
ATOM 1312 C C . GLY A 1 162 ? 8.725 -12.338 13.272 1.00 92.94 162 GLY A C 1
ATOM 1313 O O . GLY A 1 162 ? 9.089 -12.296 14.447 1.00 92.94 162 GLY A O 1
ATOM 1314 N N . MET A 1 163 ? 7.659 -11.673 12.822 1.00 96.75 163 MET A N 1
ATOM 1315 C CA . MET A 1 163 ? 6.761 -10.916 13.698 1.00 96.75 163 MET A CA 1
ATOM 1316 C C . MET A 1 163 ? 5.900 -11.846 14.570 1.00 96.75 163 MET A C 1
ATOM 1318 O O . MET A 1 163 ? 5.783 -13.050 14.328 1.00 96.75 163 MET A O 1
ATOM 1322 N N . SER A 1 164 ? 5.308 -11.296 15.631 1.00 97.00 164 SER A N 1
ATOM 1323 C CA . SER A 1 164 ? 4.352 -12.029 16.461 1.00 97.00 164 SER A CA 1
ATOM 1324 C C . SER A 1 164 ? 3.049 -12.305 15.705 1.00 97.00 164 SER A C 1
ATOM 1326 O O . SER A 1 164 ? 2.702 -11.623 14.746 1.00 97.00 164 SER A O 1
ATOM 1328 N N . LYS A 1 165 ? 2.259 -13.268 16.195 1.00 96.12 165 LYS A N 1
ATOM 1329 C CA . LYS A 1 165 ? 0.948 -13.589 15.610 1.00 96.12 165 LYS A CA 1
ATOM 1330 C C . LYS A 1 165 ? 0.032 -12.360 15.494 1.00 96.12 165 LYS A C 1
ATOM 1332 O O . LYS A 1 165 ? -0.622 -12.188 14.473 1.00 96.12 165 LYS A O 1
ATOM 1337 N N . ASN A 1 166 ? -0.018 -11.522 16.531 1.00 97.56 166 ASN A N 1
ATOM 1338 C CA . ASN A 1 166 ? -0.860 -10.324 16.525 1.00 97.56 166 ASN A CA 1
ATOM 1339 C C . ASN A 1 166 ? -0.413 -9.326 15.449 1.00 97.56 166 ASN A C 1
ATOM 1341 O O . ASN A 1 166 ? -1.259 -8.724 14.792 1.00 97.56 166 ASN A O 1
ATOM 1345 N N . GLU A 1 167 ? 0.900 -9.176 15.275 1.00 98.62 167 GLU A N 1
ATOM 1346 C CA . GLU A 1 167 ? 1.494 -8.283 14.281 1.00 98.62 167 GLU A CA 1
ATOM 1347 C C . GLU A 1 167 ? 1.263 -8.805 12.861 1.00 98.62 167 GLU A C 1
ATOM 1349 O O . GLU A 1 167 ? 0.875 -8.023 12.001 1.00 98.62 167 GLU A O 1
ATOM 1354 N N . ASP A 1 168 ? 1.407 -10.114 12.622 1.00 98.44 168 ASP A N 1
ATOM 1355 C CA . ASP A 1 168 ? 1.082 -10.746 11.336 1.00 98.44 168 ASP A CA 1
ATOM 1356 C C . ASP A 1 168 ? -0.403 -10.567 10.976 1.00 98.44 168 ASP A C 1
ATOM 1358 O O . ASP A 1 168 ? -0.731 -10.178 9.851 1.00 98.44 168 ASP A O 1
ATOM 1362 N N . GLU A 1 169 ? -1.309 -10.801 11.934 1.00 98.44 169 GLU A N 1
ATOM 1363 C CA . GLU A 1 169 ? -2.750 -10.580 11.754 1.00 98.44 169 GLU A CA 1
ATOM 1364 C C . GLU A 1 169 ? -3.054 -9.106 11.458 1.00 98.44 169 GLU A C 1
ATOM 1366 O O . GLU A 1 169 ? -3.804 -8.804 10.527 1.00 98.44 169 GLU A O 1
ATOM 1371 N N . ALA A 1 170 ? -2.449 -8.180 12.209 1.00 98.75 170 ALA A N 1
ATOM 1372 C CA . ALA A 1 170 ? -2.624 -6.747 12.006 1.00 98.75 170 ALA A CA 1
ATOM 1373 C C . ALA A 1 170 ? -2.088 -6.277 10.650 1.00 98.75 170 ALA A C 1
ATOM 1375 O O . ALA A 1 170 ? -2.764 -5.518 9.953 1.00 98.75 170 ALA A O 1
ATOM 1376 N N . HIS A 1 171 ? -0.912 -6.761 10.264 1.00 98.75 171 HIS A N 1
ATOM 1377 C CA . HIS A 1 171 ? -0.265 -6.486 8.987 1.00 98.75 171 HIS A CA 1
ATOM 1378 C C . HIS A 1 171 ? -1.148 -6.925 7.814 1.00 98.75 171 HIS A C 1
ATOM 1380 O O . HIS A 1 171 ? -1.557 -6.099 6.995 1.00 98.75 171 HIS A O 1
ATOM 1386 N N . PHE A 1 172 ? -1.559 -8.197 7.784 1.00 98.88 172 PHE A N 1
ATOM 1387 C CA . PHE A 1 172 ? -2.419 -8.714 6.718 1.00 98.88 172 PHE A CA 1
ATOM 1388 C C . PHE A 1 172 ? -3.773 -7.994 6.658 1.00 98.88 172 PHE A C 1
ATOM 1390 O O . PHE A 1 172 ? -4.236 -7.603 5.582 1.00 98.88 172 PHE A O 1
ATOM 1397 N N . ALA A 1 173 ? -4.394 -7.769 7.818 1.00 98.81 173 ALA A N 1
ATOM 1398 C CA . ALA A 1 173 ? -5.672 -7.081 7.914 1.00 98.81 173 ALA A CA 1
ATOM 1399 C C . ALA A 1 173 ? -5.596 -5.643 7.381 1.00 98.81 173 ALA A C 1
ATOM 1401 O O . ALA A 1 173 ? -6.469 -5.219 6.620 1.00 98.81 173 ALA A O 1
ATOM 1402 N N . MET A 1 174 ? -4.543 -4.896 7.724 1.00 98.88 174 MET A N 1
ATOM 1403 C CA . MET A 1 174 ? -4.373 -3.525 7.248 1.00 98.88 174 MET A CA 1
ATOM 1404 C C . MET A 1 174 ? -4.050 -3.466 5.752 1.00 98.88 174 MET A C 1
ATOM 1406 O O . MET A 1 174 ? -4.610 -2.615 5.063 1.00 98.88 174 MET A O 1
ATOM 1410 N N . TRP A 1 175 ? -3.272 -4.404 5.202 1.00 98.81 175 TRP A N 1
ATOM 1411 C CA . TRP A 1 175 ? -3.087 -4.513 3.745 1.00 98.81 175 TRP A CA 1
ATOM 1412 C C . TRP A 1 175 ? -4.429 -4.755 3.037 1.00 98.81 175 TRP A C 1
ATOM 1414 O O . TRP A 1 175 ? -4.733 -4.133 2.013 1.00 98.81 175 TRP A O 1
ATOM 1424 N N . CYS A 1 176 ? -5.298 -5.581 3.626 1.00 98.88 176 CYS A N 1
ATOM 1425 C CA . CYS A 1 176 ? -6.646 -5.790 3.108 1.00 98.88 176 CYS A CA 1
ATOM 1426 C C . CYS A 1 176 ? -7.501 -4.512 3.152 1.00 98.88 176 CYS A C 1
ATOM 1428 O O . CYS A 1 176 ? -8.162 -4.158 2.169 1.00 98.88 176 CYS A O 1
ATOM 1430 N N . MET A 1 177 ? -7.430 -3.760 4.250 1.00 98.81 177 MET A N 1
ATOM 1431 C CA . MET A 1 177 ? -8.104 -2.465 4.388 1.00 98.81 177 MET A CA 1
ATOM 1432 C C . MET A 1 177 ? -7.597 -1.416 3.385 1.00 98.81 177 MET A C 1
ATOM 1434 O O . MET A 1 177 ? -8.366 -0.552 2.965 1.00 98.81 177 MET A O 1
ATOM 1438 N N . MET A 1 178 ? -6.341 -1.493 2.945 1.00 98.19 178 MET A N 1
ATOM 1439 C CA . MET A 1 178 ? -5.758 -0.509 2.026 1.00 98.19 178 MET A CA 1
ATOM 1440 C C . MET A 1 178 ? -6.003 -0.782 0.534 1.00 98.19 178 MET A C 1
ATOM 1442 O O . MET A 1 178 ? -5.667 0.074 -0.278 1.00 98.19 178 MET A O 1
ATOM 1446 N N . SER A 1 179 ? -6.598 -1.921 0.153 1.00 98.00 179 SER A N 1
ATOM 1447 C CA . SER A 1 179 ? -6.723 -2.339 -1.266 1.00 98.00 179 SER A CA 1
ATOM 1448 C C . SER A 1 179 ? -5.374 -2.425 -1.996 1.00 98.00 179 SER A C 1
ATOM 1450 O O . SER A 1 179 ? -5.283 -2.189 -3.198 1.00 98.00 179 SER A O 1
ATOM 1452 N N . THR A 1 180 ? -4.306 -2.728 -1.262 1.00 97.94 180 THR A N 1
ATOM 1453 C CA . THR A 1 180 ? -2.957 -2.867 -1.820 1.00 97.94 180 THR A CA 1
ATOM 1454 C C . THR A 1 180 ? -2.724 -4.296 -2.334 1.00 97.94 180 THR A C 1
ATOM 1456 O O . THR A 1 180 ? -3.462 -5.203 -1.921 1.00 97.94 180 THR A O 1
ATOM 1459 N N . PRO A 1 181 ? -1.731 -4.550 -3.211 1.00 98.06 181 PRO A N 1
ATOM 1460 C CA . PRO A 1 181 ? -1.393 -5.908 -3.628 1.00 98.06 181 PRO A CA 1
ATOM 1461 C C . PRO A 1 181 ? -1.057 -6.823 -2.439 1.00 98.06 181 PRO A C 1
ATOM 1463 O O . PRO A 1 181 ? -0.247 -6.488 -1.579 1.00 98.06 181 PRO A O 1
ATOM 1466 N N . LEU A 1 182 ? -1.648 -8.020 -2.407 1.00 98.56 182 LEU A N 1
ATOM 1467 C CA . LEU A 1 182 ? -1.341 -9.053 -1.411 1.00 98.56 182 LEU A CA 1
ATOM 1468 C C . LEU A 1 182 ? -0.257 -9.997 -1.955 1.00 98.56 182 LEU A C 1
ATOM 1470 O O . LEU A 1 182 ? -0.547 -11.095 -2.426 1.00 98.56 182 LEU A O 1
ATOM 1474 N N . MET A 1 183 ? 1.000 -9.547 -1.942 1.00 97.81 183 MET A N 1
ATOM 1475 C CA . MET A 1 183 ? 2.152 -10.324 -2.423 1.00 97.81 183 MET A CA 1
ATOM 1476 C C . MET A 1 183 ? 2.889 -10.991 -1.258 1.00 97.81 183 MET A C 1
ATOM 1478 O O . MET A 1 183 ? 3.542 -10.301 -0.486 1.00 97.81 183 MET A O 1
ATOM 1482 N N . LEU A 1 184 ? 2.796 -12.317 -1.117 1.00 97.81 184 LEU A N 1
ATOM 1483 C CA . LEU A 1 184 ? 3.482 -13.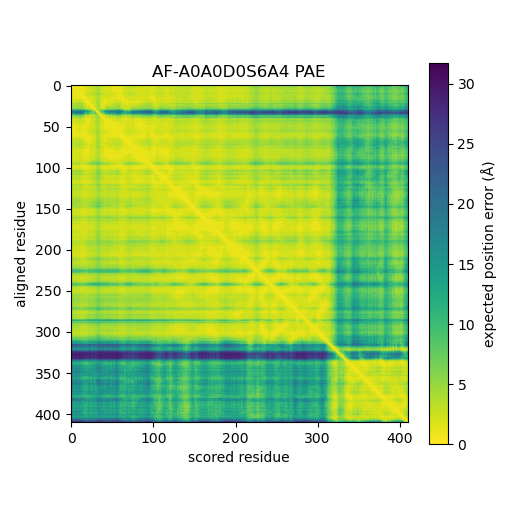055 -0.045 1.00 97.81 184 LEU A CA 1
ATOM 1484 C C . LEU A 1 184 ? 5.007 -13.032 -0.229 1.00 97.81 184 LEU A C 1
ATOM 1486 O O . LEU A 1 184 ? 5.500 -13.401 -1.293 1.00 97.81 184 LEU A O 1
ATOM 1490 N N . GLY A 1 185 ? 5.738 -12.643 0.819 1.00 95.88 185 GLY A N 1
ATOM 1491 C CA . GLY A 1 185 ? 7.205 -12.615 0.844 1.00 95.88 185 GLY A CA 1
ATOM 1492 C C . GLY A 1 185 ? 7.860 -13.701 1.706 1.00 95.88 185 GLY A C 1
ATOM 1493 O O . GLY A 1 185 ? 9.078 -13.686 1.872 1.00 95.88 185 GLY A O 1
ATOM 1494 N N . CYS A 1 186 ? 7.089 -14.617 2.296 1.00 95.62 186 CYS A N 1
ATOM 1495 C CA . CYS A 1 186 ? 7.617 -15.701 3.129 1.00 95.62 186 CYS A CA 1
ATOM 1496 C C . CYS A 1 186 ? 7.993 -16.953 2.320 1.00 95.62 186 CYS A C 1
ATOM 1498 O O . CYS A 1 186 ? 7.558 -17.154 1.184 1.00 95.62 186 CYS A O 1
ATOM 1500 N N . ASP A 1 187 ? 8.796 -17.833 2.927 1.00 95.94 187 ASP A N 1
ATOM 1501 C CA . ASP A 1 187 ? 9.143 -19.134 2.348 1.00 95.94 187 ASP A CA 1
ATOM 1502 C C . ASP A 1 187 ? 7.934 -20.084 2.387 1.00 95.94 187 ASP A C 1
ATOM 1504 O O . ASP A 1 187 ? 7.671 -20.762 3.385 1.00 95.94 187 ASP A O 1
ATOM 1508 N N . LEU A 1 188 ? 7.215 -20.167 1.263 1.00 96.00 188 LEU A N 1
ATOM 1509 C CA . LEU A 1 188 ? 6.029 -21.016 1.109 1.00 96.00 188 LEU A CA 1
ATOM 1510 C C . LEU A 1 188 ? 6.313 -22.513 1.315 1.00 96.00 188 LEU A C 1
ATOM 1512 O O . LEU A 1 188 ? 5.383 -23.275 1.561 1.00 96.00 188 LEU A O 1
ATOM 1516 N N . THR A 1 189 ? 7.572 -22.965 1.250 1.00 96.81 189 THR A N 1
ATOM 1517 C CA . THR A 1 189 ? 7.918 -24.371 1.532 1.00 96.81 189 THR A CA 1
ATOM 1518 C C . THR A 1 189 ? 7.905 -24.696 3.027 1.00 96.81 189 THR A C 1
ATOM 1520 O O . THR A 1 189 ? 7.871 -25.869 3.403 1.00 96.81 189 THR A O 1
ATOM 1523 N N . LYS A 1 190 ? 7.913 -23.663 3.879 1.00 95.25 190 LYS A N 1
ATOM 1524 C CA . LYS A 1 190 ? 7.943 -23.756 5.345 1.00 95.25 190 LYS A CA 1
ATOM 1525 C C . LYS A 1 190 ? 6.760 -23.055 6.012 1.00 95.25 190 LYS A C 1
ATOM 1527 O O . LYS A 1 190 ? 6.770 -22.880 7.230 1.00 95.25 190 LYS A O 1
ATOM 1532 N N . ILE A 1 191 ? 5.761 -22.644 5.233 1.00 95.56 191 ILE A N 1
ATOM 1533 C CA . ILE A 1 191 ? 4.609 -21.908 5.747 1.00 95.56 191 ILE A CA 1
ATOM 1534 C C . ILE A 1 191 ? 3.830 -22.753 6.766 1.00 95.56 191 ILE A C 1
ATOM 1536 O O . ILE A 1 191 ? 3.534 -23.928 6.533 1.00 95.56 191 ILE A O 1
ATOM 1540 N N . SER A 1 192 ? 3.521 -22.162 7.921 1.00 95.06 192 SER A N 1
ATOM 1541 C CA . SER A 1 192 ? 2.725 -22.823 8.955 1.00 95.06 192 SER A CA 1
ATOM 1542 C C . SER A 1 192 ? 1.250 -22.880 8.559 1.00 95.06 192 SER A C 1
ATOM 1544 O O . SER A 1 192 ? 0.773 -22.097 7.735 1.00 95.06 192 SER A O 1
ATOM 1546 N N . LYS A 1 193 ? 0.497 -23.793 9.180 1.00 96.19 193 LYS A N 1
ATOM 1547 C CA . LYS A 1 193 ? -0.950 -23.868 8.961 1.00 96.19 193 LYS A CA 1
ATOM 1548 C C . LYS A 1 193 ? -1.642 -22.590 9.429 1.00 96.19 193 LYS A C 1
ATOM 1550 O O . LYS A 1 193 ? -2.509 -22.084 8.732 1.00 96.19 193 LYS A O 1
ATOM 1555 N N . GLU A 1 194 ? -1.232 -22.060 10.576 1.00 94.50 194 GLU A N 1
ATOM 1556 C CA . GLU A 1 194 ? -1.776 -20.822 11.128 1.00 94.50 194 GLU A CA 1
ATOM 1557 C C . GLU A 1 194 ? -1.588 -19.651 10.159 1.00 94.50 194 GLU A C 1
ATOM 1559 O O . GLU A 1 194 ? -2.491 -18.830 10.013 1.00 94.50 194 GLU A O 1
ATOM 1564 N N . LEU A 1 195 ? -0.442 -19.591 9.469 1.00 96.31 195 LEU A N 1
ATOM 1565 C CA . LEU A 1 195 ? -0.203 -18.550 8.481 1.00 96.31 195 LEU A CA 1
ATOM 1566 C C . LEU A 1 195 ? -1.018 -18.772 7.207 1.00 96.31 195 LEU A C 1
ATOM 1568 O O . LEU A 1 195 ? -1.549 -17.800 6.681 1.00 96.31 195 LEU A O 1
ATOM 1572 N N . ILE A 1 196 ? -1.158 -20.021 6.738 1.00 97.62 196 ILE A N 1
ATOM 1573 C CA . ILE A 1 196 ? -2.075 -20.349 5.635 1.00 97.62 196 ILE A CA 1
ATOM 1574 C C . ILE A 1 196 ? -3.481 -19.853 5.977 1.00 97.62 196 ILE A C 1
ATOM 1576 O O . ILE A 1 196 ? -4.033 -19.086 5.199 1.00 97.62 196 ILE A O 1
ATOM 1580 N N . ASP A 1 197 ? -4.015 -20.223 7.147 1.00 97.44 197 ASP A N 1
ATOM 1581 C CA . ASP A 1 197 ? -5.368 -19.856 7.580 1.00 97.44 197 ASP A CA 1
ATOM 1582 C C . ASP A 1 197 ? -5.562 -18.322 7.598 1.00 97.44 197 ASP A C 1
ATOM 1584 O O . ASP A 1 197 ? -6.616 -17.828 7.193 1.00 97.44 197 ASP A O 1
ATOM 1588 N N . LEU A 1 198 ? -4.537 -17.558 8.004 1.00 98.00 198 LEU A N 1
ATOM 1589 C CA . LEU A 1 198 ? -4.550 -16.093 7.951 1.00 98.00 198 LEU A CA 1
ATOM 1590 C C . LEU A 1 198 ? -4.560 -15.565 6.510 1.00 98.00 198 LEU A C 1
ATOM 1592 O O . LEU A 1 198 ? -5.453 -14.801 6.143 1.00 98.00 198 LEU A O 1
ATOM 1596 N N . VAL A 1 199 ? -3.577 -15.951 5.689 1.00 98.06 199 VAL A N 1
ATOM 1597 C CA . VAL A 1 199 ? -3.413 -15.390 4.335 1.00 98.06 199 VAL A CA 1
ATOM 1598 C C . VAL A 1 199 ? -4.448 -15.912 3.342 1.00 98.06 199 VAL A C 1
ATOM 1600 O O . VAL A 1 199 ? -4.589 -15.346 2.262 1.00 98.06 199 VAL A O 1
ATOM 1603 N N . SER A 1 200 ? -5.186 -16.966 3.706 1.00 98.12 200 SER A N 1
ATOM 1604 C CA . SER A 1 200 ? -6.352 -17.472 2.983 1.00 98.12 200 SER A CA 1
ATOM 1605 C C . SER A 1 200 ? -7.687 -17.050 3.608 1.00 98.12 200 SER A C 1
ATOM 1607 O O . SER A 1 200 ? -8.717 -17.616 3.248 1.00 98.12 200 SER A O 1
ATOM 1609 N N . ASN A 1 201 ? -7.710 -16.092 4.544 1.00 98.69 201 ASN A N 1
ATOM 1610 C CA . ASN A 1 201 ? -8.960 -15.584 5.110 1.00 98.69 201 ASN A CA 1
ATOM 1611 C C . ASN A 1 201 ? -9.794 -14.892 4.015 1.00 98.69 201 ASN A C 1
ATOM 1613 O O . ASN A 1 201 ? -9.531 -13.751 3.627 1.00 98.69 201 ASN A O 1
ATOM 1617 N N . GLU A 1 202 ? -10.828 -15.585 3.535 1.00 98.69 202 GLU A N 1
ATOM 1618 C CA . GLU A 1 202 ? -11.672 -15.133 2.425 1.00 98.69 202 GLU A CA 1
ATOM 1619 C C . GLU A 1 202 ? -12.408 -13.818 2.716 1.00 98.69 202 GLU A C 1
ATOM 1621 O O . GLU A 1 202 ? -12.694 -13.061 1.793 1.00 98.69 202 GLU A O 1
ATOM 1626 N N . GLU A 1 203 ? -12.699 -13.505 3.980 1.00 98.81 203 GLU A N 1
ATOM 1627 C CA . GLU A 1 203 ? -13.410 -12.277 4.346 1.00 98.81 203 GLU A CA 1
ATOM 1628 C C . GLU A 1 203 ? -12.498 -11.052 4.308 1.00 98.81 203 GLU A C 1
ATOM 1630 O O . GLU A 1 203 ? -12.901 -10.001 3.806 1.00 98.81 203 GLU A O 1
ATOM 1635 N N . LEU A 1 204 ? -11.255 -11.189 4.777 1.00 98.88 204 LEU A N 1
ATOM 1636 C CA . LEU A 1 204 ? -10.234 -10.153 4.617 1.00 98.88 204 LEU A CA 1
ATOM 1637 C C . LEU A 1 204 ? -9.873 -9.959 3.142 1.00 98.88 204 LEU A C 1
ATOM 1639 O O . LEU A 1 204 ? -9.831 -8.824 2.663 1.00 98.88 204 LEU A O 1
ATOM 1643 N N . ILE A 1 205 ? -9.700 -11.050 2.391 1.00 98.88 205 ILE A N 1
ATOM 1644 C CA . ILE A 1 205 ? -9.446 -10.980 0.948 1.00 98.88 205 ILE A CA 1
ATOM 1645 C C . ILE A 1 205 ? -10.626 -10.320 0.225 1.00 98.88 205 ILE A C 1
ATOM 1647 O O . ILE A 1 205 ? -10.402 -9.477 -0.636 1.00 98.88 205 ILE A O 1
ATOM 1651 N N . ALA A 1 206 ? -11.875 -10.622 0.591 1.00 98.75 206 ALA A N 1
ATOM 1652 C CA . ALA A 1 206 ? -13.047 -9.965 0.012 1.00 98.75 206 ALA A CA 1
ATOM 1653 C C . ALA A 1 206 ? -13.088 -8.461 0.318 1.00 98.75 206 ALA A C 1
ATOM 1655 O O . ALA A 1 206 ? -13.501 -7.679 -0.535 1.00 98.75 206 ALA A O 1
ATOM 1656 N N . ILE A 1 207 ? -12.625 -8.037 1.500 1.00 98.81 207 ILE A N 1
ATOM 1657 C CA . ILE A 1 207 ? -12.428 -6.615 1.801 1.00 98.81 207 ILE A CA 1
ATOM 1658 C C . ILE A 1 207 ? -11.361 -6.031 0.871 1.00 98.81 207 ILE A C 1
ATOM 1660 O O . ILE A 1 207 ? -11.595 -4.971 0.298 1.00 98.81 207 ILE A O 1
ATOM 1664 N N . ASN A 1 208 ? -10.211 -6.688 0.691 1.00 98.75 208 ASN A N 1
ATOM 1665 C CA . ASN A 1 208 ? -9.146 -6.225 -0.210 1.00 98.75 208 ASN A CA 1
ATOM 1666 C C . ASN A 1 208 ? -9.618 -6.109 -1.670 1.00 98.75 208 ASN A C 1
ATOM 1668 O O . ASN A 1 208 ? -9.365 -5.093 -2.310 1.00 98.75 208 ASN A O 1
ATOM 1672 N N . GLN A 1 209 ? -10.337 -7.122 -2.152 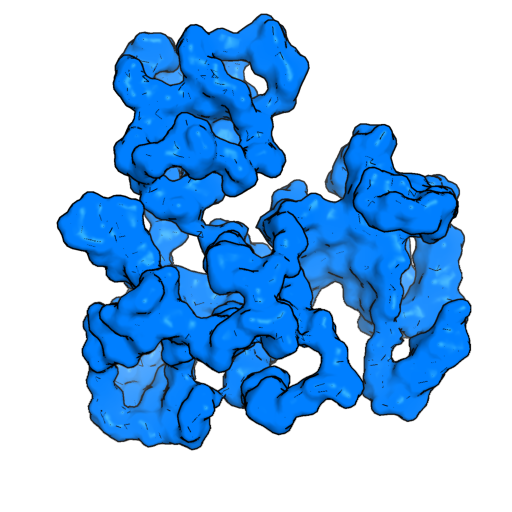1.00 98.00 209 GLN A N 1
ATOM 1673 C CA . GLN A 1 209 ? -10.799 -7.287 -3.533 1.00 98.00 209 GLN A CA 1
ATOM 1674 C C . GLN A 1 209 ? -12.178 -6.658 -3.796 1.00 98.00 209 GLN A C 1
ATOM 1676 O O . GLN A 1 209 ? -12.810 -6.952 -4.813 1.00 98.00 209 GLN A O 1
ATOM 1681 N N . ASP A 1 210 ? -12.669 -5.807 -2.890 1.00 98.31 210 ASP A N 1
ATOM 1682 C CA . ASP A 1 210 ? -13.924 -5.083 -3.078 1.00 98.31 210 ASP A CA 1
ATOM 1683 C C . ASP A 1 210 ? -13.913 -4.302 -4.402 1.00 98.31 210 ASP A C 1
ATOM 1685 O O . ASP A 1 210 ? -12.958 -3.592 -4.722 1.00 98.31 210 ASP A O 1
ATOM 1689 N N . SER A 1 211 ? -14.998 -4.402 -5.174 1.00 95.38 211 SER A N 1
ATOM 1690 C CA . SER A 1 211 ? -15.057 -3.870 -6.541 1.00 95.38 211 SER A CA 1
ATOM 1691 C C . SER A 1 211 ? -14.948 -2.347 -6.628 1.00 95.38 211 SER A C 1
ATOM 1693 O O . SER A 1 211 ? -14.645 -1.825 -7.699 1.00 95.38 211 SER A O 1
ATOM 1695 N N . ALA A 1 212 ? -15.216 -1.621 -5.537 1.00 94.94 212 ALA A N 1
ATOM 1696 C CA . ALA A 1 212 ? -15.013 -0.176 -5.509 1.00 94.94 212 ALA A CA 1
ATOM 1697 C C . ALA A 1 212 ? -13.526 0.190 -5.454 1.00 94.94 212 ALA A C 1
ATOM 1699 O O . ALA A 1 212 ? -13.171 1.317 -5.797 1.00 94.94 212 ALA A O 1
ATOM 1700 N N . CYS A 1 213 ? -12.673 -0.749 -5.023 1.00 96.12 213 CYS A N 1
ATOM 1701 C CA . CYS A 1 213 ? -11.233 -0.574 -4.868 1.00 96.12 213 CYS A CA 1
ATOM 1702 C C . CYS A 1 213 ? -10.882 0.673 -4.034 1.00 96.12 213 CYS A C 1
ATOM 1704 O O . CYS A 1 213 ? -9.907 1.369 -4.301 1.00 96.12 213 CYS A O 1
ATOM 1706 N N . LEU A 1 214 ? -11.708 0.989 -3.031 1.00 95.88 214 LEU A N 1
ATOM 1707 C CA . LEU A 1 214 ? -11.494 2.141 -2.160 1.00 95.88 214 LEU A CA 1
ATOM 1708 C C . LEU A 1 214 ? -10.462 1.805 -1.087 1.00 95.88 214 LEU A C 1
ATOM 1710 O O . LEU A 1 214 ? -10.489 0.726 -0.502 1.00 95.88 214 LEU A O 1
ATOM 1714 N N . GLN A 1 215 ? -9.572 2.738 -0.781 1.00 96.69 215 GLN A N 1
ATOM 1715 C CA . GLN A 1 215 ? -8.679 2.620 0.370 1.00 96.69 215 GLN A CA 1
ATOM 1716 C C . GLN A 1 215 ? -9.408 3.051 1.653 1.00 96.69 215 GLN A C 1
ATOM 1718 O O . GLN A 1 215 ? -10.202 4.001 1.631 1.00 96.69 215 GLN A O 1
ATOM 1723 N N . ALA A 1 216 ? -9.131 2.372 2.771 1.00 97.38 216 ALA A N 1
ATOM 1724 C CA . ALA A 1 216 ? -9.602 2.807 4.081 1.00 97.38 216 ALA A CA 1
ATOM 1725 C C . ALA A 1 216 ? -8.997 4.157 4.501 1.00 97.38 216 ALA A C 1
ATOM 1727 O O . ALA A 1 216 ? -7.909 4.540 4.070 1.00 97.38 216 ALA A O 1
ATOM 1728 N N . PHE A 1 217 ? -9.694 4.855 5.390 1.00 94.56 217 PHE A N 1
ATOM 1729 C CA . PHE A 1 217 ? -9.282 6.141 5.938 1.00 94.56 217 PHE A CA 1
ATOM 1730 C C . PHE A 1 217 ? -9.481 6.207 7.449 1.00 94.56 217 PHE A C 1
ATOM 1732 O O . PHE A 1 217 ? -10.349 5.528 7.996 1.00 94.56 217 PHE A O 1
ATOM 1739 N N . VAL A 1 218 ? -8.683 7.039 8.120 1.00 94.75 218 VAL A N 1
ATOM 1740 C CA . VAL A 1 218 ? -8.752 7.222 9.574 1.00 94.75 218 VAL A CA 1
ATOM 1741 C C . VAL A 1 218 ? -9.937 8.114 9.935 1.00 94.75 218 VAL A C 1
ATOM 1743 O O . VAL A 1 218 ? -10.068 9.227 9.416 1.00 94.75 218 VAL A O 1
ATOM 1746 N N . VAL A 1 219 ? -10.768 7.637 10.858 1.00 94.94 219 VAL A N 1
ATOM 1747 C CA . VAL A 1 219 ? -11.913 8.379 11.412 1.00 94.94 219 VAL A CA 1
ATOM 1748 C C . VAL A 1 219 ? -11.686 8.796 12.862 1.00 94.94 219 VAL A C 1
ATOM 1750 O O . VAL A 1 219 ? -12.310 9.741 13.333 1.00 94.94 219 VAL A O 1
ATOM 1753 N N . LYS A 1 220 ? -10.776 8.116 13.571 1.00 94.12 220 LYS A N 1
ATOM 1754 C CA . LYS A 1 220 ? -10.435 8.427 14.962 1.00 94.12 220 LYS A CA 1
ATOM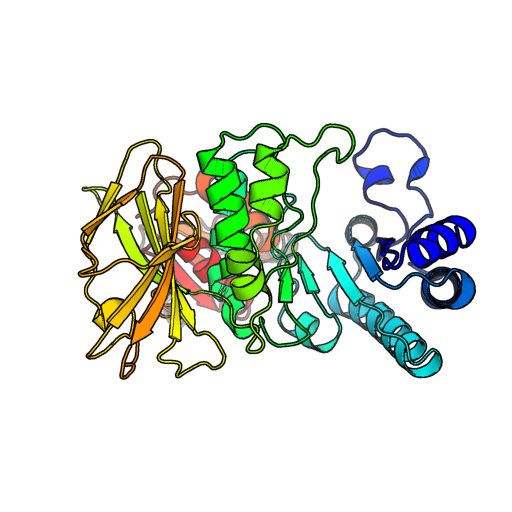 1755 C C . LYS A 1 220 ? -8.997 8.046 15.284 1.00 94.12 220 LYS A C 1
ATOM 1757 O O . LYS A 1 220 ? -8.551 6.967 14.906 1.00 94.12 220 LYS A O 1
ATOM 1762 N N . GLU A 1 221 ? -8.317 8.901 16.036 1.00 93.00 221 GLU A N 1
ATOM 1763 C CA . GLU A 1 221 ? -7.025 8.624 16.667 1.00 93.00 221 GLU A CA 1
ATOM 1764 C C . GLU A 1 221 ? -7.210 8.625 18.187 1.00 93.00 221 GLU A C 1
ATOM 1766 O O . GLU A 1 221 ? -7.950 9.445 18.733 1.00 93.00 221 GLU A O 1
ATOM 1771 N N . ILE A 1 222 ? -6.536 7.707 18.874 1.00 94.56 222 ILE A N 1
ATOM 1772 C CA . ILE A 1 222 ? -6.438 7.674 20.331 1.00 94.56 222 ILE A CA 1
ATOM 1773 C C . ILE A 1 222 ? -5.019 8.083 20.691 1.00 94.56 222 ILE A C 1
ATOM 1775 O O . ILE A 1 222 ? -4.071 7.353 20.398 1.00 94.56 222 ILE A O 1
ATOM 1779 N N . LEU A 1 223 ? -4.877 9.256 21.299 1.00 90.94 223 LEU A N 1
ATOM 1780 C CA . LEU A 1 223 ? -3.581 9.807 21.671 1.00 90.94 223 LEU A CA 1
ATOM 1781 C C . LEU A 1 223 ? -3.199 9.431 23.109 1.00 90.94 223 LEU A C 1
ATOM 1783 O O . LEU A 1 223 ? -4.045 9.065 23.933 1.00 90.94 223 LEU A O 1
ATOM 1787 N N . SER A 1 224 ? -1.907 9.511 23.412 1.00 88.62 224 SER A N 1
ATOM 1788 C CA . SER A 1 224 ? -1.391 9.502 24.778 1.00 88.62 224 SER A CA 1
ATOM 1789 C C . SER A 1 224 ? -1.938 10.687 25.579 1.00 88.62 224 SER A C 1
ATOM 1791 O O . SER A 1 224 ? -2.445 11.656 25.030 1.00 88.62 224 SER A O 1
ATOM 1793 N N . LYS A 1 225 ? -1.840 10.629 26.913 1.00 87.50 225 LYS A N 1
ATOM 1794 C CA . LYS A 1 225 ? -2.390 11.675 27.802 1.00 87.50 225 LYS A CA 1
ATOM 1795 C C . LYS A 1 225 ? -1.796 13.071 27.588 1.00 87.50 225 LYS A C 1
ATOM 1797 O O . LYS A 1 225 ? -2.394 14.046 28.025 1.00 87.50 225 LYS A O 1
ATOM 1802 N N . ASP A 1 226 ? -0.596 13.133 27.034 1.00 83.31 226 ASP A N 1
ATOM 1803 C CA . ASP A 1 226 ? 0.129 14.355 26.693 1.00 83.31 226 ASP A CA 1
ATOM 1804 C C . ASP A 1 226 ? 0.001 14.715 25.204 1.00 83.31 226 ASP A C 1
ATOM 1806 O O . ASP A 1 226 ? 0.668 15.636 24.750 1.00 83.31 226 ASP A O 1
ATOM 1810 N N . ASP A 1 227 ? -0.835 13.991 24.453 1.00 76.38 227 ASP A N 1
ATOM 1811 C CA . ASP A 1 227 ? -1.059 14.141 23.014 1.00 76.38 227 ASP A CA 1
ATOM 1812 C C . ASP A 1 227 ? 0.201 13.957 22.140 1.00 76.38 227 ASP A C 1
ATOM 1814 O O . ASP A 1 227 ? 0.204 14.320 20.963 1.00 76.38 227 ASP A O 1
ATOM 1818 N N . THR A 1 228 ? 1.262 13.347 22.690 1.00 71.81 228 THR A N 1
ATOM 1819 C CA . THR A 1 228 ? 2.560 13.163 22.011 1.00 71.81 228 THR A CA 1
ATOM 1820 C C . THR A 1 228 ? 2.642 11.914 21.126 1.00 71.81 228 THR A C 1
ATOM 1822 O O . THR A 1 228 ? 3.537 11.797 20.289 1.00 71.81 228 THR A O 1
ATOM 1825 N N . GLN A 1 229 ? 1.764 10.927 21.321 1.00 80.25 229 GLN A N 1
ATOM 1826 C CA . GLN A 1 229 ? 1.837 9.642 20.623 1.00 80.25 229 GLN A CA 1
ATOM 1827 C C . GLN A 1 229 ? 0.454 9.161 20.209 1.00 80.25 229 GLN A C 1
ATOM 1829 O O . GLN A 1 229 ? -0.469 9.116 21.019 1.00 80.25 229 GLN A O 1
ATOM 1834 N N . CYS A 1 230 ? 0.323 8.724 18.957 1.00 89.81 230 CYS A N 1
ATOM 1835 C CA . CYS A 1 230 ? -0.861 8.006 18.504 1.00 89.81 230 CYS A CA 1
ATOM 1836 C C . CYS A 1 230 ? -0.776 6.543 18.966 1.00 89.81 230 CYS A C 1
ATOM 1838 O O . CYS A 1 230 ? 0.022 5.764 18.444 1.00 89.81 230 CYS A O 1
ATOM 1840 N N . LEU A 1 231 ? -1.587 6.180 19.960 1.00 95.56 231 LEU A N 1
ATOM 1841 C CA . LEU A 1 231 ? -1.615 4.844 20.559 1.00 95.56 231 LEU A CA 1
ATOM 1842 C C . LEU A 1 231 ? -2.459 3.866 19.741 1.00 95.56 231 LEU A C 1
ATOM 1844 O O . LEU A 1 231 ? -2.144 2.679 19.681 1.00 95.56 231 LEU A O 1
ATOM 1848 N N . ALA A 1 232 ? -3.546 4.343 19.135 1.00 97.69 232 ALA A N 1
ATOM 1849 C CA . ALA A 1 232 ? -4.434 3.527 18.318 1.00 97.69 232 ALA A CA 1
ATOM 1850 C C . ALA A 1 232 ? -5.226 4.365 17.312 1.00 97.69 232 ALA A C 1
ATOM 1852 O O . ALA A 1 232 ? -5.392 5.572 17.477 1.00 97.69 232 ALA A O 1
ATOM 1853 N N . GLU A 1 233 ? -5.759 3.701 16.293 1.00 97.44 233 GLU A N 1
ATOM 1854 C CA . GLU A 1 233 ? -6.524 4.318 15.214 1.00 97.44 233 GLU A CA 1
ATOM 1855 C C . GLU A 1 233 ? -7.760 3.491 14.870 1.00 97.44 233 GLU A C 1
ATOM 1857 O O . GLU A 1 233 ? -7.743 2.258 14.917 1.00 97.44 233 GLU A O 1
ATOM 1862 N N . VAL A 1 234 ? -8.825 4.180 14.468 1.00 98.44 234 VAL A N 1
ATOM 1863 C CA . VAL A 1 234 ? -10.012 3.569 13.871 1.00 98.44 234 VAL A CA 1
ATOM 1864 C C . VAL A 1 234 ? -10.065 3.949 12.403 1.00 98.44 234 VAL A C 1
ATOM 1866 O O . VAL A 1 234 ? -10.043 5.131 12.050 1.00 98.44 234 VAL A O 1
ATOM 1869 N N . TRP A 1 235 ? -10.150 2.931 11.557 1.00 98.38 235 TRP A N 1
ATOM 1870 C CA . TRP A 1 235 ? -10.145 3.040 10.109 1.00 98.38 235 TRP A CA 1
ATOM 1871 C C . TRP A 1 235 ? -11.466 2.554 9.533 1.00 98.38 235 TRP A C 1
ATOM 1873 O O . TRP A 1 235 ? -12.000 1.535 9.966 1.00 98.38 235 TRP A O 1
ATOM 1883 N N . VAL A 1 236 ? -11.960 3.244 8.511 1.00 98.06 236 VAL A N 1
ATOM 1884 C CA . VAL A 1 236 ? -13.182 2.891 7.788 1.00 98.06 236 VAL A CA 1
ATOM 1885 C C . VAL A 1 236 ? -12.871 2.726 6.309 1.00 98.06 236 VAL A C 1
ATOM 1887 O O . VAL A 1 236 ? -12.231 3.577 5.701 1.00 98.06 236 VAL A O 1
ATOM 1890 N N . LYS A 1 237 ? -13.367 1.643 5.712 1.00 97.88 237 LYS A N 1
ATOM 1891 C CA . LYS A 1 237 ? -13.412 1.429 4.264 1.00 97.88 237 LYS A CA 1
ATOM 1892 C C . LYS A 1 237 ? -14.860 1.278 3.834 1.00 97.88 237 LYS A C 1
ATOM 1894 O O . LYS A 1 237 ? -15.550 0.374 4.301 1.00 97.88 237 LYS A O 1
ATOM 1899 N N . ASN A 1 238 ? -15.311 2.135 2.927 1.00 96.62 238 ASN A N 1
ATOM 1900 C CA . ASN A 1 238 ? -16.614 1.964 2.292 1.00 96.62 238 ASN A CA 1
ATOM 1901 C C . ASN A 1 238 ? -16.534 0.789 1.303 1.00 96.62 238 ASN A C 1
ATOM 1903 O O . ASN A 1 238 ? -15.588 0.722 0.519 1.00 96.62 238 ASN A O 1
ATOM 1907 N N . LEU A 1 239 ? -17.499 -0.133 1.352 1.00 97.62 239 LEU A N 1
ATOM 1908 C CA . LEU A 1 239 ? -17.534 -1.321 0.491 1.00 97.62 239 LEU A CA 1
ATOM 1909 C C . LEU A 1 239 ? -18.542 -1.133 -0.646 1.00 97.62 239 LEU A C 1
ATOM 1911 O O . LEU A 1 239 ? -19.653 -0.643 -0.429 1.00 97.62 239 LEU A O 1
ATOM 1915 N N . GLY A 1 240 ? -18.174 -1.507 -1.867 1.00 96.38 240 GLY A N 1
ATOM 1916 C CA . GLY A 1 240 ? -19.015 -1.465 -3.065 1.00 96.38 240 GLY A CA 1
ATOM 1917 C C . GLY A 1 240 ? -19.196 -0.078 -3.697 1.00 96.38 240 GLY A C 1
ATOM 1918 O O . GLY A 1 240 ? -19.301 0.017 -4.919 1.00 96.38 240 GLY A O 1
ATOM 1919 N N . LYS A 1 241 ? -19.200 1.005 -2.909 1.00 91.69 241 LYS A N 1
ATOM 1920 C CA . LYS A 1 241 ? -19.254 2.407 -3.377 1.00 91.69 241 LYS A CA 1
ATOM 1921 C C . LYS A 1 241 ? -18.863 3.382 -2.264 1.00 91.69 241 LYS A C 1
ATOM 1923 O O . LYS A 1 241 ? -18.874 3.013 -1.097 1.00 91.69 241 LYS A O 1
ATOM 1928 N N . ASP A 1 242 ? -18.594 4.644 -2.600 1.00 85.81 242 ASP A N 1
ATOM 1929 C CA . ASP A 1 242 ? -18.156 5.643 -1.611 1.00 85.81 242 ASP A CA 1
ATOM 1930 C C . ASP A 1 242 ? -19.244 5.999 -0.575 1.00 85.81 242 ASP A C 1
ATOM 1932 O O . ASP A 1 242 ? -18.984 6.028 0.622 1.00 85.81 242 ASP A O 1
ATOM 1936 N N . SER A 1 243 ? -20.505 6.147 -0.989 1.00 84.75 243 SER A N 1
ATOM 1937 C CA . SER A 1 243 ? -21.649 6.397 -0.090 1.00 84.75 243 SER A CA 1
ATOM 1938 C C . SER A 1 243 ? -22.292 5.111 0.452 1.00 84.75 243 SER A C 1
ATOM 1940 O O . SER A 1 243 ? -23.515 4.968 0.474 1.00 84.75 243 SER A O 1
ATOM 1942 N N . SER A 1 244 ? -21.479 4.110 0.796 1.00 91.94 244 SER A N 1
ATOM 1943 C CA . SER A 1 244 ? -21.985 2.802 1.224 1.00 91.94 244 SER A CA 1
ATOM 1944 C C . SER A 1 244 ? -22.379 2.767 2.700 1.00 91.94 244 SER A C 1
ATOM 1946 O O . SER A 1 244 ? -21.659 3.265 3.568 1.00 91.94 244 SER A O 1
ATOM 1948 N N . ASN A 1 245 ? -23.497 2.099 2.978 1.00 94.94 245 ASN A N 1
ATOM 1949 C CA . ASN A 1 245 ? -23.934 1.657 4.303 1.00 94.94 245 ASN A CA 1
ATOM 1950 C C . ASN A 1 245 ? -23.324 0.304 4.712 1.00 94.94 245 ASN A C 1
ATOM 1952 O O . ASN A 1 245 ? -23.539 -0.142 5.837 1.00 94.94 245 ASN A O 1
ATOM 1956 N N . SER A 1 246 ? -22.554 -0.336 3.825 1.00 97.75 246 SER A N 1
ATOM 1957 C CA . SER A 1 246 ? -21.695 -1.475 4.147 1.00 97.75 246 SER A CA 1
ATOM 1958 C C . SER A 1 246 ? -20.241 -1.017 4.210 1.00 97.75 246 SER A C 1
ATOM 1960 O O . SER A 1 246 ? -19.719 -0.412 3.269 1.00 97.75 246 SER A O 1
ATOM 1962 N N . LYS A 1 247 ? -19.587 -1.275 5.338 1.00 98.38 247 LYS A N 1
ATOM 1963 C CA . LYS A 1 247 ? -18.244 -0.783 5.639 1.00 98.38 247 LYS A CA 1
ATOM 1964 C C . LYS A 1 247 ? -17.399 -1.886 6.264 1.00 98.38 247 LYS A C 1
ATOM 1966 O O . LYS A 1 247 ? -17.913 -2.713 7.014 1.00 98.38 247 LYS A O 1
ATOM 1971 N N . ALA A 1 248 ? -16.101 -1.878 5.993 1.00 98.75 248 ALA A N 1
ATOM 1972 C CA . ALA A 1 248 ? -15.131 -2.545 6.851 1.00 98.75 248 ALA A CA 1
ATOM 1973 C C . ALA A 1 248 ? -14.580 -1.522 7.850 1.00 98.75 248 ALA A C 1
ATOM 1975 O O . ALA A 1 248 ? -14.285 -0.385 7.475 1.00 98.75 248 ALA A O 1
ATOM 1976 N N . VAL A 1 249 ? -14.471 -1.913 9.116 1.00 98.75 249 VAL A N 1
ATOM 1977 C CA . VAL A 1 249 ? -14.008 -1.066 10.216 1.00 98.75 249 VAL A CA 1
ATOM 1978 C C . VAL A 1 249 ? -12.866 -1.777 10.921 1.00 98.75 249 VAL A C 1
ATOM 1980 O O . VAL A 1 249 ? -13.053 -2.885 11.419 1.00 98.75 249 VAL A O 1
ATOM 1983 N N . ALA A 1 250 ? -11.698 -1.145 10.961 1.00 98.81 250 ALA A N 1
ATOM 1984 C CA . ALA A 1 250 ? -10.509 -1.687 11.601 1.00 98.81 250 ALA A CA 1
ATOM 1985 C C . ALA A 1 250 ? -10.112 -0.846 12.818 1.00 98.81 250 ALA A C 1
ATOM 1987 O O . ALA A 1 250 ? -10.032 0.377 12.740 1.00 98.81 250 ALA A O 1
ATOM 1988 N N . PHE A 1 251 ? -9.855 -1.516 13.935 1.00 98.81 251 PHE A N 1
ATOM 1989 C CA . PHE A 1 251 ? -9.335 -0.938 15.167 1.00 98.81 251 PHE A CA 1
ATOM 1990 C C . PHE A 1 251 ? -7.879 -1.381 15.310 1.00 98.81 251 PHE A C 1
ATOM 1992 O O . PHE A 1 251 ? -7.624 -2.518 15.709 1.00 98.81 251 PHE A O 1
ATOM 1999 N N . LEU A 1 252 ? -6.944 -0.503 14.952 1.00 98.75 252 LEU A N 1
ATOM 2000 C CA . LEU A 1 252 ? -5.506 -0.766 14.954 1.00 98.75 252 LEU A CA 1
ATOM 2001 C C . LEU A 1 252 ? -4.884 -0.230 16.245 1.00 98.75 252 LEU A C 1
ATOM 2003 O O . LEU A 1 252 ? -4.882 0.979 16.470 1.00 98.75 252 LEU A O 1
ATOM 2007 N N . ASN A 1 253 ? -4.326 -1.107 17.080 1.00 98.62 253 ASN A N 1
ATOM 2008 C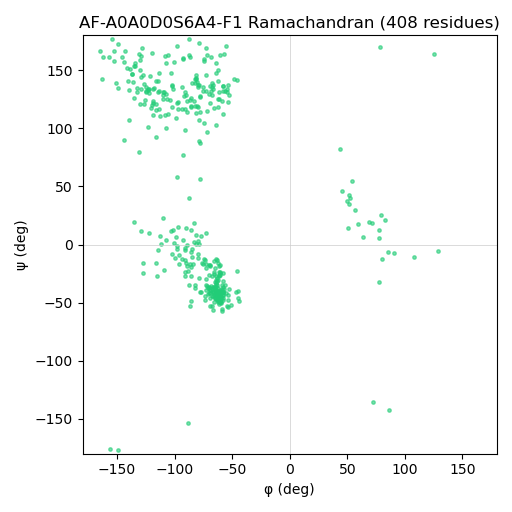 CA . ASN A 1 253 ? -3.505 -0.702 18.217 1.00 98.62 253 ASN A CA 1
ATOM 2009 C C . ASN A 1 253 ? -2.038 -0.633 17.798 1.00 98.62 253 ASN A C 1
ATOM 2011 O O . ASN A 1 253 ? -1.429 -1.641 17.445 1.00 98.62 253 ASN A O 1
ATOM 2015 N N . ARG A 1 254 ? -1.484 0.573 17.872 1.00 97.50 254 ARG A N 1
ATOM 2016 C CA . ARG A 1 254 ? -0.111 0.897 17.485 1.00 97.50 254 ARG A CA 1
ATOM 2017 C C . ARG A 1 254 ? 0.863 0.750 18.652 1.00 97.50 254 ARG A C 1
ATOM 2019 O O . ARG A 1 254 ? 2.065 0.729 18.444 1.00 97.50 254 ARG A O 1
ATOM 2026 N N . SER A 1 255 ? 0.347 0.689 19.878 1.00 96.88 255 SER A N 1
ATOM 2027 C CA . SER A 1 255 ? 1.140 0.680 21.101 1.00 96.88 255 SER A CA 1
ATOM 2028 C C . SER A 1 255 ? 1.470 -0.733 21.586 1.00 96.88 255 SER A C 1
ATOM 2030 O O . SER A 1 255 ? 0.779 -1.712 21.289 1.00 96.88 255 SER A O 1
ATOM 2032 N N . THR A 1 256 ? 2.492 -0.819 22.435 1.00 96.62 256 THR A N 1
ATOM 2033 C CA . THR A 1 256 ? 2.976 -2.058 23.065 1.00 96.62 256 THR A CA 1
ATOM 2034 C C . THR A 1 256 ? 2.106 -2.538 24.233 1.00 96.62 256 THR A C 1
ATOM 2036 O O . THR A 1 256 ? 2.452 -3.497 24.925 1.00 96.62 256 THR A O 1
ATOM 2039 N N . THR A 1 257 ? 0.956 -1.902 24.464 1.00 97.25 257 THR A N 1
ATOM 2040 C CA . THR A 1 257 ? 0.019 -2.231 25.547 1.00 97.25 257 THR A CA 1
ATOM 2041 C C . THR A 1 257 ? -1.416 -2.271 25.035 1.00 97.25 257 THR A C 1
ATOM 2043 O O . THR A 1 257 ? -1.716 -1.589 24.060 1.00 97.25 257 THR A O 1
ATOM 2046 N N . PRO A 1 258 ? -2.336 -3.031 25.656 1.00 98.31 258 PRO A N 1
ATOM 2047 C CA . PRO A 1 258 ? -3.735 -3.023 25.241 1.00 98.31 258 PRO A CA 1
ATOM 2048 C C . PRO A 1 258 ? -4.356 -1.622 25.315 1.00 98.31 258 PRO A C 1
ATOM 2050 O O . PRO A 1 258 ? -4.175 -0.909 26.302 1.00 98.31 258 PRO A O 1
ATOM 2053 N N . VAL A 1 259 ? -5.119 -1.250 24.286 1.00 98.06 259 VAL A N 1
ATOM 2054 C CA . VAL A 1 259 ? -5.846 0.023 24.215 1.00 98.06 259 VAL A CA 1
ATOM 2055 C C . VAL A 1 259 ? -7.338 -0.260 24.138 1.00 98.06 259 VAL A C 1
ATOM 2057 O O . VAL A 1 259 ? -7.794 -1.109 23.374 1.00 98.06 259 VAL A O 1
ATOM 2060 N N . LYS A 1 260 ? -8.114 0.473 24.934 1.00 97.81 260 LYS A N 1
ATOM 2061 C CA . LYS A 1 260 ? -9.573 0.464 24.881 1.00 97.81 260 LYS A CA 1
ATOM 2062 C C . LYS A 1 260 ? -10.044 1.649 24.045 1.00 97.81 260 LYS A C 1
ATOM 2064 O O . LYS A 1 260 ? -9.708 2.790 24.351 1.00 97.81 260 LYS A O 1
ATOM 2069 N N . ILE A 1 261 ? -10.801 1.364 22.992 1.00 98.12 261 ILE A N 1
ATOM 2070 C CA . ILE A 1 261 ? -11.228 2.338 21.990 1.00 98.12 261 ILE A CA 1
ATOM 2071 C C . ILE A 1 261 ? -12.749 2.402 22.001 1.00 98.12 261 ILE A C 1
ATOM 2073 O O . ILE A 1 261 ? -13.407 1.389 21.784 1.00 98.12 261 ILE A O 1
ATOM 2077 N N . THR A 1 262 ? -13.300 3.593 22.218 1.00 97.44 262 THR A N 1
ATOM 2078 C CA . THR A 1 262 ? -14.748 3.821 22.189 1.00 97.44 262 THR A CA 1
ATOM 2079 C C . THR A 1 262 ? -15.116 4.654 20.973 1.00 97.44 262 THR A C 1
ATOM 2081 O O . THR A 1 262 ? -14.543 5.728 20.763 1.00 97.44 262 THR A O 1
ATOM 2084 N N . VAL A 1 263 ? -16.085 4.181 20.193 1.00 96.81 263 VAL A N 1
ATOM 2085 C CA . VAL A 1 263 ? -16.663 4.915 19.058 1.00 96.81 263 VAL A CA 1
ATOM 2086 C C . VAL A 1 263 ? -18.188 4.948 19.121 1.00 96.81 263 VAL A C 1
ATOM 2088 O O . VAL A 1 263 ? -18.799 4.146 19.825 1.00 96.81 263 VAL A O 1
ATOM 2091 N N . THR A 1 264 ? -18.820 5.856 18.386 1.00 95.94 264 THR A N 1
ATOM 2092 C CA . THR A 1 264 ? -20.252 5.771 18.064 1.00 95.94 264 THR A CA 1
ATOM 2093 C C . THR A 1 264 ? -20.453 5.227 16.643 1.00 95.94 264 THR A C 1
ATOM 2095 O O . THR A 1 264 ? -19.548 5.343 15.812 1.00 95.94 264 THR A O 1
ATOM 2098 N N . PRO A 1 265 ? -21.618 4.637 16.318 1.00 95.62 265 PRO A N 1
ATOM 2099 C CA . PRO A 1 265 ? -21.941 4.244 14.944 1.00 95.62 265 PRO A CA 1
ATOM 2100 C C . PRO A 1 265 ? -21.785 5.391 13.932 1.00 95.62 265 PRO A C 1
ATOM 2102 O O . PRO A 1 265 ? -21.279 5.183 12.831 1.00 95.62 265 PRO A O 1
ATOM 2105 N N . GLU A 1 266 ? -22.162 6.611 14.312 1.00 94.38 266 GLU A N 1
ATOM 2106 C CA . GLU A 1 266 ? -22.101 7.798 13.456 1.00 94.38 266 GLU A CA 1
ATOM 2107 C C . GLU A 1 266 ? -20.658 8.225 13.158 1.00 94.38 266 GLU A C 1
ATOM 2109 O O . GLU A 1 266 ? -20.374 8.617 12.027 1.00 94.38 266 GLU A O 1
ATOM 2114 N N . GLU A 1 267 ? -19.723 8.074 14.110 1.00 94.44 267 GLU A N 1
ATOM 2115 C CA . GLU A 1 267 ? -18.280 8.264 13.855 1.00 94.44 267 GLU A CA 1
ATOM 2116 C C . GLU A 1 267 ? -17.758 7.289 12.782 1.00 94.44 267 GLU A C 1
ATOM 2118 O O . GLU A 1 267 ? -16.799 7.593 12.075 1.00 94.44 267 GLU A O 1
ATOM 2123 N N . LEU A 1 268 ? -18.405 6.129 12.625 1.00 96.06 268 LEU A N 1
ATOM 2124 C CA . LEU A 1 268 ? -18.102 5.139 11.587 1.00 96.06 268 LEU A CA 1
ATOM 2125 C C . LEU A 1 268 ? -18.916 5.354 10.301 1.00 96.06 268 LEU A C 1
ATOM 2127 O O . LEU A 1 268 ? -18.709 4.647 9.313 1.00 96.06 268 LEU A O 1
ATOM 2131 N N . GLY A 1 269 ? -19.850 6.308 10.292 1.00 94.81 269 GLY A N 1
ATOM 2132 C CA . GLY A 1 269 ? -20.728 6.594 9.158 1.00 94.81 269 GLY A CA 1
ATOM 2133 C C . GLY A 1 269 ? -21.912 5.646 9.021 1.00 94.81 269 GLY A C 1
ATOM 2134 O O . GLY A 1 269 ? -22.383 5.436 7.902 1.00 94.81 269 GLY A O 1
ATOM 2135 N N . LEU A 1 270 ? -22.346 5.025 10.116 1.00 96.19 270 LEU A N 1
ATOM 2136 C CA . LEU A 1 270 ? -23.393 4.006 10.157 1.00 96.19 270 LEU A CA 1
ATOM 2137 C C . LEU A 1 270 ? -24.607 4.534 10.928 1.00 96.19 270 LEU A C 1
ATOM 2139 O O . LEU A 1 270 ? -24.455 5.049 12.033 1.00 96.19 270 LEU A O 1
ATOM 2143 N N . VAL A 1 271 ? -25.810 4.389 10.363 1.00 95.06 271 VAL A N 1
ATOM 2144 C CA . VAL A 1 271 ? -27.055 4.892 10.967 1.00 95.06 271 VAL A CA 1
ATOM 2145 C C . VAL A 1 271 ? -28.154 3.824 10.954 1.00 95.06 271 VAL A C 1
ATOM 2147 O O . VAL A 1 271 ? -28.426 3.180 9.938 1.00 95.06 271 VAL A O 1
ATOM 2150 N N . GLY A 1 272 ? -28.832 3.682 12.095 1.00 94.81 272 GLY A N 1
ATOM 2151 C CA . GLY A 1 272 ? -29.993 2.810 12.276 1.00 94.81 272 GLY A CA 1
ATOM 2152 C C . GLY A 1 272 ? -29.638 1.366 12.643 1.00 94.81 272 GLY A C 1
ATOM 2153 O O . GLY A 1 272 ? -28.747 1.134 13.458 1.00 94.81 272 GLY A O 1
ATOM 2154 N N . GLU A 1 273 ? -30.382 0.395 12.111 1.00 95.88 273 GLU A N 1
ATOM 2155 C CA . GLU A 1 273 ? -30.192 -1.024 12.445 1.00 95.88 273 GLU A CA 1
ATOM 2156 C C . GLU A 1 273 ? -28.846 -1.526 11.930 1.00 95.88 273 GLU A C 1
ATOM 2158 O O . GLU A 1 273 ? -28.511 -1.282 10.775 1.00 95.88 273 GLU A O 1
ATOM 2163 N N . LEU A 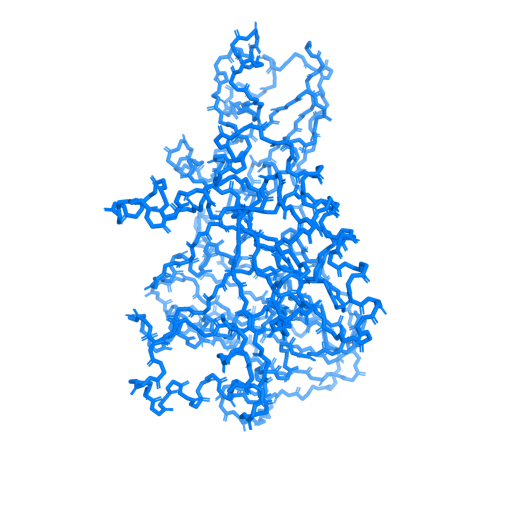1 274 ? -28.096 -2.250 12.766 1.00 96.81 274 LEU A N 1
ATOM 2164 C CA . LEU A 1 274 ? -26.723 -2.649 12.476 1.00 96.81 274 LEU A CA 1
ATOM 2165 C C . LEU A 1 274 ? -26.531 -4.165 12.531 1.00 96.81 274 LEU A C 1
ATOM 2167 O O . LEU A 1 274 ? -26.904 -4.823 13.503 1.00 96.81 274 LEU A O 1
ATOM 2171 N N . LYS A 1 275 ? -25.850 -4.697 11.517 1.00 98.12 275 LYS A N 1
ATOM 2172 C CA . LYS A 1 275 ? -25.266 -6.040 11.508 1.00 98.12 275 LYS A CA 1
ATOM 2173 C C . LYS A 1 275 ? -23.753 -5.919 11.587 1.00 98.12 275 LYS A C 1
ATOM 2175 O O . LYS A 1 275 ? -23.157 -5.168 10.818 1.00 98.12 275 LYS A O 1
ATOM 2180 N N . VAL A 1 276 ? -23.139 -6.670 12.496 1.00 98.50 276 VAL A N 1
ATOM 2181 C CA . VAL A 1 276 ? -21.686 -6.678 12.689 1.00 98.50 276 VAL A CA 1
ATOM 2182 C C . VAL A 1 276 ? -21.169 -8.100 12.580 1.00 98.50 276 VAL A C 1
ATOM 2184 O O . VAL A 1 276 ? -21.701 -9.006 13.219 1.00 98.50 276 VAL A O 1
ATOM 2187 N N . ARG A 1 277 ? -20.104 -8.279 11.804 1.00 98.56 277 ARG A N 1
ATOM 2188 C CA . ARG A 1 277 ? -19.375 -9.534 11.665 1.00 98.56 277 ARG A CA 1
ATOM 2189 C C . ARG A 1 277 ? -17.903 -9.308 11.965 1.00 98.56 277 ARG A C 1
ATOM 2191 O O . ARG A 1 277 ? -17.277 -8.452 11.349 1.00 98.56 277 ARG A O 1
ATOM 2198 N N . ASP A 1 278 ? -17.366 -10.068 12.908 1.00 98.50 278 ASP A N 1
ATOM 2199 C CA . ASP A 1 278 ? -15.928 -10.164 13.150 1.00 98.50 278 ASP A CA 1
ATOM 2200 C C . ASP A 1 278 ? -15.317 -11.073 12.080 1.00 98.50 278 ASP A C 1
ATOM 2202 O O . ASP A 1 278 ? -15.647 -12.262 12.019 1.00 98.50 278 ASP A O 1
ATOM 2206 N N . VAL A 1 279 ? -14.479 -10.501 11.213 1.00 98.19 279 VAL A N 1
ATOM 2207 C CA . VAL A 1 279 ? -13.951 -11.207 10.031 1.00 98.19 279 VAL A CA 1
ATOM 2208 C C . VAL A 1 279 ? -12.729 -12.066 10.352 1.00 98.19 279 VAL A C 1
ATOM 2210 O O . VAL A 1 279 ? -12.386 -12.959 9.583 1.00 98.19 279 VAL A O 1
ATOM 2213 N N . LEU A 1 280 ? -12.080 -11.826 11.496 1.00 95.19 280 LEU A N 1
ATOM 2214 C CA . LEU A 1 280 ? -10.984 -12.661 11.990 1.00 95.19 280 LEU A CA 1
ATOM 2215 C C . LEU A 1 280 ? -11.535 -13.894 12.716 1.00 95.19 280 LEU A C 1
ATOM 2217 O O . LEU A 1 280 ? -10.998 -14.989 12.588 1.00 95.19 280 LEU A O 1
ATOM 2221 N N . LEU A 1 281 ? -12.636 -13.731 13.457 1.00 96.06 281 LEU A N 1
ATOM 2222 C CA . LEU A 1 281 ? -13.309 -14.827 14.164 1.00 96.06 281 LEU A CA 1
ATOM 2223 C C . LEU A 1 281 ? -14.403 -15.523 13.341 1.00 96.06 281 LEU A C 1
ATOM 2225 O O . LEU A 1 281 ? -15.014 -16.473 13.834 1.00 96.06 281 LEU A O 1
ATOM 2229 N N . HIS A 1 282 ? -14.685 -15.045 12.126 1.00 97.50 282 HIS A N 1
ATOM 2230 C CA . HIS A 1 282 ? -15.751 -15.534 11.244 1.00 97.50 282 HIS A CA 1
ATOM 2231 C C . HIS A 1 282 ? -17.129 -15.597 11.922 1.00 97.50 282 HIS A C 1
ATOM 2233 O O . HIS A 1 282 ? -17.906 -16.540 11.718 1.00 97.50 282 HIS A O 1
ATOM 2239 N N . LYS A 1 283 ? -17.452 -14.590 12.741 1.00 98.12 283 LYS A N 1
ATOM 2240 C CA . LYS A 1 283 ? -18.594 -14.639 13.659 1.00 98.12 283 LYS A CA 1
ATOM 2241 C C . LYS A 1 283 ? -19.455 -13.384 13.599 1.00 98.12 283 LYS A C 1
ATOM 2243 O O . LYS A 1 283 ? -18.962 -12.272 13.762 1.00 98.12 283 LYS A O 1
ATOM 2248 N N . ASP A 1 284 ? -20.764 -13.585 13.484 1.00 98.38 284 ASP A N 1
ATOM 2249 C CA . ASP A 1 284 ? -21.742 -12.507 13.626 1.00 98.38 284 ASP A CA 1
ATOM 2250 C C . ASP A 1 284 ? -21.905 -12.121 15.104 1.00 98.38 284 ASP A C 1
ATOM 2252 O O . ASP A 1 284 ? -22.000 -12.976 15.995 1.00 98.38 284 ASP A O 1
ATOM 2256 N N . LEU A 1 285 ? -21.929 -10.818 15.371 1.00 97.25 285 LEU A N 1
ATOM 2257 C CA . LEU A 1 285 ? -21.997 -10.244 16.708 1.00 97.25 285 LEU A CA 1
ATOM 2258 C C . LEU A 1 285 ? -23.341 -9.541 16.911 1.00 97.25 285 LEU A C 1
ATOM 2260 O O . LEU A 1 285 ? -23.602 -8.474 16.360 1.00 97.25 285 LEU A O 1
ATOM 2264 N N . ASN A 1 286 ? -24.180 -10.130 17.761 1.00 92.19 286 ASN A N 1
ATOM 2265 C CA . ASN A 1 286 ? -25.412 -9.498 18.226 1.00 92.19 286 ASN A CA 1
ATOM 2266 C C . ASN A 1 286 ? -25.089 -8.493 19.338 1.00 92.19 286 ASN A C 1
ATOM 2268 O O . ASN A 1 286 ? -24.323 -8.821 20.244 1.00 92.19 286 ASN A O 1
ATOM 2272 N N . ASN A 1 287 ? -25.716 -7.312 19.310 1.00 87.12 287 ASN A N 1
ATOM 2273 C CA . ASN A 1 287 ? -25.516 -6.241 20.299 1.00 87.12 287 ASN A CA 1
ATOM 2274 C C . ASN A 1 287 ? -24.038 -5.847 20.460 1.00 87.12 287 ASN A C 1
ATOM 2276 O O . ASN A 1 287 ? -23.483 -5.893 21.559 1.00 87.12 287 ASN A O 1
ATOM 2280 N N . PHE A 1 288 ? -23.392 -5.507 19.344 1.00 94.12 288 PHE A N 1
ATOM 2281 C CA . PHE A 1 288 ? -21.986 -5.115 19.322 1.00 94.12 288 PHE A CA 1
ATOM 2282 C C . PHE A 1 288 ? -21.687 -3.986 20.324 1.00 94.12 288 PHE A C 1
ATOM 2284 O O . PHE A 1 288 ? -22.359 -2.954 20.332 1.00 94.12 288 PHE A O 1
ATOM 2291 N N . ASN A 1 289 ? -20.669 -4.190 21.166 1.00 92.94 289 ASN A N 1
ATOM 2292 C CA . ASN A 1 289 ? -20.159 -3.164 22.067 1.00 92.94 289 ASN A CA 1
ATOM 2293 C C . ASN A 1 289 ? -19.129 -2.308 21.323 1.00 92.94 289 ASN A C 1
ATOM 2295 O O . ASN A 1 289 ? -18.088 -2.818 20.917 1.00 92.94 289 ASN A O 1
ATOM 2299 N N . PHE A 1 290 ? -19.399 -1.011 21.190 1.00 95.12 290 PHE A N 1
ATOM 2300 C CA . PHE A 1 290 ? -18.490 -0.070 20.532 1.00 95.12 290 PHE A CA 1
ATOM 2301 C C . PHE A 1 290 ? -17.327 0.401 21.410 1.00 95.12 290 PHE A C 1
ATOM 2303 O O . PHE A 1 290 ? -16.522 1.221 20.973 1.00 95.12 290 PHE A O 1
ATOM 2310 N N . GLU A 1 291 ? -17.221 -0.117 22.631 1.00 97.62 291 GLU A N 1
ATOM 2311 C CA . GLU A 1 291 ? -15.992 -0.099 23.411 1.00 97.62 291 GLU A CA 1
ATOM 2312 C C . GLU A 1 291 ? -15.193 -1.380 23.121 1.00 97.62 291 GLU A C 1
ATOM 2314 O O . GLU A 1 291 ? -15.461 -2.452 23.671 1.00 97.62 291 GLU A O 1
ATOM 2319 N N . VAL A 1 292 ? -14.209 -1.264 22.232 1.00 97.81 292 VAL A N 1
ATOM 2320 C CA . VAL A 1 292 ? -13.378 -2.371 21.759 1.00 97.81 292 VAL A CA 1
ATOM 2321 C C . VAL A 1 292 ? -12.020 -2.314 22.450 1.00 97.81 292 VAL A C 1
ATOM 2323 O O . VAL A 1 292 ? -11.257 -1.366 22.284 1.00 97.81 292 VAL A O 1
ATOM 2326 N N . GLU A 1 293 ? -11.688 -3.350 23.217 1.00 97.88 293 GLU A N 1
ATOM 2327 C CA . GLU A 1 293 ? -10.327 -3.556 23.719 1.00 97.88 293 GLU A CA 1
ATOM 2328 C C . GLU A 1 293 ? -9.483 -4.257 22.651 1.00 97.88 293 GLU A C 1
ATOM 2330 O O . GLU A 1 293 ? -9.851 -5.336 22.175 1.00 97.88 293 GLU A O 1
ATOM 2335 N N . VAL A 1 294 ? -8.362 -3.653 22.267 1.00 98.44 294 VAL A N 1
ATOM 2336 C CA . VAL A 1 294 ? -7.446 -4.158 21.241 1.00 98.44 294 VAL A CA 1
ATOM 2337 C C . VAL A 1 294 ? -6.096 -4.467 21.897 1.00 98.44 294 VAL A C 1
ATOM 2339 O O . VAL A 1 294 ? -5.499 -3.562 22.487 1.00 98.44 294 VAL A O 1
ATOM 2342 N N . PRO A 1 295 ? -5.593 -5.716 21.832 1.00 98.50 295 PRO A N 1
ATOM 2343 C CA . PRO A 1 295 ? -4.278 -6.074 22.366 1.00 98.50 295 PRO A CA 1
ATOM 2344 C C . PRO A 1 295 ? -3.141 -5.249 21.758 1.00 98.50 295 PRO A C 1
ATOM 2346 O O . PRO A 1 295 ? -3.318 -4.626 20.714 1.00 98.50 295 PRO A O 1
ATOM 2349 N N . ALA A 1 296 ? -1.974 -5.262 22.404 1.00 98.25 296 ALA A N 1
ATOM 2350 C CA . ALA A 1 296 ? -0.763 -4.640 21.870 1.00 98.25 296 ALA A CA 1
ATOM 2351 C C . ALA A 1 296 ? -0.449 -5.148 20.453 1.00 98.25 296 ALA A C 1
ATOM 2353 O O . ALA A 1 296 ? -0.571 -6.353 20.203 1.00 98.25 296 ALA A O 1
ATOM 2354 N N . HIS A 1 297 ? -0.057 -4.226 19.568 1.00 98.38 297 HIS A N 1
ATOM 2355 C CA . HIS A 1 297 ? 0.305 -4.489 18.166 1.00 98.38 297 HIS A CA 1
ATOM 2356 C C . HIS A 1 297 ? -0.681 -5.415 17.436 1.00 98.38 297 HIS A C 1
ATOM 2358 O O . HIS A 1 297 ? -0.304 -6.397 16.802 1.00 98.38 297 HIS A O 1
ATOM 2364 N N . SER A 1 298 ? -1.975 -5.148 17.591 1.00 98.44 298 SER A N 1
ATOM 2365 C CA . SER A 1 298 ? -3.043 -5.979 17.042 1.00 98.44 298 SER A CA 1
ATOM 2366 C C . SER A 1 298 ? -4.044 -5.121 16.279 1.00 98.44 298 SER A C 1
ATOM 2368 O O . SER A 1 298 ? -4.155 -3.912 16.500 1.00 98.44 298 SER A O 1
ATOM 2370 N N . CYS A 1 299 ? -4.799 -5.757 15.390 1.00 98.44 299 CYS A N 1
ATOM 2371 C CA . CYS A 1 299 ? -5.891 -5.137 14.663 1.00 98.44 299 CYS A CA 1
ATOM 2372 C C . CYS A 1 299 ? -7.139 -6.003 14.796 1.00 98.44 299 CYS A C 1
ATOM 2374 O O . CYS A 1 299 ? -7.080 -7.216 14.602 1.00 98.44 299 CYS A O 1
ATOM 2376 N N . LYS A 1 300 ? -8.279 -5.382 15.095 1.00 98.56 300 LYS A N 1
ATOM 2377 C CA . LYS A 1 300 ? -9.589 -6.034 14.987 1.00 98.56 300 LYS A CA 1
ATOM 2378 C C . LYS A 1 300 ? -10.324 -5.474 13.790 1.00 98.56 300 LYS A C 1
ATOM 2380 O O . LYS A 1 300 ? -10.445 -4.258 13.680 1.00 98.56 300 LYS A O 1
ATOM 2385 N N . VAL A 1 301 ? -10.841 -6.346 12.929 1.00 98.75 301 VAL A N 1
ATOM 2386 C CA . VAL A 1 301 ? -11.585 -5.936 11.735 1.00 98.75 301 VAL A CA 1
ATOM 2387 C C . VAL A 1 301 ? -13.008 -6.463 11.793 1.00 98.75 301 VAL A C 1
ATOM 2389 O O . VAL A 1 301 ? -13.257 -7.634 12.079 1.00 98.75 301 VAL A O 1
ATOM 2392 N N . TYR A 1 302 ? -13.944 -5.576 11.487 1.00 98.81 302 TYR A N 1
ATOM 2393 C CA . TYR A 1 302 ? -15.361 -5.872 11.435 1.00 98.81 302 TYR A CA 1
ATOM 2394 C C . TYR A 1 302 ? -15.925 -5.487 10.079 1.00 98.81 302 TYR A C 1
ATOM 2396 O O . TYR A 1 302 ? -15.680 -4.385 9.592 1.00 98.81 302 TYR A O 1
ATOM 2404 N N . ARG A 1 303 ? -16.749 -6.354 9.499 1.00 98.62 303 ARG A N 1
ATOM 2405 C CA . ARG A 1 303 ? -17.669 -5.955 8.439 1.00 98.62 303 ARG A CA 1
ATOM 2406 C C . ARG A 1 303 ? -18.974 -5.517 9.088 1.00 98.62 303 ARG A C 1
ATOM 2408 O O . ARG A 1 303 ? -19.579 -6.265 9.853 1.00 98.62 303 ARG A O 1
ATOM 2415 N N . MET A 1 304 ? -19.389 -4.296 8.792 1.00 98.44 304 MET A N 1
ATOM 2416 C CA . MET A 1 304 ? -20.567 -3.660 9.360 1.00 98.44 304 MET A CA 1
ATOM 2417 C C . MET A 1 304 ? -21.526 -3.258 8.243 1.00 98.44 304 MET A C 1
ATOM 2419 O O . MET A 1 304 ? -21.110 -2.688 7.237 1.00 98.44 304 MET A O 1
ATOM 2423 N N . GLU A 1 305 ? -22.809 -3.556 8.404 1.00 97.94 305 GLU A N 1
ATOM 2424 C CA . GLU A 1 305 ? -23.866 -3.141 7.481 1.00 97.94 305 GLU A CA 1
ATOM 2425 C C . GLU A 1 305 ? -24.994 -2.497 8.277 1.00 97.94 305 GLU A C 1
ATOM 2427 O O . GLU A 1 305 ? -25.565 -3.133 9.166 1.00 97.94 305 GLU A O 1
ATOM 2432 N N . ALA A 1 306 ? -25.289 -1.237 7.969 1.00 97.12 306 ALA A N 1
ATOM 2433 C CA . ALA A 1 306 ? -26.347 -0.472 8.614 1.00 97.12 306 ALA A CA 1
ATOM 2434 C C . ALA A 1 306 ? -27.544 -0.250 7.680 1.00 97.12 306 ALA A C 1
ATOM 2436 O O . ALA A 1 306 ? -27.419 -0.366 6.462 1.00 97.12 306 ALA A O 1
ATOM 2437 N N . SER A 1 307 ? -28.708 0.108 8.224 1.00 96.62 307 SER A N 1
ATOM 2438 C CA . SER A 1 307 ? -29.876 0.476 7.408 1.00 96.62 307 SER A CA 1
ATOM 2439 C C . SER A 1 307 ? -29.662 1.744 6.573 1.00 96.62 307 SER A C 1
ATOM 2441 O O . SER A 1 307 ? -30.274 1.880 5.517 1.00 96.62 307 SER A O 1
ATOM 2443 N N . ASP A 1 308 ? -28.796 2.652 7.028 1.00 95.62 308 ASP A N 1
ATOM 2444 C CA . ASP A 1 308 ? -28.427 3.881 6.326 1.00 95.62 308 ASP A CA 1
ATOM 2445 C C . ASP A 1 308 ? -26.975 4.286 6.658 1.00 95.62 308 ASP A C 1
ATOM 2447 O O . ASP A 1 308 ? -26.317 3.684 7.513 1.00 95.62 308 ASP A O 1
ATOM 2451 N N . SER A 1 309 ? -26.454 5.299 5.970 1.00 93.94 309 SER A N 1
ATOM 2452 C CA . SER A 1 309 ? -25.110 5.841 6.177 1.00 93.94 309 SER A CA 1
ATOM 2453 C C . SER A 1 309 ? -25.128 7.356 6.329 1.00 93.94 309 SER A C 1
ATOM 2455 O O . SER A 1 309 ? -25.954 8.040 5.730 1.00 93.94 309 SER A O 1
ATOM 2457 N N . CYS A 1 310 ? -24.173 7.893 7.083 1.00 91.25 310 CYS A N 1
ATOM 2458 C CA . CYS A 1 310 ? -23.940 9.331 7.169 1.00 91.25 310 C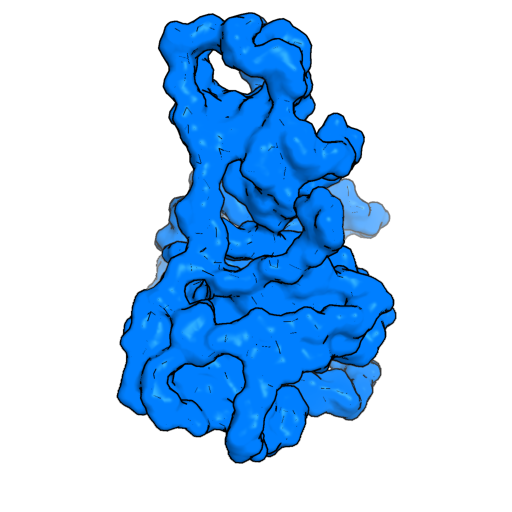YS A CA 1
ATOM 2459 C C . CYS A 1 310 ? -22.529 9.696 6.703 1.00 91.25 310 CYS A C 1
ATOM 2461 O O . CYS A 1 310 ? -21.650 8.842 6.558 1.00 91.25 310 CYS A O 1
ATOM 2463 N N . PHE A 1 311 ? -22.324 10.988 6.447 1.00 86.31 311 PHE A N 1
ATOM 2464 C CA . PHE A 1 311 ? -21.002 11.517 6.144 1.00 86.31 311 PHE A CA 1
ATOM 2465 C C . PHE A 1 311 ? -20.063 11.318 7.338 1.00 86.31 311 PHE A C 1
ATOM 2467 O O . PHE A 1 311 ? -20.465 11.514 8.484 1.00 86.31 311 PHE A O 1
ATOM 2474 N N . VAL A 1 312 ? -18.809 10.974 7.046 1.00 84.00 312 VAL A N 1
ATOM 2475 C CA . VAL A 1 312 ? -17.738 10.856 8.037 1.00 84.00 312 VAL A CA 1
ATOM 2476 C C . VAL A 1 312 ? -16.611 11.782 7.635 1.00 84.00 312 VAL A C 1
ATOM 2478 O O . VAL A 1 312 ? -16.153 11.751 6.492 1.00 84.00 312 VAL A O 1
ATOM 2481 N N . GLN A 1 313 ? -16.153 12.591 8.583 1.00 77.62 313 GLN A N 1
ATOM 2482 C CA . GLN A 1 313 ? -14.978 13.417 8.377 1.00 77.62 313 GLN A CA 1
ATOM 2483 C C . GLN A 1 313 ? -13.716 12.570 8.565 1.00 77.62 313 GLN A C 1
ATOM 2485 O O . GLN A 1 313 ? -13.458 12.040 9.639 1.00 77.62 313 GLN A O 1
ATOM 2490 N N . GLU A 1 314 ? -12.923 12.451 7.505 1.00 80.94 314 GLU A N 1
ATOM 2491 C CA . GLU A 1 314 ? -11.615 11.802 7.547 1.00 80.94 314 GLU A CA 1
ATOM 2492 C C . GLU A 1 314 ? -10.584 12.722 8.224 1.00 80.94 314 GLU A C 1
ATOM 2494 O O . GLU A 1 314 ? -10.446 13.883 7.834 1.00 80.94 314 GLU A O 1
ATOM 2499 N N . ILE A 1 315 ? -9.797 12.207 9.177 1.00 75.75 315 ILE A N 1
ATOM 2500 C CA . ILE A 1 315 ? -8.756 12.996 9.872 1.00 75.75 315 ILE A CA 1
ATOM 2501 C C . ILE A 1 315 ? -7.734 13.568 8.881 1.00 75.75 315 ILE A C 1
ATOM 2503 O O . ILE A 1 315 ? -7.285 14.703 9.026 1.00 75.75 315 ILE A O 1
ATOM 2507 N N . SER A 1 316 ? -7.426 12.833 7.808 1.00 60.97 316 SER A N 1
ATOM 2508 C CA . SER A 1 316 ? -6.472 13.253 6.772 1.00 60.97 316 SER A CA 1
ATOM 2509 C C . SER A 1 316 ? -6.899 14.500 5.976 1.00 60.97 316 SER A C 1
ATOM 2511 O O . SER A 1 316 ? -6.072 15.071 5.258 1.00 60.97 316 SER A O 1
ATOM 2513 N N . THR A 1 317 ? -8.163 14.930 6.102 1.00 55.25 317 THR A N 1
ATOM 2514 C CA . THR A 1 317 ? -8.676 16.169 5.492 1.00 55.25 317 THR A CA 1
ATOM 2515 C C . THR A 1 317 ? -8.311 17.426 6.281 1.00 55.25 317 THR A C 1
ATOM 2517 O O . THR A 1 317 ? -8.434 18.529 5.746 1.00 55.25 317 THR A O 1
ATOM 2520 N N . ILE A 1 318 ? -7.802 17.283 7.511 1.00 64.00 318 ILE A N 1
ATOM 2521 C CA . ILE A 1 318 ? -7.181 18.370 8.271 1.00 64.00 318 ILE A CA 1
ATOM 2522 C C . ILE A 1 318 ? -5.769 18.551 7.708 1.00 64.00 318 ILE A C 1
ATOM 2524 O O . ILE A 1 318 ? -4.813 17.899 8.121 1.00 64.00 318 ILE A O 1
ATOM 2528 N N . LEU A 1 319 ? -5.663 19.368 6.662 1.00 67.38 319 LEU A N 1
ATOM 2529 C CA . LEU A 1 319 ? -4.399 19.612 5.978 1.00 67.38 319 LEU A CA 1
ATOM 2530 C C . LEU A 1 319 ? -3.561 20.650 6.740 1.00 67.38 319 LEU A C 1
ATOM 2532 O O . LEU A 1 319 ? -4.134 21.596 7.284 1.00 67.38 319 LEU A O 1
ATOM 2536 N N . PRO A 1 320 ? -2.219 20.520 6.723 1.00 76.38 320 PRO A N 1
ATOM 2537 C CA . PRO A 1 320 ? -1.311 21.590 7.121 1.00 76.38 320 PRO A CA 1
ATOM 2538 C C . PRO A 1 320 ? -1.717 22.932 6.510 1.00 76.38 320 PRO A C 1
ATOM 2540 O O . PRO A 1 320 ? -2.144 22.996 5.355 1.00 76.38 320 PRO A O 1
ATOM 2543 N N . GLU A 1 321 ? -1.581 24.006 7.277 1.00 81.12 321 GLU A N 1
ATOM 2544 C CA . GLU A 1 321 ? -1.983 25.336 6.827 1.00 81.12 321 GLU A CA 1
ATOM 2545 C C . GLU A 1 321 ? -0.910 25.946 5.907 1.00 81.12 321 GLU A C 1
ATOM 2547 O O . GLU A 1 321 ? 0.291 25.880 6.194 1.00 81.12 321 GLU A O 1
ATOM 2552 N N . TYR A 1 322 ? -1.347 26.555 4.798 1.00 81.44 322 TYR A N 1
ATOM 2553 C CA . TYR A 1 322 ? -0.475 27.367 3.950 1.00 81.44 322 TYR A CA 1
ATOM 2554 C C . TYR A 1 322 ? -0.254 28.740 4.585 1.00 81.44 322 TYR A C 1
ATOM 2556 O O . TYR A 1 322 ? -1.214 29.460 4.854 1.00 81.44 322 TYR A O 1
ATOM 2564 N N . ILE A 1 323 ? 1.005 29.135 4.746 1.00 80.12 323 ILE A N 1
ATOM 2565 C CA . ILE A 1 323 ? 1.377 30.469 5.219 1.00 80.12 323 ILE A CA 1
ATOM 2566 C C . ILE A 1 323 ? 1.721 31.344 4.009 1.00 80.12 323 ILE A C 1
ATOM 2568 O O . ILE A 1 323 ? 2.625 31.024 3.232 1.00 80.12 323 ILE A O 1
ATOM 2572 N N . GLU A 1 324 ? 1.019 32.472 3.845 1.00 72.38 324 GLU A N 1
ATOM 2573 C CA . GLU A 1 324 ? 1.325 33.433 2.781 1.00 72.38 324 GLU A CA 1
ATOM 2574 C C . GLU A 1 324 ? 2.731 34.032 2.945 1.00 72.38 324 GLU A C 1
ATOM 2576 O O . GLU A 1 324 ? 3.057 34.670 3.944 1.00 72.38 324 GLU A O 1
ATOM 2581 N N . SER A 1 325 ? 3.545 33.914 1.896 1.00 61.00 325 SER A N 1
ATOM 2582 C CA . SER A 1 325 ? 4.937 34.380 1.835 1.00 61.00 325 SER A CA 1
ATOM 2583 C C . SER A 1 325 ? 5.111 35.903 1.739 1.00 61.00 325 SER A C 1
ATOM 2585 O O . SER A 1 325 ? 6.204 36.374 1.435 1.00 61.00 325 SER A O 1
ATOM 2587 N N . ARG A 1 326 ? 4.038 36.692 1.914 1.00 54.31 326 ARG A N 1
ATOM 2588 C CA . ARG A 1 326 ? 4.096 38.168 1.874 1.00 54.31 326 ARG A CA 1
ATOM 2589 C C . ARG A 1 326 ? 4.715 38.767 3.137 1.00 54.31 326 ARG A C 1
ATOM 2591 O O . ARG A 1 326 ? 5.108 39.930 3.120 1.00 54.31 326 ARG A O 1
ATOM 2598 N N . TYR A 1 327 ? 4.805 37.982 4.206 1.00 52.12 327 TYR A N 1
ATOM 2599 C CA . TYR A 1 327 ? 5.577 38.314 5.395 1.00 52.12 327 TYR A CA 1
ATOM 2600 C C . TYR A 1 327 ? 7.042 37.949 5.163 1.00 52.12 327 TYR A C 1
ATOM 2602 O O . TYR A 1 327 ? 7.333 36.929 4.536 1.00 52.12 327 TYR A O 1
ATOM 2610 N N . SER A 1 328 ? 7.974 38.761 5.671 1.00 57.16 328 SER A N 1
ATOM 2611 C CA . SER A 1 328 ? 9.368 38.323 5.717 1.00 57.16 328 SER A CA 1
ATOM 2612 C C . SER A 1 328 ? 9.389 37.039 6.547 1.00 57.16 328 SER A C 1
ATOM 2614 O O . SER A 1 328 ? 8.893 37.026 7.672 1.00 57.16 328 SER A O 1
ATOM 2616 N N . LEU A 1 329 ? 9.900 35.935 6.008 1.00 57.16 329 LEU A N 1
ATOM 2617 C CA . LEU A 1 329 ? 9.954 34.682 6.767 1.00 57.16 329 LEU A CA 1
ATOM 2618 C C . LEU A 1 329 ? 10.829 34.790 8.021 1.00 57.16 329 LEU A C 1
ATOM 2620 O O . LEU A 1 329 ? 10.643 34.017 8.948 1.00 57.16 329 LEU A O 1
ATOM 2624 N N . ASN A 1 330 ? 11.671 35.824 8.103 1.00 52.56 330 ASN A N 1
ATOM 2625 C CA . ASN A 1 330 ? 12.401 36.206 9.312 1.00 52.56 330 ASN A CA 1
ATOM 2626 C C . ASN A 1 330 ? 11.495 36.786 10.422 1.00 52.56 330 ASN A C 1
ATOM 2628 O O . ASN A 1 330 ? 11.902 36.854 11.579 1.00 52.56 330 ASN A O 1
ATOM 2632 N N . GLU A 1 331 ? 10.277 37.223 10.091 1.00 55.41 331 GLU A N 1
ATOM 2633 C CA . GLU A 1 331 ? 9.247 37.659 11.048 1.00 55.41 331 GLU A CA 1
ATOM 2634 C C . GLU A 1 331 ? 8.246 36.547 11.388 1.00 55.41 331 GLU A C 1
ATOM 2636 O O . GLU A 1 331 ? 7.536 36.642 12.393 1.00 55.41 331 GLU A O 1
ATOM 2641 N N . LEU A 1 332 ? 8.178 35.488 10.576 1.00 58.22 332 LEU A N 1
ATOM 2642 C CA . LEU A 1 332 ? 7.291 34.359 10.822 1.00 58.22 332 LEU A CA 1
ATOM 2643 C C . LEU A 1 332 ? 7.859 33.510 11.960 1.00 58.22 332 LEU A C 1
ATOM 2645 O O . LEU A 1 332 ? 8.820 32.776 11.780 1.00 58.22 332 LEU A O 1
ATOM 2649 N N . ARG A 1 333 ? 7.230 33.655 13.134 1.00 66.12 333 ARG A N 1
ATOM 2650 C CA . ARG A 1 333 ? 7.312 32.766 14.304 1.00 66.12 333 ARG A CA 1
ATOM 2651 C C . ARG A 1 333 ? 8.747 32.316 14.608 1.00 66.12 333 ARG A C 1
ATOM 2653 O O . ARG A 1 333 ? 9.142 31.212 14.264 1.00 66.12 333 ARG A O 1
ATOM 2660 N N . LYS A 1 334 ? 9.502 33.180 15.301 1.00 66.31 334 LYS A N 1
ATOM 2661 C CA . LYS A 1 334 ? 10.919 32.987 15.687 1.00 66.31 334 LYS A CA 1
ATOM 2662 C C . LYS A 1 334 ? 11.274 31.616 16.277 1.00 66.31 334 LYS A C 1
ATOM 2664 O O . LYS A 1 334 ? 12.441 31.246 16.233 1.00 66.31 334 LYS A O 1
ATOM 2669 N N . ASP A 1 335 ? 10.296 30.903 16.824 1.00 81.69 335 ASP A N 1
ATOM 2670 C CA . ASP A 1 335 ? 10.480 29.615 17.487 1.00 81.69 335 ASP A CA 1
ATOM 2671 C C . ASP A 1 335 ? 10.169 28.409 16.577 1.00 81.69 335 ASP A C 1
ATOM 2673 O O . ASP A 1 335 ? 10.314 27.265 17.005 1.00 81.69 335 ASP A O 1
ATOM 2677 N N . ALA A 1 336 ? 9.743 28.633 15.327 1.00 88.12 336 ALA A N 1
ATOM 2678 C CA . ALA A 1 336 ? 9.466 27.573 14.364 1.00 88.12 336 ALA A CA 1
ATOM 2679 C C . ALA A 1 336 ? 10.748 27.070 13.681 1.00 88.12 336 ALA A C 1
ATOM 2681 O O . ALA A 1 336 ? 11.639 27.843 13.325 1.00 88.12 336 ALA A O 1
ATOM 2682 N N . ILE A 1 337 ? 10.818 25.762 13.427 1.00 92.12 337 ILE A N 1
ATOM 2683 C CA . ILE A 1 337 ? 11.893 25.163 12.635 1.00 92.12 337 ILE A CA 1
ATOM 2684 C C . ILE A 1 337 ? 11.564 25.326 11.152 1.00 92.12 337 ILE A C 1
ATOM 2686 O O . ILE A 1 337 ? 10.570 24.794 10.652 1.00 92.12 337 ILE A O 1
ATOM 2690 N N . LEU A 1 338 ? 12.433 26.035 10.436 1.00 91.38 338 LEU A N 1
ATOM 2691 C CA . LEU A 1 338 ? 12.337 26.205 8.991 1.00 91.38 338 LEU A CA 1
ATOM 2692 C C . LEU A 1 338 ? 13.031 25.039 8.286 1.00 91.38 338 LEU A C 1
ATOM 2694 O O . LEU A 1 338 ? 14.218 24.798 8.513 1.00 91.38 338 LEU A O 1
ATOM 2698 N N . ILE A 1 339 ? 12.313 24.341 7.405 1.00 94.00 339 ILE A N 1
ATOM 2699 C CA . ILE A 1 339 ? 12.861 23.218 6.640 1.00 94.00 339 ILE A CA 1
ATOM 2700 C C . ILE A 1 339 ? 12.766 23.491 5.138 1.00 94.00 339 ILE A C 1
ATOM 2702 O O . ILE A 1 339 ? 11.675 23.595 4.570 1.00 94.00 339 ILE A O 1
ATOM 2706 N N . ASP A 1 340 ? 13.928 23.558 4.491 1.00 93.19 340 ASP A N 1
ATOM 2707 C CA . ASP A 1 340 ? 14.054 23.656 3.040 1.00 93.19 340 ASP A CA 1
ATOM 2708 C C . ASP A 1 340 ? 14.020 22.263 2.408 1.00 93.19 340 ASP A C 1
ATOM 2710 O O . ASP A 1 340 ? 14.898 21.437 2.670 1.00 93.19 340 ASP A O 1
ATOM 2714 N N . VAL A 1 341 ? 13.027 22.018 1.549 1.00 93.69 341 VAL A N 1
ATOM 2715 C CA . VAL A 1 341 ? 12.823 20.712 0.895 1.00 93.69 341 VAL A CA 1
ATOM 2716 C C . VAL A 1 341 ? 13.277 20.663 -0.560 1.00 93.69 341 VAL A C 1
ATOM 2718 O O . VAL A 1 341 ? 12.929 19.732 -1.297 1.00 93.69 341 VAL A O 1
ATOM 2721 N N . ARG A 1 342 ? 14.013 21.684 -1.003 1.00 92.31 342 ARG A N 1
ATOM 2722 C CA . ARG A 1 342 ? 14.592 21.771 -2.346 1.00 92.31 342 ARG A CA 1
ATOM 2723 C C . ARG A 1 342 ? 15.850 20.919 -2.458 1.00 92.31 342 ARG A C 1
ATOM 2725 O O . ARG A 1 342 ? 16.337 20.336 -1.489 1.00 92.31 342 ARG A O 1
ATOM 2732 N N . ASP A 1 343 ? 16.359 20.833 -3.676 1.00 88.50 343 ASP A N 1
ATOM 2733 C CA . ASP A 1 343 ? 17.561 20.062 -3.963 1.00 88.50 343 ASP A CA 1
ATOM 2734 C C . ASP A 1 343 ? 18.799 20.822 -3.449 1.00 88.50 343 ASP A C 1
ATOM 2736 O O . ASP A 1 343 ? 18.767 22.036 -3.239 1.00 88.50 343 ASP A O 1
ATOM 2740 N N . THR A 1 344 ? 19.901 20.110 -3.212 1.00 89.62 344 THR A N 1
ATOM 2741 C CA . THR A 1 344 ? 21.097 20.656 -2.543 1.00 89.62 344 THR A CA 1
ATOM 2742 C C . THR A 1 344 ? 21.678 21.896 -3.223 1.00 89.62 344 THR A C 1
ATOM 2744 O O . THR A 1 344 ? 22.173 22.796 -2.546 1.00 89.62 344 THR A O 1
ATOM 2747 N N . GLU A 1 345 ? 21.614 21.971 -4.550 1.00 89.75 345 GLU A N 1
ATOM 2748 C CA . GLU A 1 345 ? 22.149 23.110 -5.303 1.00 89.75 345 GLU A CA 1
ATOM 2749 C C . GLU A 1 345 ? 21.290 24.376 -5.141 1.00 89.75 345 GLU A C 1
ATOM 2751 O O . GLU A 1 345 ? 21.837 25.472 -4.993 1.00 89.75 345 GLU A O 1
ATOM 2756 N N . ASP A 1 346 ? 19.963 24.235 -5.049 1.00 88.69 346 ASP A N 1
ATOM 2757 C CA . ASP A 1 346 ? 19.059 25.355 -4.752 1.00 88.69 346 ASP A CA 1
ATOM 2758 C C . ASP A 1 346 ? 19.325 25.898 -3.341 1.00 88.69 346 ASP A C 1
ATOM 2760 O O . ASP A 1 346 ? 19.466 27.108 -3.155 1.00 88.69 346 ASP A O 1
ATOM 2764 N N . PHE A 1 347 ? 19.461 25.001 -2.355 1.00 90.69 347 PHE A N 1
ATOM 2765 C CA . PHE A 1 347 ? 19.761 25.371 -0.969 1.00 90.69 347 PHE A CA 1
ATOM 2766 C C . PHE A 1 347 ? 21.096 26.120 -0.852 1.00 90.69 347 PHE A C 1
ATOM 2768 O O . PHE A 1 347 ? 21.183 27.150 -0.182 1.00 90.69 347 PHE A O 1
ATOM 2775 N N . LYS A 1 348 ? 22.147 25.639 -1.532 1.00 92.00 348 LYS A N 1
ATOM 2776 C CA . LYS A 1 348 ? 23.465 26.298 -1.552 1.00 92.00 348 LYS A CA 1
ATOM 2777 C C . LYS A 1 348 ? 23.434 27.676 -2.208 1.00 92.00 348 LYS A C 1
ATOM 2779 O O . LYS A 1 348 ? 24.206 28.540 -1.803 1.00 92.00 348 LYS A O 1
ATOM 2784 N N . THR A 1 349 ? 22.588 27.866 -3.221 1.00 90.62 349 THR A N 1
ATOM 2785 C CA . THR A 1 349 ? 22.469 29.147 -3.931 1.00 90.62 349 THR A CA 1
ATOM 2786 C C . THR A 1 349 ? 21.913 30.225 -3.008 1.00 90.62 349 THR A C 1
ATOM 2788 O O . THR A 1 349 ? 22.486 31.309 -2.903 1.00 90.62 349 THR A O 1
ATOM 2791 N N . TYR A 1 350 ? 20.816 29.919 -2.316 1.00 87.69 350 TYR A N 1
ATOM 2792 C CA . TYR A 1 350 ? 20.245 30.766 -1.277 1.00 87.69 350 TYR A CA 1
ATOM 2793 C C . TYR A 1 350 ? 19.274 29.956 -0.421 1.00 87.69 350 TYR A C 1
ATOM 2795 O O . TYR A 1 350 ? 18.472 29.187 -0.947 1.00 87.69 350 TYR A O 1
ATOM 2803 N N . HIS A 1 351 ? 19.259 30.215 0.881 1.00 89.31 351 HIS A N 1
ATOM 2804 C CA . HIS A 1 351 ? 18.267 29.698 1.818 1.00 89.31 351 HIS A CA 1
ATOM 2805 C C . HIS A 1 351 ? 17.992 30.737 2.908 1.00 89.31 351 HIS A C 1
ATOM 2807 O O . HIS A 1 351 ? 18.780 31.663 3.113 1.00 89.31 351 HIS A O 1
ATOM 2813 N N . LEU A 1 352 ? 16.861 30.588 3.600 1.00 86.38 352 LEU A N 1
ATOM 2814 C CA . LEU A 1 352 ? 16.548 31.420 4.760 1.00 86.38 352 LEU A CA 1
ATOM 2815 C C . LEU A 1 352 ? 17.556 31.180 5.887 1.00 86.38 352 LEU A C 1
ATOM 2817 O O . LEU A 1 352 ? 18.030 30.059 6.081 1.00 86.38 352 LEU A O 1
ATOM 2821 N N . GLU A 1 353 ? 17.841 32.222 6.661 1.00 84.38 353 GLU A N 1
ATOM 2822 C CA . GLU A 1 353 ? 18.717 32.114 7.825 1.00 84.38 353 GLU A CA 1
ATOM 2823 C C . GLU A 1 353 ? 18.168 31.071 8.814 1.00 84.38 353 GLU A C 1
ATOM 2825 O O . GLU A 1 353 ? 16.964 30.999 9.053 1.00 84.38 353 GLU A O 1
ATOM 2830 N N . HIS A 1 354 ? 19.053 30.227 9.353 1.00 86.81 354 HIS A N 1
ATOM 2831 C CA . HIS A 1 354 ? 18.723 29.114 10.257 1.00 86.81 354 HIS A CA 1
ATOM 2832 C C . HIS A 1 354 ? 17.850 27.991 9.670 1.00 86.81 354 HIS A C 1
ATOM 2834 O O . HIS A 1 354 ? 17.489 27.067 10.401 1.00 86.81 354 HIS A O 1
ATOM 2840 N N . ALA A 1 355 ? 17.547 28.009 8.367 1.00 90.12 355 ALA A N 1
ATOM 2841 C CA . ALA A 1 355 ? 16.836 26.904 7.740 1.00 90.12 355 ALA A CA 1
ATOM 2842 C C . ALA A 1 355 ? 17.674 25.625 7.720 1.00 90.12 355 ALA A C 1
ATOM 2844 O O . ALA A 1 355 ? 18.859 25.624 7.378 1.00 90.12 355 ALA A O 1
ATOM 2845 N N . ILE A 1 356 ? 17.017 24.515 8.031 1.00 93.12 356 ILE A N 1
ATOM 2846 C CA . ILE A 1 356 ? 17.594 23.187 7.932 1.00 93.12 356 ILE A CA 1
ATOM 2847 C C . ILE A 1 356 ? 17.317 22.639 6.532 1.00 93.12 356 ILE A C 1
ATOM 2849 O O . ILE A 1 356 ? 16.173 22.626 6.075 1.00 93.12 356 ILE A O 1
ATOM 2853 N N . HIS A 1 357 ? 18.356 22.163 5.847 1.00 94.81 357 HIS A N 1
ATOM 2854 C CA . HIS A 1 357 ? 18.190 21.485 4.564 1.00 94.81 357 HIS A CA 1
ATOM 2855 C C . HIS A 1 357 ? 17.762 20.034 4.771 1.00 94.81 357 HIS A C 1
ATOM 2857 O O . HIS A 1 357 ? 18.485 19.243 5.385 1.00 94.81 357 HIS A O 1
ATOM 2863 N N . LEU A 1 358 ? 16.591 19.684 4.249 1.00 94.00 358 LEU A N 1
ATOM 2864 C CA . LEU A 1 358 ? 16.084 18.319 4.231 1.00 94.00 358 LEU A CA 1
ATOM 2865 C C . LEU A 1 358 ? 15.315 18.094 2.923 1.00 94.00 358 LEU A C 1
ATOM 2867 O O . LEU A 1 358 ? 14.106 18.339 2.883 1.00 94.00 358 LEU A O 1
ATOM 2871 N N . PRO A 1 359 ? 15.995 17.637 1.852 1.00 89.88 359 PRO A N 1
ATOM 2872 C CA . PRO A 1 359 ? 15.365 17.373 0.564 1.00 89.88 359 PRO A CA 1
ATOM 2873 C C . PRO A 1 359 ? 14.096 16.537 0.710 1.00 89.88 359 PRO A C 1
ATOM 2875 O O . PRO A 1 359 ? 14.056 15.603 1.512 1.00 89.88 359 PRO A O 1
ATOM 2878 N N . TYR A 1 360 ? 13.076 16.829 -0.104 1.00 82.44 360 TYR A N 1
ATOM 2879 C CA . TYR A 1 360 ? 11.771 16.155 -0.031 1.00 82.44 360 TYR A CA 1
ATOM 2880 C C . TYR A 1 360 ? 11.864 14.620 0.071 1.00 82.44 360 TYR A C 1
ATOM 2882 O O . TYR A 1 360 ? 11.148 14.003 0.860 1.00 82.44 360 TYR A O 1
ATOM 2890 N N . GLN A 1 361 ? 12.779 14.020 -0.691 1.00 73.31 361 GLN A N 1
ATOM 2891 C CA . GLN A 1 361 ? 12.983 12.570 -0.761 1.00 73.31 361 GLN A CA 1
ATOM 2892 C C . GLN A 1 361 ? 13.491 11.960 0.558 1.00 73.31 361 GLN A C 1
ATOM 2894 O O . GLN A 1 361 ? 13.288 10.777 0.814 1.00 73.31 361 GLN A O 1
ATOM 2899 N N . GLU A 1 362 ? 14.126 12.757 1.416 1.00 81.38 362 GLU A N 1
ATOM 2900 C CA . GLU A 1 362 ? 14.752 12.294 2.655 1.00 81.38 362 GLU A CA 1
ATOM 2901 C C . GLU A 1 362 ? 13.890 12.532 3.900 1.00 81.38 362 GLU A C 1
ATOM 2903 O O . GLU A 1 362 ? 14.185 11.987 4.968 1.00 81.38 362 GLU A O 1
ATOM 2908 N N . ILE A 1 363 ? 12.818 13.327 3.780 1.00 83.56 363 ILE A N 1
ATOM 2909 C CA . ILE A 1 363 ? 12.005 13.791 4.914 1.00 83.56 363 ILE A CA 1
ATOM 2910 C C . ILE A 1 363 ? 11.582 12.635 5.804 1.00 83.56 363 ILE A C 1
ATOM 2912 O O . ILE A 1 363 ? 11.817 12.662 7.006 1.00 83.56 363 ILE A O 1
ATOM 2916 N N . TYR A 1 364 ? 10.996 11.597 5.216 1.00 71.75 364 TYR A N 1
ATOM 2917 C CA . TYR A 1 364 ? 10.410 10.509 5.990 1.00 71.75 364 TYR A CA 1
ATOM 2918 C C . TYR A 1 364 ? 11.453 9.753 6.828 1.00 71.75 364 TYR A C 1
ATOM 2920 O O . TYR A 1 364 ? 11.154 9.278 7.920 1.00 71.75 364 TYR A O 1
ATOM 2928 N N . HIS A 1 365 ? 12.690 9.670 6.336 1.00 73.12 365 HIS A N 1
ATOM 2929 C CA . HIS A 1 365 ? 13.771 8.931 6.984 1.00 73.12 365 HIS A CA 1
ATOM 2930 C C . HIS A 1 365 ? 14.511 9.758 8.038 1.00 73.12 365 HIS A C 1
ATOM 2932 O O . HIS A 1 365 ? 15.076 9.194 8.972 1.00 73.12 365 HIS A O 1
ATOM 2938 N N . ARG A 1 366 ? 14.527 11.088 7.900 1.00 86.25 366 ARG A N 1
ATOM 2939 C CA . ARG A 1 366 ? 15.360 11.964 8.737 1.00 86.25 366 ARG A CA 1
ATOM 2940 C C . ARG A 1 366 ? 14.572 12.921 9.627 1.00 86.25 366 ARG A C 1
ATOM 2942 O O . ARG A 1 366 ? 15.139 13.443 10.579 1.00 86.25 366 ARG A O 1
ATOM 2949 N N . ILE A 1 367 ? 13.280 13.143 9.385 1.00 89.38 367 ILE A N 1
ATOM 2950 C CA . ILE A 1 367 ? 12.525 14.152 10.142 1.00 89.38 367 ILE A CA 1
ATOM 2951 C C . ILE A 1 367 ? 12.487 13.850 11.642 1.00 89.38 367 ILE A C 1
ATOM 2953 O O . ILE A 1 367 ? 12.753 14.747 12.429 1.00 89.38 367 ILE A O 1
ATOM 2957 N N . LYS A 1 368 ? 12.274 12.590 12.045 1.00 85.12 368 LYS A N 1
ATOM 2958 C CA . LYS A 1 368 ? 12.235 12.198 13.465 1.00 85.12 368 LYS A CA 1
ATOM 2959 C C . LYS A 1 368 ? 13.572 12.403 14.182 1.00 85.12 368 LYS A C 1
ATOM 2961 O O . LYS A 1 368 ? 13.581 12.716 15.366 1.00 85.12 368 LYS A O 1
ATOM 2966 N N . SER A 1 369 ? 14.700 12.233 13.490 1.00 86.38 369 SER A N 1
ATOM 2967 C CA . SER A 1 369 ? 16.019 12.476 14.089 1.00 86.38 369 SER A CA 1
ATOM 2968 C C . SER A 1 369 ? 16.371 13.963 14.142 1.00 86.38 369 SER A C 1
ATOM 2970 O O . SER A 1 369 ? 17.102 14.383 15.034 1.00 86.38 369 SER A O 1
ATOM 2972 N N . MET A 1 370 ? 15.841 14.759 13.212 1.00 89.38 370 MET A N 1
ATOM 2973 C CA . MET A 1 370 ? 16.111 16.195 13.111 1.00 89.38 370 MET A CA 1
ATOM 2974 C C . MET A 1 370 ? 15.168 17.038 13.973 1.00 89.38 370 MET A C 1
ATOM 2976 O O . MET A 1 370 ? 15.596 18.039 14.539 1.00 89.38 370 MET A O 1
ATOM 2980 N N . VAL A 1 371 ? 13.909 16.621 14.102 1.00 90.62 371 VAL A N 1
ATOM 2981 C CA . VAL A 1 371 ? 12.884 17.258 14.934 1.00 90.62 371 VAL A CA 1
ATOM 2982 C C . VAL A 1 371 ? 12.211 16.183 15.796 1.00 90.62 371 VAL A C 1
ATOM 2984 O O . VAL A 1 371 ? 11.140 15.703 15.440 1.00 90.62 371 VAL A O 1
ATOM 2987 N N . PRO A 1 372 ? 12.827 15.746 16.909 1.00 86.12 372 PRO A N 1
ATOM 2988 C CA . PRO A 1 372 ? 12.273 14.665 17.731 1.00 86.12 372 PRO A CA 1
ATOM 2989 C C . PRO A 1 372 ? 10.973 15.037 18.452 1.00 86.12 372 PRO A C 1
ATOM 2991 O O . PRO A 1 372 ? 10.169 14.160 18.757 1.00 86.12 372 PRO A O 1
ATOM 2994 N N . ASP A 1 373 ? 10.775 16.326 18.738 1.00 86.62 373 ASP A N 1
ATOM 2995 C CA . ASP A 1 373 ? 9.552 16.837 19.354 1.00 86.62 373 ASP A CA 1
ATOM 2996 C C . ASP A 1 373 ? 8.461 17.021 18.293 1.00 86.62 373 ASP A C 1
ATOM 2998 O O . ASP A 1 373 ? 8.566 17.880 17.418 1.00 86.62 373 ASP A O 1
ATOM 3002 N N . ILE A 1 374 ? 7.396 16.222 18.374 1.00 84.06 374 ILE A N 1
ATOM 3003 C CA . ILE A 1 374 ? 6.292 16.266 17.410 1.00 84.06 374 ILE A CA 1
ATOM 3004 C C . ILE A 1 374 ? 5.369 17.489 17.569 1.00 84.06 374 ILE A C 1
ATOM 3006 O O . ILE A 1 374 ? 4.556 17.774 16.682 1.00 84.06 374 ILE A O 1
ATOM 3010 N N . HIS A 1 375 ? 5.486 18.216 18.684 1.00 84.00 375 HIS A N 1
ATOM 3011 C CA . HIS A 1 375 ? 4.760 19.461 18.935 1.00 84.00 375 HIS A CA 1
ATOM 3012 C C . HIS A 1 375 ? 5.532 20.692 18.479 1.00 84.00 375 HIS A C 1
ATOM 3014 O O . HIS A 1 375 ? 4.938 21.771 18.383 1.00 84.00 375 HIS A O 1
ATOM 3020 N N . GLN A 1 376 ? 6.825 20.537 18.182 1.00 90.00 376 GLN A N 1
ATOM 3021 C CA . GLN A 1 376 ? 7.629 21.603 17.617 1.00 90.00 376 GLN A CA 1
ATOM 3022 C C . GLN A 1 376 ? 6.953 22.117 16.351 1.00 90.00 376 GLN A C 1
ATOM 3024 O O . GLN A 1 376 ? 6.547 21.351 15.475 1.00 90.00 376 GLN A O 1
ATOM 3029 N N . GLU A 1 377 ? 6.826 23.434 16.263 1.00 90.31 377 GLU A N 1
ATOM 3030 C CA . GLU A 1 377 ? 6.293 24.051 15.068 1.00 90.31 377 GLU A CA 1
ATOM 3031 C C . GLU A 1 377 ? 7.301 23.922 13.924 1.00 90.31 377 GLU A C 1
ATOM 3033 O O . GLU A 1 377 ? 8.478 24.263 14.087 1.00 90.31 377 GLU A O 1
ATOM 3038 N N . ILE A 1 378 ? 6.834 23.429 12.774 1.00 92.75 378 ILE A N 1
ATOM 3039 C CA . ILE A 1 378 ? 7.647 23.207 11.578 1.00 92.75 378 ILE A CA 1
ATOM 3040 C C . ILE A 1 378 ? 7.024 23.944 10.398 1.00 92.75 378 ILE A C 1
ATOM 3042 O O . ILE A 1 378 ? 5.837 23.785 10.109 1.00 92.75 378 ILE A O 1
ATOM 3046 N N . ILE A 1 379 ? 7.846 24.691 9.663 1.00 91.94 379 ILE A N 1
ATOM 3047 C CA . ILE A 1 379 ? 7.446 25.349 8.420 1.00 91.94 379 ILE A CA 1
ATOM 3048 C C . ILE A 1 379 ? 8.302 24.800 7.278 1.00 91.94 379 ILE A C 1
ATOM 3050 O O . ILE A 1 379 ? 9.502 25.066 7.188 1.00 91.94 379 ILE A O 1
ATOM 3054 N N . PHE A 1 380 ? 7.669 24.050 6.378 1.00 93.31 380 PHE A N 1
ATOM 3055 C CA . PHE A 1 380 ? 8.304 23.568 5.154 1.00 93.31 380 PHE A CA 1
ATOM 3056 C C . PHE A 1 380 ? 8.235 24.616 4.046 1.00 93.31 380 PHE A C 1
ATOM 3058 O O . PHE A 1 380 ? 7.181 25.207 3.803 1.00 93.31 380 PHE A O 1
ATOM 3065 N N . TYR A 1 381 ? 9.313 24.783 3.282 1.00 91.94 381 TYR A N 1
ATOM 3066 C CA . TYR A 1 381 ? 9.302 25.693 2.140 1.00 91.94 381 TYR A CA 1
ATOM 3067 C C . TYR A 1 381 ? 10.013 25.150 0.902 1.00 91.94 381 TYR A C 1
ATOM 3069 O O . TYR A 1 381 ? 10.925 24.330 0.970 1.00 91.94 381 TYR A O 1
ATOM 3077 N N . CYS A 1 382 ? 9.543 25.596 -0.264 1.00 91.31 382 CYS A N 1
ATOM 3078 C CA . CYS A 1 382 ? 10.165 25.338 -1.562 1.00 91.31 382 CYS A CA 1
ATOM 3079 C C . CYS A 1 382 ? 9.789 26.440 -2.565 1.00 91.31 382 CYS A C 1
ATOM 3081 O O . CYS A 1 382 ? 8.951 27.285 -2.257 1.00 91.31 382 CYS A O 1
ATOM 3083 N N . ASN A 1 383 ? 10.334 26.390 -3.785 1.00 89.06 383 ASN A N 1
ATOM 3084 C CA . ASN A 1 383 ? 10.143 27.449 -4.786 1.00 89.06 383 ASN A CA 1
ATOM 3085 C C . ASN A 1 383 ? 8.665 27.668 -5.178 1.00 89.06 383 ASN A C 1
ATOM 3087 O O . ASN A 1 383 ? 8.222 28.795 -5.360 1.00 89.06 383 ASN A O 1
ATOM 3091 N N . THR A 1 384 ? 7.880 26.593 -5.305 1.00 85.00 384 THR A N 1
ATOM 3092 C CA . THR A 1 384 ? 6.519 26.644 -5.885 1.00 85.00 384 THR A CA 1
ATOM 3093 C C . THR A 1 384 ? 5.396 26.314 -4.903 1.00 85.00 384 THR A C 1
ATOM 3095 O O . THR A 1 384 ? 4.228 26.338 -5.275 1.00 85.00 384 THR A O 1
ATOM 3098 N N . GLY A 1 385 ? 5.721 25.920 -3.669 1.00 84.31 385 GLY A N 1
ATOM 3099 C CA . GLY A 1 385 ? 4.758 25.360 -2.709 1.00 84.31 385 GLY A CA 1
ATOM 3100 C C . GLY A 1 385 ? 4.419 23.875 -2.932 1.00 84.31 385 GLY A C 1
ATOM 3101 O O . GLY A 1 385 ? 3.841 23.227 -2.057 1.00 84.31 385 GLY A O 1
ATOM 3102 N N . LYS A 1 386 ? 4.797 23.286 -4.076 1.00 81.00 386 LYS A N 1
ATOM 3103 C CA . LYS A 1 386 ? 4.457 21.891 -4.407 1.00 81.00 386 LYS A CA 1
ATOM 3104 C C . LYS A 1 386 ? 5.196 20.877 -3.526 1.00 81.00 386 LYS A C 1
ATOM 3106 O O . LYS A 1 386 ? 4.547 20.037 -2.914 1.00 81.00 386 LYS A O 1
ATOM 3111 N N . LYS A 1 387 ? 6.532 20.956 -3.432 1.00 85.06 387 LYS A N 1
ATOM 3112 C CA . LYS A 1 387 ? 7.328 20.038 -2.587 1.00 85.06 387 LYS A CA 1
ATOM 3113 C C . LYS A 1 387 ? 7.028 20.261 -1.094 1.00 85.06 387 LYS A C 1
ATOM 3115 O O . LYS A 1 387 ? 6.886 19.298 -0.350 1.00 85.06 387 LYS A O 1
ATOM 3120 N N . SER A 1 388 ? 6.875 21.516 -0.661 1.00 89.12 388 SER A N 1
ATOM 3121 C CA . SER A 1 388 ? 6.645 21.866 0.749 1.00 89.12 388 SER A CA 1
ATOM 3122 C C . SER A 1 388 ? 5.260 21.470 1.264 1.00 89.12 388 SER A C 1
ATOM 3124 O O . SER A 1 388 ? 5.155 20.986 2.385 1.00 89.12 388 SER A O 1
ATOM 3126 N N . SER A 1 389 ? 4.207 21.580 0.449 1.00 84.56 389 SER A N 1
ATOM 3127 C CA . SER A 1 389 ? 2.880 21.063 0.824 1.00 84.56 389 SER A CA 1
ATOM 3128 C C . SER A 1 389 ? 2.872 19.542 1.005 1.00 84.56 389 SER A C 1
ATOM 3130 O O . SER A 1 389 ? 2.280 19.030 1.954 1.00 84.56 389 SER A O 1
ATOM 3132 N N . GLN A 1 390 ? 3.558 18.806 0.127 1.00 79.19 390 GLN A N 1
ATOM 3133 C CA . GLN A 1 390 ? 3.687 17.349 0.233 1.00 79.19 390 GLN A CA 1
ATOM 3134 C C . GLN A 1 390 ? 4.509 16.950 1.462 1.00 79.19 390 GLN A C 1
ATOM 3136 O O . GLN A 1 390 ? 4.097 16.073 2.217 1.00 79.19 390 GLN A O 1
ATOM 3141 N N . ALA A 1 391 ? 5.629 17.637 1.696 1.00 85.81 391 ALA A N 1
ATOM 3142 C CA . ALA A 1 391 ? 6.454 17.491 2.889 1.00 85.81 391 ALA A CA 1
ATOM 3143 C C . ALA A 1 391 ? 5.645 17.664 4.180 1.00 85.81 391 ALA A C 1
ATOM 3145 O O . ALA A 1 391 ? 5.619 16.765 5.019 1.00 85.81 391 ALA A O 1
ATOM 3146 N N . ALA A 1 392 ? 4.929 18.785 4.297 1.00 87.81 392 ALA A N 1
ATOM 3147 C CA . ALA A 1 392 ? 4.123 19.098 5.467 1.00 87.81 392 ALA A CA 1
ATOM 3148 C C . ALA A 1 392 ? 3.065 18.026 5.738 1.00 87.81 392 ALA A C 1
ATOM 3150 O O . ALA A 1 392 ? 2.896 17.591 6.874 1.00 87.81 392 ALA A O 1
ATOM 3151 N N . ARG A 1 393 ? 2.385 17.552 4.688 1.00 79.31 393 ARG A N 1
ATOM 3152 C CA . ARG A 1 393 ? 1.401 16.470 4.803 1.00 79.31 393 ARG A CA 1
ATOM 3153 C C . ARG A 1 393 ? 2.042 15.175 5.295 1.00 79.31 393 ARG A C 1
ATOM 3155 O O . ARG A 1 393 ? 1.542 14.586 6.243 1.00 79.31 393 ARG A O 1
ATOM 3162 N N . ASN A 1 394 ? 3.158 14.756 4.699 1.00 76.75 394 ASN A N 1
ATOM 3163 C CA . ASN A 1 394 ? 3.858 13.532 5.101 1.00 76.75 394 ASN A CA 1
ATOM 3164 C C . ASN A 1 394 ? 4.269 13.570 6.579 1.00 76.75 394 ASN A C 1
ATOM 3166 O O . ASN A 1 394 ? 4.106 12.584 7.290 1.00 76.75 394 ASN A O 1
ATOM 3170 N N . VAL A 1 395 ? 4.752 14.720 7.048 1.00 84.31 395 VAL A N 1
ATOM 3171 C CA . VAL A 1 395 ? 5.163 14.908 8.444 1.00 84.31 395 VAL A CA 1
ATOM 3172 C C . VAL A 1 395 ? 3.960 14.991 9.381 1.00 84.31 395 VAL A C 1
ATOM 3174 O O . VAL A 1 395 ? 3.994 14.416 10.462 1.00 84.31 395 VAL A O 1
ATOM 3177 N N . PHE A 1 396 ? 2.844 15.572 8.943 1.00 81.19 396 PHE A N 1
ATOM 3178 C CA . PHE A 1 396 ? 1.591 15.504 9.692 1.00 81.19 396 PHE A CA 1
ATOM 3179 C C . PHE A 1 396 ? 1.127 14.053 9.930 1.00 81.19 396 PHE A C 1
ATOM 3181 O O . PHE A 1 396 ? 0.765 13.678 11.047 1.00 81.19 396 PHE A O 1
ATOM 3188 N N . TYR A 1 397 ? 1.214 13.188 8.913 1.00 72.50 397 TYR A N 1
ATOM 3189 C CA . TYR A 1 397 ? 0.860 11.768 9.061 1.00 72.50 397 TYR A CA 1
ATOM 3190 C C . TYR A 1 397 ? 1.825 10.971 9.943 1.00 72.50 397 TYR A C 1
ATOM 3192 O O . TYR A 1 397 ? 1.436 9.927 10.457 1.00 72.50 397 TYR A O 1
ATOM 3200 N N . LEU A 1 398 ? 3.036 11.485 10.174 1.00 74.25 398 LEU A N 1
ATOM 3201 C CA . LEU A 1 398 ? 3.997 10.936 11.133 1.00 74.25 398 LEU A CA 1
ATOM 3202 C C . LEU A 1 398 ? 3.693 11.302 12.596 1.00 74.25 398 LEU A C 1
ATOM 3204 O O . LEU A 1 398 ? 4.450 10.906 13.481 1.00 74.25 398 LEU A O 1
ATOM 3208 N N . GLY A 1 399 ? 2.616 12.048 12.855 1.00 74.75 399 GLY A N 1
ATOM 3209 C CA . GLY A 1 399 ? 2.177 12.425 14.201 1.00 74.75 399 GLY A CA 1
ATOM 3210 C C . GLY A 1 399 ? 2.401 13.896 14.545 1.00 74.75 399 GLY A C 1
ATOM 3211 O O . GLY A 1 399 ? 1.832 14.372 15.519 1.00 74.75 399 GLY A O 1
ATOM 3212 N N . TYR A 1 400 ? 3.148 14.649 13.736 1.00 84.19 400 TYR A N 1
ATOM 3213 C CA . TYR A 1 400 ? 3.346 16.078 13.972 1.00 84.19 400 TYR A CA 1
ATOM 3214 C C . TYR A 1 400 ? 2.028 16.825 13.758 1.00 84.19 400 TYR A C 1
ATOM 3216 O O . TYR A 1 400 ? 1.268 16.517 12.838 1.00 84.19 400 TYR A O 1
ATOM 3224 N N . ARG A 1 401 ? 1.722 17.799 14.614 1.00 79.38 401 ARG A N 1
ATOM 3225 C CA . ARG A 1 401 ? 0.434 18.521 14.554 1.00 79.38 401 ARG A CA 1
ATOM 3226 C C . ARG A 1 401 ? 0.582 20.001 14.209 1.00 79.38 401 ARG A C 1
ATOM 3228 O O . ARG A 1 401 ? -0.300 20.550 13.558 1.00 79.38 401 ARG A O 1
ATOM 3235 N N . ASN A 1 402 ? 1.724 20.607 14.531 1.00 86.94 402 ASN A N 1
ATOM 3236 C CA . ASN A 1 402 ? 2.021 22.019 14.263 1.00 86.94 402 ASN A CA 1
ATOM 3237 C C . ASN A 1 402 ? 2.860 22.173 12.987 1.00 86.94 402 ASN A C 1
ATOM 3239 O O . ASN A 1 402 ? 3.987 22.667 13.014 1.00 86.94 402 ASN A O 1
ATOM 3243 N N . VAL A 1 403 ? 2.333 21.673 11.867 1.00 89.56 403 VAL A N 1
ATOM 3244 C CA . VAL A 1 403 ? 3.045 21.662 10.585 1.00 89.56 403 VAL A CA 1
ATOM 3245 C C . VAL A 1 403 ? 2.399 22.637 9.613 1.00 89.56 403 VAL A C 1
ATOM 3247 O O . VAL A 1 403 ? 1.192 22.601 9.381 1.00 89.56 403 VAL A O 1
ATOM 3250 N N . HIS A 1 404 ? 3.230 23.468 8.998 1.00 90.25 404 HIS A N 1
ATOM 3251 C CA . HIS A 1 404 ? 2.838 24.484 8.034 1.00 90.25 404 HIS A CA 1
ATOM 3252 C C . HIS A 1 404 ? 3.705 24.397 6.776 1.00 90.25 404 HIS A C 1
ATOM 3254 O O . HIS A 1 404 ? 4.781 23.788 6.775 1.00 90.25 404 HIS A O 1
ATOM 3260 N N . PHE A 1 405 ? 3.260 25.026 5.689 1.00 91.00 405 PHE A N 1
ATOM 3261 C CA . PHE A 1 405 ? 4.085 25.152 4.489 1.00 91.00 405 PHE A CA 1
ATOM 3262 C C . PHE A 1 405 ? 3.901 26.480 3.765 1.00 91.00 405 PHE A C 1
ATOM 3264 O O . PHE A 1 405 ? 2.856 27.118 3.857 1.00 91.00 405 PHE A O 1
ATOM 3271 N N . CYS A 1 406 ? 4.903 26.874 2.984 1.00 88.62 406 CYS A N 1
ATOM 3272 C CA . CYS A 1 406 ? 4.820 28.042 2.112 1.00 88.62 406 CYS A CA 1
ATOM 3273 C C . CYS A 1 406 ? 5.544 27.829 0.772 1.00 88.62 406 CYS A C 1
ATOM 3275 O O . CYS A 1 406 ? 6.294 26.862 0.573 1.00 88.62 406 CYS A O 1
ATOM 3277 N N . ALA A 1 407 ? 5.273 28.735 -0.170 1.00 88.12 407 ALA A N 1
ATOM 3278 C CA . ALA A 1 407 ? 6.023 28.897 -1.408 1.00 88.12 407 ALA A CA 1
ATOM 3279 C C . ALA A 1 407 ? 6.956 30.103 -1.268 1.00 88.12 407 ALA A C 1
ATOM 3281 O O . ALA A 1 407 ? 6.547 31.145 -0.766 1.00 88.12 407 ALA A O 1
ATOM 3282 N N . LEU A 1 408 ? 8.193 29.968 -1.726 1.00 80.19 408 LEU A N 1
ATOM 3283 C CA . LEU A 1 408 ? 9.215 30.999 -1.637 1.00 80.19 408 LEU A CA 1
ATOM 3284 C C . LEU A 1 408 ? 9.737 31.313 -3.029 1.00 80.19 408 LEU A C 1
ATOM 3286 O O . LEU A 1 408 ? 10.538 30.573 -3.592 1.00 80.19 408 LEU A O 1
ATOM 3290 N N . TYR A 1 409 ? 9.252 32.423 -3.574 1.00 68.88 409 TYR A N 1
ATOM 3291 C CA . TYR A 1 409 ? 9.741 32.982 -4.826 1.00 68.88 409 TYR A CA 1
ATOM 3292 C C . TYR A 1 409 ? 11.046 33.721 -4.529 1.00 68.88 409 TYR A C 1
ATOM 3294 O O . TYR A 1 409 ? 11.020 34.893 -4.152 1.00 68.88 409 TYR A O 1
ATOM 3302 N N . ILE A 1 410 ? 12.155 32.991 -4.606 1.00 61.50 410 ILE A N 1
ATOM 3303 C CA . ILE A 1 410 ? 13.515 33.493 -4.386 1.00 61.50 410 ILE A CA 1
ATOM 3304 C C . ILE A 1 410 ? 14.201 33.633 -5.740 1.00 61.50 410 ILE A C 1
ATOM 3306 O O . ILE A 1 410 ? 14.077 32.680 -6.546 1.00 61.50 410 ILE A O 1
#

Nearest PDB structures (foldseek):
  3a23-assembly2_B  TM=9.049E-01  e=4.580E-29  Streptomyces avermitilis
  1uas-assembly1_A  TM=9.296E-01  e=3.614E-27  Oryza sativa
  3lrk-assembly1_A  TM=7.954E-01  e=1.575E-21  Saccharomyces cerevisiae
  3lrm-assembly1_D  TM=8.000E-01  e=2.124E-21  Saccharomyces cerevisiae
  6mxv-assembly1_A  TM=8.884E-01  e=1.556E-06  Francisella tularensis subsp. tularensis SCHU S4

Radius of gyration: 22.73 Å; Cα contacts (8 Å, |Δi|>4): 857; chains: 1; bounding box: 60×63×57 Å

Foldseek 3Di:
DLVVQVVCVVVVHAAEDEAELAQFDPCCVPVPPPCPGGRGHCVPPLLVVLCCQCPVSPHQEYEYEYPNVVVVVHDLLVSLQVNLVSNVVSCVVVVGHHAYEYEHAADSDPSCLVRGQEYEHHHEADLDLVSLLLLLLSCQLVQVSFFVSHFYASHEQCQPVDDDPQLSLASLLQLLLALHDHHHPDDPVPDDPSSVCRSPLVLSNCSSVANRRGHKFWLDFDADPVLQDGQKTKIWDAGNDDQALKIKIKIFGAAQAKDWAADDCQSRFADADKWKAFSVVRDTDDPDHRGDIAGHSHMTMITMGHPGGHDGDGPLVPAAAEDEPPDPVVPVDVQAAEEEQDDPVVVVVDDDPNHDYDHLNRLSVCVCVVPVGLAHAYEYEDAAQPSRSSSQSSSVSVSRDNGHYYHDND